Protein AF-A0A5C7HB08-F1 (afdb_monomer_lite)

Organism: NCBI:txid1000413

Secondary structure (DSSP, 8-state):
---TTHHHHHHTT-S------PPP-PSPTT---EETTEE--TT-BSSTTTSSSGGGBEEEETTEEEETTTTEEEEEEETTTEEEEEEEPEESS-GGG-PPPP--TTSSEEE-TTTEEEEEESSSEEEEE-TTS-EEEEE---TTSS--EEEE---S-BS--EEEEE--TT--S--EEEEEEHHHHHHH-SSGGGGGG-SEEEEEEEE-EEHHHHHHHHTT-TTSSTTTEEEEEESS-SS-SSS-EEEEEEPTTEEE-TTSTT-EEE--SSSSTTT---TTSEEEEETTEEEEEPPPP-------THHHHTTTHHHHHHHHHHHHHHHHHH-SS------------SS-SSSS--THHHHHHHHT--HHHHHHHHHTT-GGGGG-------HHHHHHHHHHEETTTTEEEETTEEEE--HHHHHHHH---B-SB----------HHHHHHHHHHS-TT-SS-BHHHHHHHHTT--S-SHHHHHHHHHHHIIIIIS--SSSBPPSHHHHTTSSGGGGGGBBHHHHHHHHHHHHHHHHHTT--SS--S-HHHHHHHHHHHH-

Foldseek 3Di:
DDDPCVVVVVVVVPDDPPPPPPPPDDQPPPWDQAQAPEGQQPCATQDPSNHLDQQRHWDRDPSWTARVVFRWTWPYDDLQQKTKTKDFKCKPVDNVLVPDWGQLPPPLKWFDQPQKKKKKFAAAKKFKAAPVRDTQDIDGDDPVDPTRMDMGGGPDTGRTIDIDGDDDPPDPDMMIIDTAGPVCCVPPPPDSNCCVVDRIHMTMMGGFAFVVSLCVVCVVQPPQLVPFKDKDWAPPDPSDPPTITIRMDTDAQWDARSSDRVRTDGDPLQVDPVSDPLVPFHWDDDRRGIDTHHDDDPPPDDDDPVVVVVVCCVVVVVVVVVVVVVVVVVPPDDDDDDDAEDEDDDLQFLDPFACVLVLVLLVLADPLLLVLCVLLQQNLVNRHHYDYQDDVLLVQQLVQADLVQCWGHDPNDTHHDDLVLLCVQNRAAAADAEQDLDPDDQDPLLVVLVCVQDPPPDPFDFLVSLSVVSSVDHDNDLSNLLSSVQNCCCRAQWPDNDRTRRSSNSVVSSDSNCSNRYRSSNVSSVSQSVQSVCVVVVVDPHGTGHSSSSVRVVVVVVD

pLDDT: mean 77.64, std 17.7, range [26.2, 96.88]

Radius of gyration: 36.61 Å; chains: 1; bounding box: 92×70×115 Å

Sequence (559 aa):
MIPPWLPFVIILLLWPLKPILAQPPSPSTKCTSKCGNVTIPFPFGIEESCAVDGFFKVDCNSSKPYLREIDLEVLDFSLDGTMRVIYSVYNTCDPTLNVATANLKTTPFIFSQTKNRILGVGCGNFSFLSNDDSIMAQCSPTCGKSLRYCQSTIGSPLKGFAPFIETSPDDQECHYAALVEQQFVEQNLKNPEDLRRLTHVPVVLEWSILARYFDLYARNKSKAYESTSTCERSACSCFSSDSPTVRCNCLRGFQGNPYFLDGCQDIDECATNTTNICGSQNCENFIGGYNCYSSPRSKSEELNVNMIILGLSTSFGSLFLLIGAWWLYTKLTSSTLITPRDMIGVSMYGLPIHPENFTEIVKGLTTKQRECIEDMGFGVLLNINCLVFHLLLSEMLLKSIAPETKEIVLHGKSIPMRESDFEKVIGLPNGNQEVKCDMGEFDETCIRMKNLLIKRSKNAITLSSLMKKLKTMKDADDVFMISFVLFTICTLLCPPESSKIDQALFTQLKDPRLIRHKKWATYCFLYLMDGVRKFKDEVSRNFQGCIPFLQIFYWGCIS

Structure (mmCIF, N/CA/C/O backbone):
data_AF-A0A5C7HB08-F1
#
_entry.id   AF-A0A5C7HB08-F1
#
loop_
_atom_site.group_PDB
_atom_site.id
_atom_site.type_symbol
_atom_site.label_atom_id
_atom_site.label_alt_id
_atom_site.label_comp_id
_atom_site.label_asym_id
_atom_site.label_entity_id
_atom_site.label_seq_id
_atom_site.pdbx_PDB_ins_code
_atom_site.Cartn_x
_atom_site.Cartn_y
_atom_site.Cartn_z
_atom_site.occupancy
_atom_site.B_iso_or_equiv
_atom_site.auth_seq_id
_atom_site.auth_comp_id
_atom_site.auth_asym_id
_atom_site.auth_atom_id
_atom_site.pdbx_PDB_model_num
ATOM 1 N N . MET A 1 1 ? -12.727 -11.980 -68.671 1.00 41.22 1 MET A N 1
ATOM 2 C CA . MET A 1 1 ? -11.836 -10.948 -68.091 1.00 41.22 1 MET A CA 1
ATOM 3 C C . MET A 1 1 ? -12.378 -10.596 -66.717 1.00 41.22 1 MET A C 1
ATOM 5 O O . MET A 1 1 ? -13.584 -10.423 -66.612 1.00 41.22 1 MET A O 1
ATOM 9 N N . ILE A 1 2 ? -11.532 -10.538 -65.687 1.00 44.59 2 ILE A N 1
ATOM 10 C CA . ILE A 1 2 ? -11.905 -10.138 -64.317 1.00 44.59 2 ILE A CA 1
ATOM 11 C C . ILE A 1 2 ? -11.087 -8.876 -63.980 1.00 44.59 2 ILE A C 1
ATOM 13 O O . ILE A 1 2 ? -9.921 -8.830 -64.378 1.00 44.59 2 ILE A O 1
ATOM 17 N N . PRO A 1 3 ? -11.648 -7.840 -63.322 1.00 46.12 3 PRO A N 1
ATOM 18 C CA . PRO A 1 3 ? -10.920 -6.593 -63.088 1.00 46.12 3 PRO A CA 1
ATOM 19 C C . PRO A 1 3 ? -9.710 -6.766 -62.148 1.00 46.12 3 PRO A C 1
ATOM 21 O O . PRO A 1 3 ? -9.815 -7.480 -61.148 1.00 46.12 3 PRO A O 1
ATOM 24 N N . PRO A 1 4 ? -8.578 -6.076 -62.397 1.00 49.12 4 PRO A N 1
ATOM 25 C CA . PRO A 1 4 ? -7.321 -6.289 -61.667 1.00 49.12 4 PRO A CA 1
ATOM 26 C C . PRO A 1 4 ? -7.321 -5.788 -60.210 1.00 49.12 4 PRO A C 1
ATOM 28 O O . PRO A 1 4 ? -6.334 -5.969 -59.504 1.00 49.12 4 PRO A O 1
ATOM 31 N N . TRP A 1 5 ? -8.410 -5.172 -59.740 1.00 47.09 5 TRP A N 1
ATOM 32 C CA . TRP A 1 5 ? -8.564 -4.677 -58.366 1.00 47.09 5 TRP A CA 1
ATOM 33 C C . TRP A 1 5 ? -9.217 -5.681 -57.398 1.00 47.09 5 TRP A C 1
ATOM 35 O O . TRP A 1 5 ? -9.208 -5.449 -56.190 1.00 47.09 5 TRP A O 1
ATOM 45 N N . LEU A 1 6 ? -9.713 -6.828 -57.883 1.00 42.47 6 LEU A N 1
ATOM 46 C CA . LEU A 1 6 ? -10.314 -7.861 -57.024 1.00 42.47 6 LEU A CA 1
ATOM 47 C C . LEU A 1 6 ? -9.402 -8.439 -55.909 1.00 42.47 6 LEU A C 1
ATOM 49 O O . LEU A 1 6 ? -9.945 -8.764 -54.853 1.00 42.47 6 LEU A O 1
ATOM 53 N N . PRO A 1 7 ? -8.059 -8.547 -56.053 1.00 46.44 7 PRO A N 1
ATOM 54 C CA . PRO A 1 7 ? -7.200 -9.061 -54.978 1.00 46.44 7 PRO A CA 1
ATOM 55 C C . PRO A 1 7 ? -7.178 -8.186 -53.715 1.00 46.44 7 PRO A C 1
ATOM 57 O O . PRO A 1 7 ? -7.009 -8.696 -52.609 1.00 46.44 7 PRO A O 1
ATOM 60 N N . PHE A 1 8 ? -7.360 -6.870 -53.860 1.00 45.00 8 PHE A N 1
ATOM 61 C CA . PHE A 1 8 ? -7.150 -5.910 -52.770 1.00 45.00 8 PHE A CA 1
ATOM 62 C C . PHE A 1 8 ? -8.316 -5.830 -51.774 1.00 45.00 8 PHE A C 1
ATOM 64 O O . PHE A 1 8 ? -8.112 -5.422 -50.633 1.00 45.00 8 PHE A O 1
ATOM 71 N N . VAL A 1 9 ? -9.519 -6.264 -52.162 1.00 46.09 9 VAL A N 1
ATOM 72 C CA . VAL A 1 9 ? -10.703 -6.244 -51.280 1.00 46.09 9 VAL A CA 1
ATOM 73 C C . VAL A 1 9 ? -10.662 -7.377 -50.243 1.00 46.09 9 VAL A C 1
ATOM 75 O O . VAL A 1 9 ? -11.145 -7.212 -49.128 1.00 46.09 9 VAL A O 1
ATOM 78 N N . ILE A 1 10 ? -10.042 -8.516 -50.573 1.00 46.56 10 ILE A N 1
ATOM 79 C CA . ILE A 1 10 ? -10.003 -9.704 -49.699 1.00 46.56 10 ILE A CA 1
ATOM 80 C C . ILE A 1 10 ? -8.984 -9.538 -48.556 1.00 46.56 10 ILE A C 1
ATOM 82 O O . ILE A 1 10 ? -9.208 -10.026 -47.450 1.00 46.56 10 ILE A O 1
ATOM 86 N N . ILE A 1 11 ? -7.894 -8.799 -48.781 1.00 44.72 11 ILE A N 1
ATOM 87 C CA . ILE A 1 11 ? -6.824 -8.601 -47.784 1.00 44.72 11 ILE A CA 1
ATOM 88 C C . ILE A 1 11 ? -7.284 -7.708 -46.611 1.00 44.72 11 ILE A C 1
ATOM 90 O O . ILE A 1 11 ? -6.808 -7.874 -45.490 1.00 44.72 11 ILE A O 1
ATOM 94 N N . LEU A 1 12 ? -8.277 -6.836 -46.823 1.00 40.34 12 LEU A N 1
ATOM 95 C CA . LEU A 1 12 ? -8.893 -6.015 -45.767 1.00 40.34 12 LEU A CA 1
ATOM 96 C C . LEU A 1 12 ? -9.848 -6.785 -44.831 1.00 40.34 12 LEU A C 1
ATOM 98 O O . LEU A 1 12 ? -10.291 -6.227 -43.832 1.00 40.34 12 LEU A O 1
ATOM 102 N N . LEU A 1 13 ? -10.140 -8.060 -45.116 1.00 43.16 13 LEU A N 1
ATOM 103 C CA . LEU A 1 13 ? -10.973 -8.934 -44.274 1.00 43.16 13 LEU A CA 1
ATOM 104 C C . LEU A 1 13 ? -10.159 -9.963 -43.467 1.00 43.16 13 LEU A C 1
ATOM 106 O O . LEU A 1 13 ? -10.743 -10.809 -42.795 1.00 43.16 13 LEU A O 1
ATOM 110 N N . LEU A 1 14 ? -8.822 -9.894 -43.518 1.00 43.22 14 LEU A N 1
ATOM 111 C CA . LEU A 1 14 ? -7.908 -10.815 -42.826 1.00 43.22 14 LEU A CA 1
ATOM 112 C C . LEU A 1 14 ? -6.895 -10.106 -41.910 1.00 43.22 14 LEU A C 1
ATOM 114 O O . LEU A 1 14 ? -5.826 -10.641 -41.613 1.00 43.22 14 LEU A O 1
ATOM 118 N N . TRP A 1 15 ? -7.252 -8.937 -41.373 1.00 34.00 15 TRP A N 1
ATOM 119 C CA . TRP A 1 15 ? -6.726 -8.575 -40.057 1.00 34.00 15 TRP A CA 1
ATOM 120 C C . TRP A 1 15 ? -7.302 -9.545 -39.020 1.00 34.00 15 TRP A C 1
ATOM 122 O O . TRP A 1 15 ? -8.519 -9.752 -39.007 1.00 34.00 15 TRP A O 1
ATOM 132 N N . PRO A 1 16 ? -6.482 -10.127 -38.127 1.00 39.47 16 PRO A N 1
ATOM 133 C CA . PRO A 1 16 ? -7.027 -10.855 -37.001 1.00 39.47 16 PRO A CA 1
ATOM 134 C C . PRO A 1 16 ? -7.800 -9.857 -36.140 1.00 39.47 16 PRO A C 1
ATOM 136 O O . PRO A 1 16 ? -7.216 -8.953 -35.536 1.00 39.47 16 PRO A O 1
ATOM 139 N N . LEU A 1 17 ? -9.119 -10.048 -36.048 1.00 38.59 17 LEU A N 1
ATOM 140 C CA . LEU A 1 17 ? -9.856 -9.589 -34.880 1.00 38.59 17 LEU A CA 1
ATOM 141 C C . LEU A 1 17 ? -9.068 -10.094 -33.671 1.00 38.59 17 LEU A C 1
ATOM 143 O O . LEU A 1 17 ? -8.938 -11.309 -33.493 1.00 38.59 17 LEU A O 1
ATOM 147 N N . LYS A 1 18 ? -8.511 -9.178 -32.862 1.00 37.47 18 LYS A N 1
ATOM 148 C CA . LYS A 1 18 ? -8.015 -9.555 -31.535 1.00 37.47 18 LYS A CA 1
ATOM 149 C C . LYS A 1 18 ? -9.145 -10.358 -30.896 1.00 37.47 18 LYS A C 1
ATOM 151 O O . LYS A 1 18 ? -10.271 -9.848 -30.901 1.00 37.47 18 LYS A O 1
ATOM 156 N N . PRO A 1 19 ? -8.900 -11.579 -30.384 1.00 38.81 19 PRO A N 1
ATOM 157 C CA . PRO A 1 19 ? -9.936 -12.262 -29.641 1.00 38.81 19 PRO A CA 1
ATOM 158 C C . PRO A 1 19 ? -10.367 -11.298 -28.544 1.00 38.81 19 PRO A C 1
ATOM 160 O O . PRO A 1 19 ? -9.534 -10.830 -27.762 1.00 38.81 19 PRO A O 1
ATOM 163 N N . ILE A 1 20 ? -11.657 -10.960 -28.524 1.00 35.41 20 ILE A N 1
ATOM 164 C CA . ILE A 1 20 ? -12.252 -10.371 -27.337 1.00 35.41 20 ILE A CA 1
ATOM 165 C C . ILE A 1 20 ? -12.110 -11.475 -26.301 1.00 35.41 20 ILE A C 1
ATOM 167 O O . ILE A 1 20 ? -12.889 -12.428 -26.289 1.00 35.41 20 ILE A O 1
ATOM 171 N N . LEU A 1 21 ? -11.048 -11.387 -25.495 1.00 32.41 21 LEU A N 1
ATOM 172 C CA . LEU A 1 21 ? -10.942 -12.140 -24.263 1.00 32.41 21 LEU A CA 1
ATOM 173 C C . LEU A 1 21 ? -12.234 -11.827 -23.524 1.00 32.41 21 LEU A C 1
ATOM 175 O O . LEU A 1 21 ? -12.468 -10.672 -23.162 1.00 32.41 21 LEU A O 1
ATOM 179 N N . ALA A 1 22 ? -13.104 -12.832 -23.411 1.00 35.44 22 ALA A N 1
ATOM 180 C CA . ALA A 1 22 ? -14.336 -12.700 -22.660 1.00 35.44 22 ALA A CA 1
ATOM 181 C C . ALA A 1 22 ? -13.931 -12.174 -21.286 1.00 35.44 22 ALA A C 1
ATOM 183 O O . ALA A 1 22 ? -13.117 -12.811 -20.612 1.00 35.44 22 ALA A O 1
ATOM 184 N N . GLN A 1 23 ? -14.402 -10.969 -20.948 1.00 32.69 23 GLN A N 1
ATOM 185 C CA . GLN A 1 23 ? -13.961 -10.283 -19.740 1.00 32.69 23 GLN A CA 1
ATOM 186 C C . GLN A 1 23 ? -14.122 -11.257 -18.566 1.00 32.69 23 GLN A C 1
ATOM 188 O O . GLN A 1 23 ? -15.202 -11.851 -18.447 1.00 32.69 23 GLN A O 1
ATOM 193 N N . PRO A 1 24 ? -13.083 -11.472 -17.731 1.00 35.47 24 PRO A N 1
ATOM 194 C CA . PRO A 1 24 ? -13.246 -12.288 -16.536 1.00 35.47 24 PRO A CA 1
ATOM 195 C C . PRO A 1 24 ? -14.433 -11.698 -15.771 1.00 35.47 24 PRO A C 1
ATOM 197 O O . PRO A 1 24 ? -14.485 -10.472 -15.643 1.00 35.47 24 PRO A O 1
ATOM 200 N N . PRO A 1 25 ? -15.423 -12.513 -15.362 1.00 33.50 25 PRO A N 1
ATOM 201 C CA . PRO A 1 25 ? -16.762 -12.019 -15.082 1.00 33.50 25 PRO A CA 1
ATOM 202 C C . PRO A 1 25 ? -16.718 -10.860 -14.090 1.00 33.50 25 PRO A C 1
ATOM 204 O O . PRO A 1 25 ? -16.362 -11.033 -12.920 1.00 33.50 25 PRO A O 1
ATOM 207 N N . SER A 1 26 ? -17.071 -9.680 -14.605 1.00 39.62 26 SER A N 1
ATOM 208 C CA . SER A 1 26 ? -17.338 -8.487 -13.809 1.00 39.62 26 SER A CA 1
ATOM 209 C C . SER A 1 26 ? -18.373 -8.846 -12.734 1.00 39.62 26 SER A C 1
ATOM 211 O O . SER A 1 26 ? -19.191 -9.744 -12.989 1.00 39.62 26 SER A O 1
ATOM 213 N N . PRO A 1 27 ? -18.373 -8.202 -11.548 1.00 40.91 27 PRO A N 1
ATOM 214 C CA . PRO A 1 27 ? -19.412 -8.425 -10.548 1.00 40.91 27 PRO A CA 1
ATOM 215 C C . PRO A 1 27 ? -20.781 -8.392 -11.224 1.00 40.91 27 PRO A C 1
ATOM 217 O O . PRO A 1 27 ? -21.065 -7.479 -12.003 1.00 40.91 27 PRO A O 1
ATOM 220 N N . SER A 1 28 ? -21.577 -9.445 -11.010 1.00 42.91 28 SER A N 1
ATOM 221 C CA . SER A 1 28 ? -22.795 -9.688 -11.788 1.00 42.91 28 SER A CA 1
ATOM 222 C C . SER A 1 28 ? -23.664 -8.434 -11.846 1.00 42.91 28 SER A C 1
ATOM 224 O O . SER A 1 28 ? -23.765 -7.738 -10.836 1.00 42.91 28 SER A O 1
ATOM 226 N N . THR A 1 29 ? -24.312 -8.180 -12.990 1.00 51.81 29 THR A N 1
ATOM 227 C CA . THR A 1 29 ? -25.035 -6.942 -13.372 1.00 51.81 29 THR A CA 1
ATOM 228 C C . THR A 1 29 ? -26.311 -6.646 -12.550 1.00 51.81 29 THR A C 1
ATOM 230 O O . THR A 1 29 ? -27.322 -6.192 -13.081 1.00 51.81 29 THR A O 1
ATOM 233 N N . LYS A 1 30 ? -26.285 -6.997 -11.263 1.00 73.31 30 LYS A N 1
ATOM 234 C CA . LYS A 1 30 ? -27.353 -7.011 -10.262 1.00 73.31 30 LYS A CA 1
ATOM 235 C C . LYS A 1 30 ? -26.849 -6.738 -8.828 1.00 73.31 30 LYS A C 1
ATOM 237 O O . LYS A 1 30 ? -27.660 -6.822 -7.919 1.00 73.31 30 LYS A O 1
ATOM 242 N N . CYS A 1 31 ? -25.558 -6.460 -8.603 1.00 86.00 31 CYS A N 1
ATOM 243 C CA . CYS A 1 31 ? -25.066 -6.065 -7.275 1.00 86.00 31 CYS A CA 1
ATOM 244 C C . CYS A 1 31 ? -25.415 -4.597 -6.977 1.00 86.00 31 CYS A C 1
ATOM 246 O O . CYS A 1 31 ? -24.993 -3.706 -7.720 1.00 86.00 31 CYS A O 1
ATOM 248 N N . THR A 1 32 ? -26.133 -4.329 -5.887 1.00 90.25 32 THR A N 1
ATOM 249 C CA . THR A 1 32 ? -26.508 -2.966 -5.484 1.00 90.25 32 THR A CA 1
ATOM 250 C C . THR A 1 32 ? -25.376 -2.310 -4.693 1.00 90.25 32 THR A C 1
ATOM 252 O O . THR A 1 32 ? -25.091 -2.671 -3.555 1.00 90.25 32 THR A O 1
ATOM 255 N N . SER A 1 33 ? -24.722 -1.311 -5.293 1.00 89.31 33 SER A N 1
ATOM 256 C CA . SER A 1 33 ? -23.513 -0.671 -4.749 1.00 89.31 33 SER A CA 1
ATOM 257 C C . SER A 1 33 ? -23.760 0.509 -3.801 1.00 89.31 33 SER A C 1
ATOM 259 O O . SER A 1 33 ? -22.798 1.117 -3.328 1.00 89.31 33 SER A O 1
ATOM 261 N N . LYS A 1 34 ? -25.019 0.868 -3.511 1.00 93.88 34 LYS A N 1
ATOM 262 C CA . LYS A 1 34 ? -25.372 1.957 -2.583 1.00 93.88 34 LYS A CA 1
ATOM 263 C C . LYS A 1 34 ? -26.606 1.645 -1.745 1.00 93.88 34 LYS A C 1
ATOM 265 O O . LYS A 1 34 ? -27.577 1.097 -2.255 1.00 93.88 34 LYS A O 1
ATOM 270 N N . CYS A 1 35 ? -26.595 2.107 -0.498 1.00 95.62 35 CYS A N 1
ATOM 271 C CA . CYS A 1 35 ? -27.775 2.214 0.352 1.00 95.62 35 CYS A CA 1
ATOM 272 C C . CYS A 1 35 ? -27.874 3.654 0.870 1.00 95.62 35 CYS A C 1
ATOM 274 O O . CYS A 1 35 ? -27.007 4.117 1.614 1.00 95.62 35 CYS A O 1
ATOM 276 N N . GLY A 1 36 ? -28.886 4.394 0.406 1.00 93.81 36 GLY A N 1
ATOM 277 C CA . GLY A 1 36 ? -28.973 5.838 0.632 1.00 93.81 36 GLY A CA 1
ATOM 278 C C . GLY A 1 36 ? -27.719 6.568 0.141 1.00 93.81 36 GLY A C 1
ATOM 279 O O . GLY A 1 36 ? -27.348 6.472 -1.029 1.00 93.81 36 GLY A O 1
ATOM 280 N N . ASN A 1 37 ? -27.054 7.280 1.053 1.00 94.00 37 ASN A N 1
ATOM 281 C CA . ASN A 1 37 ? -25.807 7.996 0.769 1.00 94.00 37 ASN A CA 1
ATOM 282 C C . ASN A 1 37 ? -24.549 7.113 0.891 1.00 94.00 37 ASN A C 1
ATOM 284 O O . ASN A 1 37 ? -23.489 7.502 0.398 1.00 94.00 37 ASN A O 1
ATOM 288 N N . VAL A 1 38 ? -24.646 5.939 1.523 1.00 95.81 38 VAL A N 1
ATOM 289 C CA . VAL A 1 38 ? -23.503 5.052 1.774 1.00 95.81 38 VAL A CA 1
ATOM 290 C C . VAL A 1 38 ? -23.217 4.219 0.527 1.00 95.81 38 VAL A C 1
ATOM 292 O O . VAL A 1 38 ? -24.117 3.615 -0.057 1.00 95.81 38 VAL A O 1
ATOM 295 N N . THR A 1 39 ? -21.950 4.178 0.114 1.00 95.56 39 THR A N 1
ATOM 296 C CA . THR A 1 39 ? -21.479 3.291 -0.961 1.00 95.56 39 THR A CA 1
ATOM 297 C C . THR A 1 39 ? -20.961 2.001 -0.336 1.00 95.56 39 THR A C 1
ATOM 299 O O . THR A 1 39 ? -20.225 2.061 0.643 1.00 95.56 39 THR A O 1
ATOM 302 N N . ILE A 1 40 ? -21.358 0.851 -0.880 1.00 95.44 40 ILE A N 1
ATOM 303 C CA . ILE A 1 40 ? -21.060 -0.482 -0.342 1.00 95.44 40 ILE A CA 1
ATOM 304 C C . ILE A 1 40 ? -20.038 -1.153 -1.274 1.00 95.44 40 ILE A C 1
ATOM 306 O O . ILE A 1 40 ? -20.405 -1.563 -2.379 1.00 95.44 40 ILE A O 1
ATOM 310 N N . PRO A 1 41 ? -18.751 -1.230 -0.888 1.00 94.19 41 PRO A N 1
ATOM 311 C CA . PRO A 1 41 ? -17.720 -1.885 -1.681 1.00 94.19 41 PRO A CA 1
ATOM 312 C C . PRO A 1 41 ? -17.548 -3.355 -1.275 1.00 94.19 41 PRO A C 1
ATOM 314 O O . PRO A 1 41 ? -17.559 -3.684 -0.090 1.00 94.19 41 PRO A O 1
ATOM 317 N N . PHE A 1 42 ? -17.248 -4.226 -2.244 1.00 91.06 42 PHE A N 1
ATOM 318 C CA . PHE A 1 42 ? -16.711 -5.564 -1.958 1.00 91.06 42 PHE A CA 1
ATOM 319 C C . PHE A 1 42 ? -15.478 -5.436 -1.030 1.00 91.06 42 PHE A C 1
ATOM 321 O O . PHE A 1 42 ? -14.644 -4.567 -1.299 1.00 91.06 42 PHE A O 1
ATOM 328 N N . PRO A 1 43 ? -15.326 -6.227 0.051 1.00 93.25 43 PRO A N 1
ATOM 329 C CA . PRO A 1 43 ? -15.995 -7.501 0.355 1.00 93.25 43 PRO A CA 1
ATOM 330 C C . PRO A 1 43 ? -17.458 -7.448 0.818 1.00 93.25 43 PRO A C 1
ATOM 332 O O . PRO A 1 43 ? -18.054 -8.514 0.963 1.00 93.25 43 PRO A O 1
ATOM 335 N N . PHE A 1 44 ? -18.037 -6.269 1.050 1.00 95.31 44 PHE A N 1
ATOM 336 C CA . PHE A 1 44 ? -19.431 -6.116 1.468 1.00 95.31 44 PHE A CA 1
ATOM 337 C C . PHE A 1 44 ? -20.408 -6.115 0.284 1.00 95.31 44 PHE A C 1
ATOM 339 O O . PHE A 1 44 ? -20.064 -5.688 -0.819 1.00 95.31 44 PHE A O 1
ATOM 346 N N . GLY A 1 45 ? -21.647 -6.550 0.523 1.00 94.31 45 GLY A N 1
ATOM 347 C CA . GLY A 1 45 ? -22.713 -6.537 -0.483 1.00 94.31 45 GLY A CA 1
ATOM 348 C C . GLY A 1 45 ? -24.101 -6.810 0.098 1.00 94.31 45 GLY A C 1
ATOM 349 O O . GLY A 1 45 ? -24.222 -7.387 1.179 1.00 94.31 45 GLY A O 1
ATOM 350 N N . ILE A 1 46 ? -25.147 -6.388 -0.619 1.00 94.12 46 ILE A N 1
ATOM 351 C CA . ILE A 1 46 ? -26.549 -6.605 -0.222 1.00 94.12 46 ILE A CA 1
ATOM 352 C C . ILE A 1 46 ? -27.031 -7.986 -0.684 1.00 94.12 46 ILE A C 1
ATOM 354 O O . ILE A 1 46 ? -27.600 -8.761 0.089 1.00 94.12 46 ILE A O 1
ATOM 358 N N . GLU A 1 47 ? -26.789 -8.310 -1.954 1.00 91.69 47 GLU A N 1
ATOM 359 C CA . GLU A 1 47 ? -27.181 -9.579 -2.553 1.00 91.69 47 GLU A CA 1
ATOM 360 C C . GLU A 1 47 ? -26.197 -10.710 -2.211 1.00 91.69 47 GLU A C 1
ATOM 362 O O . GLU A 1 47 ? -24.988 -10.511 -2.079 1.00 91.69 47 GLU A O 1
ATOM 367 N N . GLU A 1 48 ? -26.724 -11.935 -2.141 1.00 83.06 48 GLU A N 1
ATOM 368 C CA . GLU A 1 48 ? -26.022 -13.152 -1.700 1.00 83.06 48 GLU A CA 1
ATOM 369 C C . GLU A 1 48 ? -24.699 -13.434 -2.442 1.00 83.06 48 GLU A C 1
ATOM 371 O O . GLU A 1 48 ? -23.772 -13.989 -1.862 1.00 83.06 48 GLU A O 1
ATOM 376 N N . SER A 1 49 ? -24.596 -13.034 -3.715 1.00 84.62 49 SER A N 1
ATOM 377 C CA . SER A 1 49 ? -23.412 -13.216 -4.570 1.00 84.62 49 SER A CA 1
ATOM 378 C C . SER A 1 49 ? -22.452 -12.019 -4.600 1.00 84.62 49 SER A C 1
ATOM 380 O O . SER A 1 49 ? -21.505 -12.026 -5.386 1.00 84.62 49 SER A O 1
ATOM 382 N N . CYS A 1 50 ? -22.724 -10.971 -3.819 1.00 89.25 50 CYS A N 1
ATOM 383 C CA . CYS A 1 50 ? -22.006 -9.694 -3.864 1.00 89.25 50 CYS A CA 1
ATOM 384 C C . CYS A 1 50 ? -21.195 -9.413 -2.585 1.00 89.25 50 CYS A C 1
ATOM 386 O O . CYS A 1 50 ? -20.314 -8.559 -2.619 1.00 89.25 50 CYS A O 1
ATOM 388 N N . ALA A 1 51 ? -21.439 -10.148 -1.493 1.00 92.06 51 ALA A N 1
ATOM 389 C CA . ALA A 1 51 ? -20.564 -10.202 -0.318 1.00 92.06 51 ALA A CA 1
ATOM 390 C C . ALA A 1 51 ? -19.552 -11.367 -0.422 1.00 92.06 51 ALA A C 1
ATOM 392 O O . ALA A 1 51 ? -19.797 -12.343 -1.131 1.00 92.06 51 ALA A O 1
ATOM 393 N N . VAL A 1 52 ? -18.418 -11.292 0.287 1.00 90.31 52 VAL A N 1
ATOM 394 C CA . VAL A 1 52 ? -17.401 -12.371 0.293 1.00 90.31 52 VAL A CA 1
ATOM 395 C C . VAL A 1 52 ? -17.808 -13.586 1.141 1.00 90.31 52 VAL A C 1
ATOM 397 O O . VAL A 1 52 ? -17.466 -14.718 0.803 1.00 90.31 52 VAL A O 1
ATOM 400 N N . ASP A 1 53 ? -18.548 -13.353 2.227 1.00 90.56 53 ASP A N 1
ATOM 401 C CA . ASP A 1 53 ? -19.139 -14.363 3.108 1.00 90.56 53 ASP A CA 1
ATOM 402 C C . ASP A 1 53 ? -20.330 -13.765 3.896 1.00 90.56 53 ASP A C 1
ATOM 404 O O . ASP A 1 53 ? -20.725 -12.621 3.660 1.00 90.56 53 ASP A O 1
ATOM 408 N N . GLY A 1 54 ? -20.928 -14.541 4.810 1.00 90.81 54 GLY A N 1
ATOM 409 C CA . GLY A 1 54 ? -22.086 -14.135 5.621 1.00 90.81 54 GLY A CA 1
ATOM 410 C C . GLY A 1 54 ? -21.887 -12.865 6.453 1.00 90.81 54 GLY A C 1
ATOM 411 O O . GLY A 1 54 ? -22.771 -12.012 6.470 1.00 90.81 54 GLY A O 1
ATOM 412 N N . PHE A 1 55 ? -20.717 -12.692 7.072 1.00 92.00 55 PHE A N 1
ATOM 413 C CA . PHE A 1 55 ? -20.434 -11.564 7.964 1.00 92.00 55 PHE A CA 1
ATOM 414 C C . PHE A 1 55 ? -20.384 -10.219 7.236 1.00 92.00 55 PHE A C 1
ATOM 416 O O . PHE A 1 55 ? -20.642 -9.181 7.839 1.00 92.00 55 PHE A O 1
ATOM 423 N N . PHE A 1 56 ? -20.075 -10.235 5.939 1.00 94.62 56 PHE A N 1
ATOM 424 C CA . PHE A 1 56 ? -19.966 -9.042 5.099 1.00 94.62 56 PHE A CA 1
ATOM 425 C C . PHE A 1 56 ? -21.288 -8.680 4.389 1.00 94.62 56 PHE A C 1
ATOM 427 O O . PHE A 1 56 ? -21.311 -7.795 3.530 1.00 94.62 56 PHE A O 1
ATOM 434 N N . LYS A 1 57 ? -22.404 -9.340 4.726 1.00 95.38 57 LYS A N 1
ATOM 435 C CA . LYS A 1 57 ? -23.724 -9.027 4.160 1.00 95.38 57 LYS A CA 1
ATOM 436 C C . LYS A 1 57 ? -24.337 -7.785 4.801 1.00 95.38 57 LYS A C 1
ATOM 438 O O . LYS A 1 57 ? -24.293 -7.606 6.019 1.00 95.38 57 LYS A O 1
ATOM 443 N N . VAL A 1 58 ? -24.947 -6.953 3.961 1.00 96.69 58 VAL A N 1
ATOM 444 C CA . VAL A 1 58 ? -25.541 -5.670 4.344 1.00 96.69 58 VAL A CA 1
ATOM 445 C C . VAL A 1 58 ? -27.039 -5.667 4.049 1.00 96.69 58 VAL A C 1
ATOM 447 O O . VAL A 1 58 ? -27.447 -5.900 2.916 1.00 96.69 58 VAL A O 1
ATOM 450 N N . ASP A 1 59 ? -27.867 -5.344 5.036 1.00 96.19 59 ASP A N 1
ATOM 451 C CA . ASP A 1 59 ? -29.297 -5.100 4.840 1.00 96.19 59 ASP A CA 1
ATOM 452 C C . ASP A 1 59 ? -29.574 -3.608 4.677 1.00 96.19 59 ASP A C 1
ATOM 454 O O . ASP A 1 59 ? -29.212 -2.798 5.525 1.00 96.19 59 ASP A O 1
ATOM 458 N N . CYS A 1 60 ? -30.224 -3.226 3.577 1.00 95.25 60 CYS A N 1
ATOM 459 C CA . CYS A 1 60 ? -30.591 -1.837 3.312 1.00 95.25 60 CYS A CA 1
ATOM 460 C C . CYS A 1 60 ? -32.034 -1.568 3.759 1.00 95.25 60 CYS A C 1
ATOM 462 O O . CYS A 1 60 ? -32.975 -1.691 2.972 1.00 95.25 60 CYS A O 1
ATOM 464 N N . ASN A 1 61 ? -32.220 -1.202 5.027 1.00 94.06 61 ASN A N 1
ATOM 465 C CA . ASN A 1 61 ? -33.524 -0.835 5.575 1.00 94.06 61 ASN A CA 1
ATOM 466 C C . ASN A 1 61 ? -33.715 0.684 5.485 1.00 94.06 61 ASN A C 1
ATOM 468 O O . ASN A 1 61 ? -32.932 1.445 6.042 1.00 94.06 61 ASN A O 1
ATOM 472 N N . SER A 1 62 ? -34.768 1.147 4.805 1.00 91.69 62 SER A N 1
ATOM 473 C CA . SER A 1 62 ? -35.145 2.573 4.773 1.00 91.69 62 SER A CA 1
ATOM 474 C C . SER A 1 62 ? -33.993 3.515 4.360 1.00 91.69 62 SER A C 1
ATOM 476 O O . SER A 1 62 ? -33.836 4.606 4.907 1.00 91.69 62 SER A O 1
ATOM 478 N N . SER A 1 63 ? -33.176 3.083 3.389 1.00 93.25 63 SER A N 1
ATOM 479 C CA . SER A 1 63 ? -31.958 3.769 2.911 1.00 93.25 63 SER A CA 1
ATOM 480 C C . SER A 1 63 ? -30.806 3.889 3.927 1.00 93.25 63 SER A C 1
ATOM 482 O O . SER A 1 63 ? -29.873 4.658 3.693 1.00 93.25 63 SER A O 1
ATOM 484 N N . LYS A 1 64 ? -30.833 3.108 5.012 1.00 95.06 64 LYS A N 1
ATOM 485 C CA . LYS A 1 64 ? -29.743 2.918 5.981 1.00 95.06 64 LYS A CA 1
ATOM 486 C C . LYS A 1 64 ? -29.186 1.484 5.864 1.00 95.06 64 LYS A C 1
ATOM 488 O O . LYS A 1 64 ? -29.982 0.541 5.861 1.00 95.06 64 LYS A O 1
ATOM 493 N N . PRO A 1 65 ? -27.863 1.283 5.723 1.00 96.69 65 PRO A N 1
ATOM 494 C CA . PRO A 1 65 ? -27.264 -0.050 5.674 1.00 96.69 65 PRO A CA 1
ATOM 495 C C . PRO A 1 65 ? -26.985 -0.595 7.082 1.00 96.69 65 PRO A C 1
ATOM 497 O O . PRO A 1 65 ? -26.443 0.122 7.915 1.00 96.69 65 PRO A O 1
ATOM 500 N N . TYR A 1 66 ? -27.266 -1.875 7.315 1.00 95.81 66 TYR A N 1
ATOM 501 C CA . TYR A 1 66 ? -26.998 -2.596 8.565 1.00 95.81 66 TYR A CA 1
ATOM 502 C C . TYR A 1 66 ? -26.154 -3.844 8.294 1.00 95.81 66 TYR A C 1
ATOM 504 O O . TYR A 1 66 ? -26.371 -4.524 7.293 1.00 95.81 66 TYR A O 1
ATOM 512 N N . LEU A 1 67 ? -25.198 -4.175 9.165 1.00 94.50 67 LEU A N 1
ATOM 513 C CA . LEU A 1 67 ? -24.435 -5.430 9.070 1.00 94.50 67 LEU A CA 1
ATOM 514 C C . LEU A 1 67 ? -25.273 -6.602 9.600 1.00 94.50 67 LEU A C 1
ATOM 516 O O . LEU A 1 67 ? -25.480 -6.704 10.808 1.00 94.50 67 LEU A O 1
ATOM 520 N N . ARG A 1 68 ? -25.718 -7.501 8.711 1.00 92.62 68 ARG A N 1
ATOM 521 C CA . ARG A 1 68 ? -26.761 -8.515 8.989 1.00 92.62 68 ARG A CA 1
ATOM 522 C C . ARG A 1 68 ? -26.507 -9.376 10.233 1.00 92.62 68 ARG A C 1
ATOM 524 O O . ARG A 1 68 ? -27.437 -9.682 10.965 1.00 92.62 68 ARG A O 1
ATOM 531 N N . GLU A 1 69 ? -25.256 -9.764 10.473 1.00 90.81 69 GLU A N 1
ATOM 532 C CA . GLU A 1 69 ? -24.879 -10.658 11.582 1.00 90.81 69 GLU A CA 1
ATOM 533 C C . GLU A 1 69 ? -24.733 -9.945 12.946 1.00 90.81 69 GLU A C 1
ATOM 535 O O . GLU A 1 69 ? -24.566 -10.621 13.959 1.00 90.81 69 GLU A O 1
ATOM 540 N N . ILE A 1 70 ? -24.746 -8.601 12.998 1.00 90.06 70 ILE A N 1
ATOM 541 C CA . ILE A 1 70 ? -24.542 -7.820 14.244 1.00 90.06 70 ILE A CA 1
ATOM 542 C C . ILE A 1 70 ? -25.500 -6.626 14.436 1.00 90.06 70 ILE A C 1
ATOM 544 O O . ILE A 1 70 ? -25.369 -5.916 15.428 1.00 90.06 70 ILE A O 1
ATOM 548 N N . ASP A 1 71 ? -26.416 -6.391 13.493 1.00 91.44 71 ASP A N 1
ATOM 549 C CA . ASP A 1 71 ? -27.450 -5.337 13.484 1.00 91.44 71 ASP A CA 1
ATOM 550 C C . ASP A 1 71 ? -26.951 -3.900 13.770 1.00 91.44 71 ASP A C 1
ATOM 552 O O . ASP A 1 71 ? -27.640 -3.070 14.360 1.00 91.44 71 ASP A O 1
ATOM 556 N N . LEU A 1 72 ? -25.724 -3.580 13.337 1.00 92.31 72 LEU A N 1
ATOM 557 C CA . LEU A 1 72 ? -25.162 -2.229 13.445 1.00 92.31 72 LEU A CA 1
ATOM 558 C C . LEU A 1 72 ? -25.335 -1.441 12.146 1.00 92.31 72 LEU A C 1
ATOM 560 O O . LEU A 1 72 ? -24.914 -1.899 11.080 1.00 92.31 72 LEU A O 1
ATOM 564 N N . GLU A 1 73 ? -25.890 -0.230 12.253 1.00 94.94 73 GLU A N 1
ATOM 565 C CA . GLU A 1 73 ? -26.004 0.716 11.138 1.00 94.94 73 GLU A CA 1
ATOM 566 C C . GLU A 1 73 ? -24.617 1.217 10.711 1.00 94.94 73 GLU A C 1
ATOM 568 O O . GLU A 1 73 ? -23.841 1.690 11.543 1.00 94.94 73 GLU A O 1
ATOM 573 N N . VAL A 1 74 ? -24.303 1.155 9.416 1.00 96.56 74 VAL A N 1
ATOM 574 C CA . VAL A 1 74 ? -23.013 1.587 8.862 1.00 96.56 74 VAL A CA 1
ATOM 575 C C . VAL A 1 74 ? -23.113 3.004 8.297 1.00 96.56 74 VAL A C 1
ATOM 577 O O . VAL A 1 74 ? -23.993 3.323 7.503 1.00 96.56 74 VAL A O 1
ATOM 580 N N . LEU A 1 75 ? -22.169 3.858 8.684 1.00 96.38 75 LEU A N 1
ATOM 581 C CA . LEU A 1 75 ? -22.022 5.229 8.196 1.00 96.38 75 LEU A CA 1
ATOM 582 C C . LEU A 1 75 ? -21.103 5.302 6.970 1.00 96.38 75 LEU A C 1
ATOM 584 O O . LEU A 1 75 ? -21.336 6.105 6.069 1.00 96.38 75 LEU A O 1
ATOM 588 N N . ASP A 1 76 ? -20.042 4.493 6.958 1.00 96.12 76 ASP A N 1
ATOM 589 C CA . ASP A 1 76 ? -18.991 4.506 5.937 1.00 96.12 76 ASP A CA 1
ATOM 590 C C . ASP A 1 76 ? -18.196 3.181 5.934 1.00 96.12 76 ASP A C 1
ATOM 592 O O . ASP A 1 76 ? -18.025 2.545 6.977 1.00 96.12 76 ASP A O 1
ATOM 596 N N . PHE A 1 77 ? -17.702 2.784 4.756 1.00 95.81 77 PHE A N 1
ATOM 597 C CA . PHE A 1 77 ? -16.842 1.618 4.547 1.00 95.81 77 PHE A CA 1
ATOM 598 C C . PHE A 1 77 ? -15.507 2.059 3.938 1.00 95.81 77 PHE A C 1
ATOM 600 O O . PHE A 1 77 ? -15.464 2.505 2.789 1.00 95.81 77 PHE A O 1
ATOM 607 N N . SER A 1 78 ? -14.405 1.834 4.653 1.00 94.69 78 SER A N 1
ATOM 608 C CA . SER A 1 78 ? -13.060 2.142 4.175 1.00 94.69 78 SER A CA 1
ATOM 609 C C . SER A 1 78 ? -12.302 0.881 3.757 1.00 94.69 78 SER A C 1
ATOM 611 O O . SER A 1 78 ? -12.126 -0.076 4.516 1.00 94.69 78 SER A O 1
ATOM 613 N N . LEU A 1 79 ? -11.782 0.903 2.529 1.00 92.31 79 LEU A N 1
ATOM 614 C CA . LEU A 1 79 ? -10.984 -0.185 1.959 1.00 92.31 79 LEU A CA 1
ATOM 615 C C . LEU A 1 79 ? -9.581 -0.312 2.585 1.00 92.31 79 LEU A C 1
ATOM 617 O O . LEU A 1 79 ? -8.923 -1.319 2.341 1.00 92.31 79 LEU A O 1
ATOM 621 N N . ASP A 1 80 ? -9.178 0.613 3.474 1.00 88.50 80 ASP A N 1
ATOM 622 C CA . ASP A 1 80 ? -8.038 0.426 4.399 1.00 88.50 80 ASP A CA 1
ATOM 623 C C . ASP A 1 80 ? -8.250 -0.738 5.391 1.00 88.50 80 ASP A C 1
ATOM 625 O O . ASP A 1 80 ? -7.331 -1.094 6.133 1.00 88.50 80 ASP A O 1
ATOM 629 N N . GLY A 1 81 ? -9.455 -1.324 5.414 1.00 91.94 81 GLY A N 1
ATOM 630 C CA . GLY A 1 81 ? -9.885 -2.401 6.301 1.00 91.94 81 GLY A CA 1
ATOM 631 C C . GLY A 1 81 ? -10.518 -1.902 7.604 1.00 91.94 81 GLY A C 1
ATOM 632 O O . GLY A 1 81 ? -10.359 -2.538 8.652 1.00 91.94 81 GLY A O 1
ATOM 633 N N . THR A 1 82 ? -11.186 -0.746 7.560 1.00 95.31 82 THR A N 1
ATOM 634 C CA . THR A 1 82 ? -11.999 -0.201 8.658 1.00 95.31 82 THR A CA 1
ATOM 635 C C . THR A 1 82 ? -13.389 0.232 8.174 1.00 95.31 82 THR A C 1
ATOM 637 O O . THR A 1 82 ? -13.650 0.302 6.975 1.00 95.31 82 THR A O 1
ATOM 640 N N . MET A 1 83 ? -14.331 0.442 9.088 1.00 96.06 83 MET A N 1
ATOM 641 C CA . MET A 1 83 ? -15.686 0.917 8.784 1.00 96.06 83 MET A CA 1
ATOM 642 C C . MET A 1 83 ? -16.262 1.665 9.986 1.00 96.06 83 MET A C 1
ATOM 644 O O . MET A 1 83 ? -15.966 1.319 11.131 1.00 96.06 83 MET A O 1
ATOM 648 N N . ARG A 1 84 ? -17.074 2.691 9.737 1.00 96.88 84 ARG A N 1
ATOM 649 C CA . ARG A 1 84 ? -17.698 3.515 10.783 1.00 96.88 84 ARG A CA 1
ATOM 650 C C . ARG A 1 84 ? -19.138 3.063 10.973 1.00 96.88 84 ARG A C 1
ATOM 652 O O . ARG A 1 84 ? -19.890 3.011 10.004 1.00 96.88 84 ARG A O 1
ATOM 659 N N . VAL A 1 85 ? -19.525 2.752 12.204 1.00 95.56 85 VAL A N 1
ATOM 660 C CA . VAL A 1 85 ? -20.871 2.285 12.572 1.00 95.56 85 VAL A CA 1
ATOM 661 C C . VAL A 1 85 ? -21.495 3.182 13.633 1.00 95.56 85 VAL A C 1
ATOM 663 O O . VAL A 1 85 ? -20.780 3.831 14.396 1.00 95.56 85 VAL A O 1
ATOM 666 N N . ILE A 1 86 ? -22.823 3.217 13.695 1.00 93.69 86 ILE A N 1
ATOM 667 C CA . ILE A 1 86 ? -23.553 3.812 14.815 1.00 93.69 86 ILE A CA 1
ATOM 668 C C . ILE A 1 86 ? -23.527 2.835 15.995 1.00 93.69 86 ILE A C 1
ATOM 670 O O . ILE A 1 86 ? -23.778 1.643 15.827 1.00 93.69 86 ILE A O 1
ATOM 674 N N . TYR A 1 87 ? -23.249 3.347 17.192 1.00 91.69 87 TYR A N 1
ATOM 675 C CA . TYR A 1 87 ? -23.269 2.593 18.441 1.00 91.69 87 TYR A CA 1
ATOM 676 C C . TYR A 1 87 ? -24.031 3.363 19.524 1.00 91.69 87 TYR A C 1
ATOM 678 O O . TYR A 1 87 ? -24.001 4.596 19.554 1.00 91.69 87 TYR A O 1
ATOM 686 N N . SER A 1 88 ? -24.733 2.654 20.405 1.00 90.00 88 SER A N 1
ATOM 687 C CA . SER A 1 88 ? -25.546 3.263 21.464 1.00 90.00 88 SER A CA 1
ATOM 688 C C . SER A 1 88 ? -24.681 3.844 22.588 1.00 90.00 88 SER A C 1
ATOM 690 O O . SER A 1 88 ? -23.669 3.261 22.980 1.00 90.00 88 SER A O 1
ATOM 692 N N . VAL A 1 89 ? -25.100 4.987 23.132 1.00 90.31 89 VAL A N 1
ATOM 693 C CA . VAL A 1 89 ? -24.551 5.552 24.372 1.00 90.31 89 VAL A CA 1
ATOM 694 C C . VAL A 1 89 ? -25.272 4.891 25.540 1.00 90.31 89 VAL A C 1
ATOM 696 O O . VAL A 1 89 ? -26.488 5.015 25.662 1.00 90.31 89 VAL A O 1
ATOM 699 N N . TYR A 1 90 ? -24.528 4.206 26.407 1.00 89.00 90 TYR A N 1
ATOM 700 C CA . TYR A 1 90 ? -25.084 3.629 27.627 1.00 89.00 90 TYR A CA 1
ATOM 701 C C . TYR A 1 90 ? -25.485 4.743 28.596 1.00 89.00 90 TYR A C 1
ATOM 703 O O . TYR A 1 90 ? -24.713 5.679 28.813 1.00 89.00 90 TYR A O 1
ATOM 711 N N . ASN A 1 91 ? -26.670 4.632 29.188 1.00 87.81 91 ASN A N 1
ATOM 712 C CA . ASN A 1 91 ? -27.297 5.656 30.016 1.00 87.81 91 ASN A CA 1
ATOM 713 C C . ASN A 1 91 ? -27.998 5.024 31.233 1.00 87.81 91 ASN A C 1
ATOM 715 O O . ASN A 1 91 ? -28.740 4.053 31.083 1.00 87.81 91 ASN A O 1
ATOM 719 N N . THR A 1 92 ? -27.814 5.577 32.437 1.00 86.69 92 THR A N 1
ATOM 720 C CA . THR A 1 92 ? -28.544 5.124 33.640 1.00 86.69 92 THR A CA 1
ATOM 721 C C . THR A 1 92 ? -29.871 5.850 33.886 1.00 86.69 92 THR A C 1
ATOM 723 O O . THR A 1 92 ? -30.691 5.336 34.640 1.00 86.69 92 THR A O 1
ATOM 726 N N . CYS A 1 93 ? -30.122 6.998 33.239 1.00 83.69 93 CYS A N 1
ATOM 727 C CA . CYS A 1 93 ? -31.408 7.715 33.318 1.00 83.69 93 CYS A CA 1
ATOM 728 C C . CYS A 1 93 ? -32.553 6.910 32.689 1.00 83.69 93 CYS A C 1
ATOM 730 O O . CYS A 1 93 ? -33.672 6.909 33.195 1.00 83.69 93 CYS A O 1
ATOM 732 N N . ASP A 1 94 ? -32.265 6.252 31.565 1.00 80.75 94 ASP A N 1
ATOM 733 C CA . ASP A 1 94 ? -33.222 5.444 30.815 1.00 80.75 94 ASP A CA 1
ATOM 734 C C . ASP A 1 94 ? -32.550 4.144 30.345 1.00 80.75 94 ASP A C 1
ATOM 736 O O . ASP A 1 94 ? -31.994 4.086 29.242 1.00 80.75 94 ASP A O 1
ATOM 740 N N . PRO A 1 95 ? -32.599 3.083 31.172 1.00 74.31 95 PRO A N 1
ATOM 741 C CA . PRO A 1 95 ? -32.049 1.785 30.807 1.00 74.31 95 PRO A CA 1
ATOM 742 C C . PRO A 1 95 ? -32.732 1.119 29.605 1.00 74.31 95 PRO A C 1
ATOM 744 O O . PRO A 1 95 ? -32.198 0.139 29.094 1.00 74.31 95 PRO A O 1
ATOM 747 N N . THR A 1 96 ? -33.885 1.615 29.134 1.00 72.88 96 THR A N 1
ATOM 748 C CA . THR A 1 96 ? -34.580 1.045 27.964 1.00 72.88 96 THR A CA 1
ATOM 749 C C . THR A 1 96 ? -33.924 1.440 26.639 1.00 72.88 96 THR A C 1
ATOM 751 O O . THR A 1 96 ? -34.085 0.736 25.644 1.00 72.88 96 THR A O 1
ATOM 754 N N . LEU A 1 97 ? -33.119 2.509 26.638 1.00 70.25 97 LEU A N 1
ATOM 755 C CA . LEU A 1 97 ? -32.300 2.931 25.496 1.00 70.25 97 LEU A CA 1
ATOM 756 C C . LEU A 1 97 ? -30.972 2.160 25.384 1.00 70.25 97 LEU A C 1
ATOM 758 O O . LEU A 1 97 ? -30.282 2.278 24.370 1.00 70.25 97 LEU A O 1
ATOM 762 N N . ASN A 1 98 ? -30.614 1.357 26.392 1.00 71.25 98 ASN A N 1
ATOM 763 C CA . ASN A 1 98 ? -29.401 0.541 26.389 1.00 71.25 98 ASN A CA 1
ATOM 764 C C . ASN A 1 98 ? -29.609 -0.719 25.532 1.00 71.25 98 ASN A C 1
ATOM 766 O O . ASN A 1 98 ? -29.838 -1.814 26.046 1.00 71.25 98 ASN A O 1
ATOM 770 N N . VAL A 1 99 ? -29.536 -0.549 24.209 1.00 65.50 99 VAL A N 1
ATOM 771 C CA . VAL A 1 99 ? -29.542 -1.652 23.236 1.00 65.50 99 VAL A CA 1
ATOM 772 C C . VAL A 1 99 ? -28.427 -2.650 23.575 1.00 65.50 99 VAL A C 1
ATOM 774 O O . VAL A 1 99 ? -27.330 -2.257 23.979 1.00 65.50 99 VAL A O 1
ATOM 777 N N . ALA A 1 100 ? -28.706 -3.946 23.409 1.00 57.38 100 ALA A N 1
ATOM 778 C CA . ALA A 1 100 ? -27.738 -5.010 23.660 1.00 57.38 100 ALA A CA 1
ATOM 779 C C . ALA A 1 100 ? -26.441 -4.774 22.865 1.00 57.38 100 ALA A C 1
ATOM 781 O O . ALA A 1 100 ? -26.464 -4.584 21.649 1.00 57.38 100 ALA A O 1
ATOM 782 N N . THR A 1 101 ? -25.303 -4.774 23.557 1.00 66.06 101 THR A N 1
ATOM 783 C CA . THR A 1 101 ? -24.024 -4.376 22.967 1.00 66.06 101 THR A CA 1
ATOM 784 C C . THR A 1 101 ? -23.516 -5.428 21.980 1.00 66.06 101 THR A C 1
ATOM 786 O O . THR A 1 101 ? -23.444 -6.619 22.286 1.00 66.06 101 THR A O 1
ATOM 789 N N . ALA A 1 102 ? -23.178 -4.994 20.759 1.00 70.12 102 ALA A N 1
ATOM 790 C CA . ALA A 1 102 ? -22.861 -5.910 19.662 1.00 70.12 102 ALA A CA 1
ATOM 791 C C . ALA A 1 102 ? -21.655 -6.811 19.985 1.00 70.12 102 ALA A C 1
ATOM 793 O O . ALA A 1 102 ? -20.524 -6.343 20.148 1.00 70.12 102 ALA A O 1
ATOM 794 N N . ASN A 1 103 ? -21.907 -8.119 20.051 1.00 76.94 103 ASN A N 1
ATOM 795 C CA . ASN A 1 103 ? -20.916 -9.130 20.392 1.00 76.94 103 ASN A CA 1
ATOM 796 C C . ASN A 1 103 ? -20.198 -9.630 19.128 1.00 76.94 103 ASN A C 1
ATOM 798 O O . ASN A 1 103 ? -20.705 -10.466 18.385 1.00 76.94 103 ASN A O 1
ATOM 802 N N . LEU A 1 104 ? -18.979 -9.142 18.903 1.00 87.94 104 LEU A N 1
ATOM 803 C CA . LEU A 1 104 ? -18.152 -9.460 17.736 1.00 87.94 104 LEU A CA 1
ATOM 804 C C . LEU A 1 104 ? -17.334 -10.758 17.905 1.00 87.94 104 LEU A C 1
ATOM 806 O O . LEU A 1 104 ? -16.523 -11.092 17.038 1.00 87.94 104 LEU A O 1
ATOM 810 N N . LYS A 1 105 ? -17.474 -11.489 19.026 1.00 81.62 105 LYS A N 1
ATOM 811 C CA . LYS A 1 105 ? -16.595 -12.621 19.404 1.00 81.62 105 LYS A CA 1
ATOM 812 C C . LYS A 1 105 ? -16.528 -13.723 18.341 1.00 81.62 105 LYS A C 1
ATOM 814 O O . LYS A 1 105 ? -15.478 -14.336 18.182 1.00 81.62 105 LYS A O 1
ATOM 819 N N . THR A 1 106 ? -17.614 -13.938 17.604 1.00 82.44 106 THR A N 1
ATOM 820 C CA . THR A 1 106 ? -17.743 -14.932 16.523 1.00 82.44 106 THR A CA 1
ATOM 821 C C . THR A 1 106 ? -17.534 -14.362 15.114 1.00 82.44 106 THR A C 1
ATOM 823 O O . THR A 1 106 ? -17.535 -15.130 14.154 1.00 82.44 106 THR A O 1
ATOM 826 N N . THR A 1 107 ? -17.347 -13.047 14.964 1.00 88.56 107 THR A N 1
ATOM 827 C CA . THR A 1 107 ? -17.289 -12.348 13.667 1.00 88.56 107 THR A CA 1
ATOM 828 C C . THR A 1 107 ? -15.856 -11.904 13.328 1.00 88.56 107 THR A C 1
ATOM 830 O O . THR A 1 107 ? -15.021 -11.784 14.227 1.00 88.56 107 THR A O 1
ATOM 833 N N . PRO A 1 108 ? -15.518 -11.615 12.056 1.00 90.00 108 PRO A N 1
ATOM 834 C CA . PRO A 1 108 ? -14.194 -11.138 11.642 1.00 90.00 108 PRO A CA 1
ATOM 835 C C . PRO A 1 108 ? -13.957 -9.640 11.936 1.00 90.00 108 PRO A C 1
ATOM 837 O O . PRO A 1 108 ? -13.122 -9.003 11.292 1.00 90.00 108 PRO A O 1
ATOM 840 N N . PHE A 1 109 ? -14.684 -9.067 12.901 1.00 92.00 109 PHE A N 1
ATOM 841 C CA . PHE A 1 109 ? -14.645 -7.647 13.259 1.00 92.00 109 PHE A CA 1
ATOM 842 C C . PHE A 1 109 ? -14.067 -7.434 14.666 1.00 92.00 109 PHE A C 1
ATOM 844 O O . PHE A 1 109 ? -14.197 -8.300 15.534 1.00 92.00 109 PHE A O 1
ATOM 851 N N . ILE A 1 110 ? -13.428 -6.288 14.897 1.00 91.62 110 ILE A N 1
ATOM 852 C CA . ILE A 1 110 ? -12.985 -5.808 16.221 1.00 91.62 110 ILE A CA 1
ATOM 853 C C . ILE A 1 110 ? -13.258 -4.307 16.333 1.00 91.62 110 ILE A C 1
ATOM 855 O O . ILE A 1 110 ? -13.308 -3.614 15.317 1.00 91.62 110 ILE A O 1
ATOM 859 N N . PHE A 1 111 ? -13.371 -3.775 17.548 1.00 91.69 111 PHE A N 1
ATOM 860 C CA . PHE A 1 111 ? -13.331 -2.323 17.737 1.00 91.69 111 PHE A CA 1
ATOM 861 C C . PHE A 1 111 ? -11.895 -1.811 17.581 1.00 91.69 111 PHE A C 1
ATOM 863 O O . PHE A 1 111 ? -10.965 -2.380 18.156 1.00 91.69 111 PHE A O 1
ATOM 870 N N . SER A 1 112 ? -11.709 -0.728 16.819 1.00 92.62 112 SER A N 1
ATOM 871 C CA . SER A 1 112 ? -10.384 -0.138 16.612 1.00 92.62 112 SER A CA 1
ATOM 872 C C . SER A 1 112 ? -9.796 0.380 17.920 1.00 92.62 112 SER A C 1
ATOM 874 O O . SER A 1 112 ? -10.422 1.181 18.614 1.00 92.62 112 SER A O 1
ATOM 876 N N . GLN A 1 113 ? -8.573 -0.045 18.234 1.00 89.88 113 GLN A N 1
ATOM 877 C CA . GLN A 1 113 ? -7.852 0.382 19.439 1.00 89.88 113 GLN A CA 1
ATOM 878 C C . GLN A 1 113 ? -7.302 1.810 19.299 1.00 89.88 113 GLN A C 1
ATOM 880 O O . GLN A 1 113 ? -7.131 2.521 20.286 1.00 89.88 113 GLN A O 1
ATOM 885 N N . THR A 1 114 ? -7.015 2.224 18.060 1.00 90.94 114 THR A N 1
ATOM 886 C CA . THR A 1 114 ? -6.337 3.485 17.733 1.00 90.94 114 THR A CA 1
ATOM 887 C C . THR A 1 114 ? -7.313 4.587 17.332 1.00 90.94 114 THR A C 1
ATOM 889 O O . THR A 1 114 ? -7.128 5.728 17.753 1.00 90.94 114 THR A O 1
ATOM 892 N N . LYS A 1 115 ? -8.365 4.258 16.564 1.00 94.00 115 LYS A N 1
ATOM 893 C CA . LYS A 1 115 ? -9.362 5.229 16.077 1.00 94.00 115 LYS A CA 1
ATOM 894 C C . LYS A 1 115 ? -10.478 5.531 17.102 1.00 94.00 115 LYS A C 1
ATOM 896 O O . LYS A 1 115 ? -11.178 6.529 16.941 1.00 94.00 115 LYS A O 1
ATOM 901 N N . ASN A 1 116 ? -10.631 4.736 18.170 1.00 93.88 116 ASN A N 1
ATOM 902 C CA . ASN A 1 116 ? -11.637 4.958 19.223 1.00 93.88 116 ASN A CA 1
ATOM 903 C C . ASN A 1 116 ? -11.046 5.420 20.573 1.00 93.88 116 ASN A C 1
ATOM 905 O O . ASN A 1 116 ? -9.850 5.305 20.863 1.00 93.88 116 ASN A O 1
ATOM 909 N N . ARG A 1 117 ? -11.938 5.915 21.433 1.00 91.94 117 ARG A N 1
ATOM 910 C CA . ARG A 1 117 ? -11.753 6.181 22.861 1.00 91.94 117 ARG A CA 1
ATOM 911 C C . ARG A 1 117 ? -12.959 5.681 23.644 1.00 91.94 117 ARG A C 1
ATOM 913 O O . ARG A 1 117 ? -14.055 5.541 23.110 1.00 91.94 117 ARG A O 1
ATOM 920 N N . ILE A 1 118 ? -12.739 5.450 24.929 1.00 92.00 118 ILE A N 1
ATOM 921 C CA . ILE A 1 118 ? -13.798 5.236 25.908 1.00 92.00 118 ILE A CA 1
ATOM 922 C C . ILE A 1 118 ? -14.035 6.568 26.627 1.00 92.00 118 ILE A C 1
ATOM 924 O O . ILE A 1 118 ? -13.069 7.224 27.015 1.00 92.00 118 ILE A O 1
ATOM 928 N N . LEU A 1 119 ? -15.295 6.965 26.807 1.00 92.12 119 LEU A N 1
ATOM 929 C CA . LEU A 1 119 ? -15.709 8.195 27.483 1.00 92.12 119 LEU A CA 1
ATOM 930 C C . LEU A 1 119 ? -16.798 7.8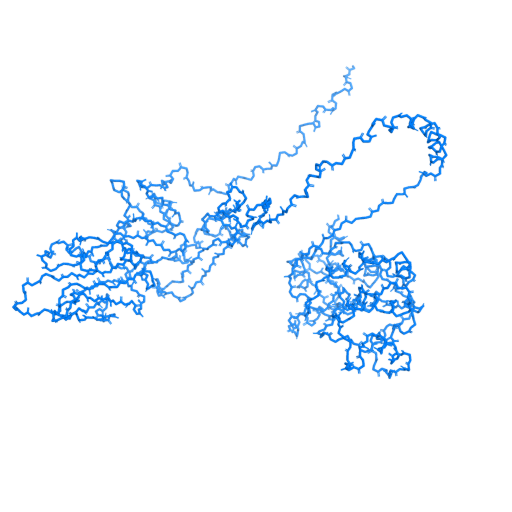80 28.519 1.00 92.12 119 LEU A C 1
ATOM 932 O O . LEU A 1 119 ? -17.876 7.406 28.163 1.00 92.12 119 LEU A O 1
ATOM 936 N N . GLY A 1 120 ? -16.512 8.151 29.793 1.00 92.19 120 GLY A N 1
ATOM 937 C CA . GLY A 1 120 ? -17.475 8.134 30.897 1.00 92.19 120 GLY A CA 1
ATOM 938 C C . GLY A 1 120 ? -17.825 9.557 31.333 1.00 92.19 120 GLY A C 1
ATOM 939 O O . GLY A 1 120 ? -16.946 10.416 31.403 1.00 92.19 120 GLY A O 1
ATOM 940 N N . VAL A 1 121 ? -19.099 9.820 31.617 1.00 91.38 121 VAL A N 1
ATOM 941 C CA . VAL A 1 121 ? -19.627 11.127 32.035 1.00 91.38 121 VAL A CA 1
ATOM 942 C C . VAL A 1 121 ? -20.609 10.936 33.194 1.00 91.38 121 VAL A C 1
ATOM 944 O O . VAL A 1 121 ? -21.537 10.138 33.103 1.00 91.38 121 VAL A O 1
ATOM 947 N N . GLY A 1 122 ? -20.411 11.683 34.277 1.00 88.75 122 GLY A N 1
ATOM 948 C CA . GLY A 1 122 ? -21.006 11.438 35.594 1.00 88.75 122 GLY A CA 1
ATOM 949 C C . GLY A 1 122 ? -19.919 11.474 36.671 1.00 88.75 122 GLY A C 1
ATOM 950 O O . GLY A 1 122 ? -18.860 12.066 36.453 1.00 88.75 122 GLY A O 1
ATOM 951 N N . CYS A 1 123 ? -20.159 10.834 37.811 1.00 86.62 123 CYS A N 1
ATOM 952 C CA . CYS A 1 123 ? -19.191 10.648 38.892 1.00 86.62 123 CYS A CA 1
ATOM 953 C C . CYS A 1 123 ? -19.034 9.150 39.239 1.00 86.62 123 CYS A C 1
ATOM 955 O O . CYS A 1 123 ? -19.497 8.286 38.500 1.00 86.62 123 CYS A O 1
ATOM 957 N N . GLY A 1 124 ? -18.321 8.826 40.322 1.00 84.62 124 GLY A N 1
ATOM 958 C CA . GLY A 1 124 ? -18.109 7.433 40.735 1.00 84.62 124 GLY A CA 1
ATOM 959 C C . GLY A 1 124 ? -17.114 6.681 39.846 1.00 84.62 124 GLY A C 1
ATOM 960 O O . GLY A 1 124 ? -16.381 7.287 39.061 1.00 84.62 124 GLY A O 1
ATOM 961 N N . ASN A 1 125 ? -17.048 5.357 39.994 1.00 88.12 125 ASN A N 1
ATOM 962 C CA . ASN A 1 125 ? -16.069 4.541 39.273 1.00 88.12 125 ASN A CA 1
ATOM 963 C C . ASN A 1 125 ? -16.693 3.919 38.025 1.00 88.12 125 ASN A C 1
ATOM 965 O O . ASN A 1 125 ? -17.591 3.085 38.116 1.00 88.12 125 ASN A O 1
ATOM 969 N N . PHE A 1 126 ? -16.157 4.264 36.858 1.00 90.00 126 PHE A N 1
ATOM 970 C CA . PHE A 1 126 ? -16.466 3.596 35.603 1.00 90.00 126 PHE A CA 1
ATOM 971 C C . PHE A 1 126 ? -15.442 2.483 35.369 1.00 90.00 126 PHE A C 1
ATOM 973 O O . PHE A 1 126 ? -14.237 2.743 35.342 1.00 90.00 126 PHE A O 1
ATOM 980 N N . SER A 1 127 ? -15.919 1.260 35.157 1.00 87.00 127 SER A N 1
ATOM 981 C CA . SER A 1 127 ? -15.137 0.117 34.681 1.00 87.00 127 SER A CA 1
ATOM 982 C C . SER A 1 127 ? -15.679 -0.335 33.331 1.00 87.00 127 SER A C 1
ATOM 984 O O . SER A 1 127 ? -16.887 -0.380 33.127 1.00 87.00 127 SER A O 1
ATOM 986 N N . PHE A 1 128 ? -14.802 -0.679 32.395 1.00 85.44 128 PHE A N 1
ATOM 987 C CA . PHE A 1 128 ? -15.201 -1.059 31.042 1.00 85.44 128 PHE A CA 1
ATOM 988 C C . PHE A 1 128 ? -14.775 -2.501 30.783 1.00 85.44 128 PHE A C 1
ATOM 990 O O . PHE A 1 128 ? -13.582 -2.811 30.787 1.00 85.44 128 PHE A O 1
ATOM 997 N N . LEU A 1 129 ? -15.769 -3.377 30.635 1.00 82.81 129 LEU A N 1
ATOM 998 C CA . LEU A 1 129 ? -15.628 -4.828 30.616 1.00 82.81 129 LEU A CA 1
ATOM 999 C C . LEU A 1 129 ? -15.701 -5.383 29.189 1.00 82.81 129 LEU A C 1
ATOM 1001 O O . LEU A 1 129 ? -16.460 -4.904 28.341 1.00 82.81 129 LEU A O 1
ATOM 1005 N N . SER A 1 130 ? -14.900 -6.415 28.942 1.00 78.31 130 SER A N 1
ATOM 1006 C CA . SER A 1 130 ? -14.893 -7.239 27.728 1.00 78.31 130 SER A CA 1
ATOM 1007 C C . SER A 1 130 ? -15.930 -8.377 27.795 1.00 78.31 130 SER A C 1
ATOM 1009 O O . SER A 1 130 ? -16.532 -8.625 28.832 1.00 78.31 130 SER A O 1
ATOM 1011 N N . ASN A 1 131 ? -16.117 -9.113 26.691 1.00 74.75 131 ASN A N 1
ATOM 1012 C CA . ASN A 1 131 ? -17.006 -10.292 26.572 1.00 74.75 131 ASN A CA 1
ATOM 1013 C C . ASN A 1 131 ? -16.568 -11.524 27.400 1.00 74.75 131 ASN A C 1
ATOM 1015 O O . ASN A 1 131 ? -17.096 -12.626 27.219 1.00 74.75 131 ASN A O 1
ATOM 1019 N N . ASP A 1 132 ? -15.513 -11.382 28.189 1.00 75.38 132 ASP A N 1
ATOM 1020 C CA . ASP A 1 132 ? -14.975 -12.347 29.145 1.00 75.38 132 ASP A CA 1
ATOM 1021 C C . ASP A 1 132 ? -14.910 -11.742 30.561 1.00 75.38 132 ASP A C 1
ATOM 1023 O O . ASP A 1 132 ? -14.129 -12.195 31.392 1.00 75.38 132 ASP A O 1
ATOM 1027 N N . ASP A 1 133 ? -15.695 -10.682 30.795 1.00 76.44 133 ASP A N 1
ATOM 1028 C CA . ASP A 1 133 ? -15.777 -9.873 32.018 1.00 76.44 133 ASP A CA 1
ATOM 1029 C C . ASP A 1 133 ? -14.434 -9.268 32.477 1.00 76.44 133 ASP A C 1
ATOM 1031 O O . ASP A 1 133 ? -14.318 -8.716 33.574 1.00 76.44 133 ASP A O 1
ATOM 1035 N N . SER A 1 134 ? -13.407 -9.308 31.619 1.00 81.12 134 SER A N 1
ATOM 1036 C CA . SER A 1 134 ? -12.104 -8.714 31.904 1.00 81.12 134 SER A CA 1
ATOM 1037 C C . SER A 1 134 ? -12.163 -7.184 31.832 1.00 81.12 134 SER A C 1
ATOM 1039 O O . SER A 1 134 ? -12.719 -6.594 30.899 1.00 81.12 134 SER A O 1
ATOM 1041 N N . ILE A 1 135 ? -11.586 -6.525 32.841 1.00 82.00 135 ILE A N 1
ATOM 1042 C CA . ILE A 1 135 ? -11.527 -5.063 32.938 1.00 82.00 135 ILE A CA 1
ATOM 1043 C C . ILE A 1 135 ? -10.489 -4.544 31.933 1.00 82.00 135 ILE A C 1
ATOM 1045 O O . ILE A 1 135 ? -9.287 -4.695 32.141 1.00 82.00 135 ILE A O 1
ATOM 1049 N N . MET A 1 136 ? -10.947 -3.902 30.856 1.00 80.56 136 MET A N 1
ATOM 1050 C CA . MET A 1 136 ? -10.076 -3.277 29.848 1.00 80.56 136 MET A CA 1
ATOM 1051 C C . MET A 1 136 ? -9.444 -1.980 30.361 1.00 80.56 136 MET A C 1
ATOM 1053 O O . MET A 1 136 ? -8.317 -1.628 30.016 1.00 80.56 136 MET A O 1
ATOM 1057 N N . ALA A 1 137 ? -10.256 -1.207 31.084 1.00 85.81 137 ALA A N 1
ATOM 1058 C CA . ALA A 1 137 ? -10.015 0.178 31.441 1.00 85.81 137 ALA A CA 1
ATOM 1059 C C . ALA A 1 137 ? -10.908 0.563 32.624 1.00 85.81 137 ALA A C 1
ATOM 1061 O O . ALA A 1 137 ? -12.019 0.049 32.768 1.00 85.81 137 ALA A O 1
ATOM 1062 N N . GLN A 1 138 ? -10.445 1.517 33.428 1.00 87.88 138 GLN A N 1
ATOM 1063 C CA . GLN A 1 138 ? -11.235 2.157 34.478 1.00 87.88 138 GLN A CA 1
ATOM 1064 C C . GLN A 1 138 ? -10.943 3.657 34.499 1.00 87.88 138 GLN A C 1
ATOM 1066 O O . GLN A 1 138 ? -9.829 4.071 34.169 1.00 87.88 138 GLN A O 1
ATOM 1071 N N . CYS A 1 139 ? -11.912 4.473 34.909 1.00 87.94 139 CYS A N 1
ATOM 1072 C CA . CYS A 1 139 ? -11.672 5.868 35.268 1.00 87.94 139 CYS A CA 1
ATOM 1073 C C . CYS A 1 139 ? -12.725 6.393 36.261 1.00 87.94 139 CYS A C 1
ATOM 1075 O O . CYS A 1 139 ? -13.829 5.865 36.347 1.00 87.94 139 CYS A O 1
ATOM 1077 N N . SER A 1 140 ? -12.362 7.408 37.052 1.00 88.38 140 SER A N 1
ATOM 1078 C CA . SER A 1 140 ? -13.176 7.908 38.171 1.00 88.38 140 SER A CA 1
ATOM 1079 C C . SER A 1 140 ? -13.201 9.448 38.162 1.00 88.38 140 SER A C 1
ATOM 1081 O O . SER A 1 140 ? -12.204 10.077 38.540 1.00 88.38 140 SER A O 1
ATOM 1083 N N . PRO A 1 141 ? -14.271 10.090 37.649 1.00 86.00 141 PRO A N 1
ATOM 1084 C CA . PRO A 1 141 ? -14.429 11.544 37.680 1.00 86.00 141 PRO A CA 1
ATOM 1085 C C . PRO A 1 141 ? -14.705 12.054 39.100 1.00 86.00 141 PRO A C 1
ATOM 1087 O O . PRO A 1 141 ? -15.352 11.385 39.905 1.00 86.00 141 PRO A O 1
ATOM 1090 N N . THR A 1 142 ? -14.258 13.273 39.419 1.00 78.75 142 THR A N 1
ATOM 1091 C CA . THR A 1 142 ? -14.352 13.822 40.785 1.00 78.75 142 THR A CA 1
ATOM 1092 C C . THR A 1 142 ? -15.171 15.111 40.831 1.00 78.75 142 THR A C 1
ATOM 1094 O O . THR A 1 142 ? -14.679 16.191 40.514 1.00 78.75 142 THR A O 1
ATOM 1097 N N . CYS A 1 143 ? -16.419 15.016 41.306 1.00 69.88 143 CYS A N 1
ATOM 1098 C CA . CYS A 1 143 ? -17.413 16.103 41.265 1.00 69.88 143 CYS A CA 1
ATOM 1099 C C . CYS A 1 143 ? -17.014 17.405 41.999 1.00 69.88 143 CYS A C 1
ATOM 1101 O O . CYS A 1 143 ? -17.685 18.422 41.835 1.00 69.88 143 CYS A O 1
ATOM 1103 N N . GLY A 1 144 ? -15.973 17.374 42.843 1.00 66.94 144 GLY A N 1
ATOM 1104 C CA . GLY A 1 144 ? -15.453 18.530 43.588 1.00 66.94 144 GLY A CA 1
ATOM 1105 C C . GLY A 1 144 ? -14.481 19.422 42.802 1.00 66.94 144 GLY A C 1
ATOM 1106 O O . GLY A 1 144 ? -14.020 20.435 43.324 1.00 66.94 144 GLY A O 1
ATOM 1107 N N . LYS A 1 145 ? -14.147 19.053 41.561 1.00 60.47 145 LYS A N 1
ATOM 1108 C CA . LYS A 1 145 ? -13.423 19.880 40.583 1.00 60.47 145 LYS A CA 1
ATOM 1109 C C . LYS A 1 145 ? -14.220 19.874 39.273 1.00 60.47 145 LYS A C 1
ATOM 1111 O O . LYS A 1 145 ? -15.072 19.014 39.076 1.00 60.47 145 LYS A O 1
ATOM 1116 N N . SER A 1 146 ? -13.969 20.834 38.384 1.00 65.19 146 SER A N 1
ATOM 1117 C CA . SER A 1 146 ? -14.815 21.133 37.210 1.00 65.19 146 SER A CA 1
ATOM 1118 C C . SER A 1 146 ? -14.734 20.117 36.050 1.00 65.19 146 SER A C 1
ATOM 1120 O O . SER A 1 146 ? -14.674 20.520 34.892 1.00 65.19 146 SER A O 1
ATOM 1122 N N . LEU A 1 147 ? -14.672 18.815 36.346 1.00 73.19 147 LEU A N 1
ATOM 1123 C CA . LEU A 1 147 ? -14.489 17.731 35.381 1.00 73.19 147 LEU A CA 1
ATOM 1124 C C . LEU A 1 147 ? -15.409 16.546 35.745 1.00 73.19 147 LEU A C 1
ATOM 1126 O O . LEU A 1 147 ? -15.000 15.647 36.482 1.00 73.19 147 LEU A O 1
ATOM 1130 N N . ARG A 1 148 ? -16.657 16.531 35.249 1.00 86.56 148 ARG A N 1
ATOM 1131 C CA . ARG A 1 148 ? -17.624 15.426 35.461 1.00 86.56 148 ARG A CA 1
ATOM 1132 C C . ARG A 1 148 ? -17.529 14.365 34.357 1.00 86.56 148 ARG A C 1
ATOM 1134 O O . ARG A 1 148 ? -18.539 13.811 33.921 1.00 86.56 148 ARG A O 1
ATOM 1141 N N . TYR A 1 149 ? -16.322 14.132 33.849 1.00 90.50 149 TYR A N 1
ATOM 1142 C CA . TYR A 1 149 ? -16.046 13.139 32.817 1.00 90.50 149 TYR A CA 1
ATOM 1143 C C . TYR A 1 149 ? -14.639 12.557 32.950 1.00 90.50 149 TYR A C 1
ATOM 1145 O O . TYR A 1 149 ? -13.751 13.150 33.566 1.00 90.50 149 TYR A O 1
ATOM 1153 N N . CYS A 1 150 ? -14.429 11.402 32.328 1.00 90.06 150 CYS A N 1
ATOM 1154 C CA . CYS A 1 150 ? -13.121 10.798 32.141 1.00 90.06 150 CYS A CA 1
ATOM 1155 C C . CYS A 1 150 ? -13.046 10.082 30.788 1.00 90.06 150 CYS A C 1
ATOM 1157 O O . CYS A 1 150 ? -14.022 9.490 30.333 1.00 90.06 150 CYS A O 1
ATOM 1159 N N . GLN A 1 151 ? -11.880 10.137 30.142 1.00 90.44 151 GLN A N 1
ATOM 1160 C CA . GLN A 1 151 ? -11.601 9.365 28.929 1.00 90.44 151 GLN A CA 1
ATOM 1161 C C . GLN A 1 151 ? -10.556 8.286 29.211 1.00 90.44 151 GLN A C 1
ATOM 1163 O O . GLN A 1 151 ? -9.679 8.484 30.054 1.00 90.44 151 GLN A O 1
ATOM 1168 N N . SER A 1 152 ? -10.605 7.185 28.464 1.00 88.69 152 SER A N 1
ATOM 1169 C CA . SER A 1 152 ? -9.563 6.160 28.478 1.00 88.69 152 SER A CA 1
ATOM 1170 C C . SER A 1 152 ? -9.246 5.626 27.079 1.00 88.69 152 SER A C 1
ATOM 1172 O O . SER A 1 152 ? -10.048 5.711 26.143 1.00 88.69 152 SER A O 1
ATOM 1174 N N . THR A 1 153 ? -8.037 5.092 26.939 1.00 88.31 153 THR A N 1
ATOM 1175 C CA . THR A 1 153 ? -7.558 4.367 25.759 1.00 88.31 153 THR A CA 1
ATOM 1176 C C . THR A 1 153 ? -7.915 2.890 25.850 1.00 88.31 153 THR A C 1
ATOM 1178 O O . THR A 1 153 ? -8.014 2.326 26.937 1.00 88.31 153 THR A O 1
ATOM 1181 N N . ILE A 1 154 ? -8.039 2.245 24.697 1.00 84.81 154 ILE A N 1
ATOM 1182 C CA . ILE A 1 154 ? -8.265 0.806 24.598 1.00 84.81 154 ILE A CA 1
ATOM 1183 C C . ILE A 1 154 ? -6.907 0.092 24.669 1.00 84.81 154 ILE A C 1
ATOM 1185 O O . ILE A 1 154 ? -6.030 0.368 23.853 1.00 84.81 154 ILE A O 1
ATOM 1189 N N . GLY A 1 155 ? -6.724 -0.798 25.649 1.00 74.56 155 GLY A N 1
ATOM 1190 C CA . GLY A 1 155 ? -5.449 -1.493 25.885 1.00 74.56 155 GLY A CA 1
ATOM 1191 C C . GLY A 1 155 ? -5.248 -2.805 25.113 1.00 74.56 155 GLY A C 1
ATOM 1192 O O . GLY A 1 155 ? -4.144 -3.346 25.126 1.00 74.56 155 GLY A O 1
ATOM 1193 N N . SER A 1 156 ? -6.294 -3.340 24.478 1.00 75.94 156 SER A N 1
ATOM 1194 C CA . SER A 1 156 ? -6.276 -4.635 23.786 1.00 75.94 156 SER A CA 1
ATOM 1195 C C . SER A 1 156 ? -7.337 -4.702 22.671 1.00 75.94 156 SER A C 1
ATOM 1197 O O . SER A 1 156 ? -8.264 -3.891 22.659 1.00 75.94 156 SER A O 1
ATOM 1199 N N . PRO A 1 157 ? -7.248 -5.643 21.708 1.00 75.94 157 PRO A N 1
ATOM 1200 C CA . PRO A 1 157 ? -8.237 -5.770 20.636 1.00 75.94 157 PRO A CA 1
ATOM 1201 C C . PRO A 1 157 ? -9.596 -6.216 21.190 1.00 75.94 157 PRO A C 1
ATOM 1203 O O . PRO A 1 157 ? -9.717 -7.313 21.735 1.00 75.94 157 PRO A O 1
ATOM 1206 N N . LEU A 1 158 ? -10.630 -5.387 21.035 1.00 81.31 158 LEU A N 1
ATOM 1207 C CA . LEU A 1 158 ? -11.922 -5.634 21.678 1.00 81.31 158 LEU A CA 1
ATOM 1208 C C . LEU A 1 158 ? -12.913 -6.342 20.755 1.00 81.31 158 LEU A C 1
ATOM 1210 O O . LEU A 1 158 ? -13.118 -5.952 19.603 1.00 81.31 158 LEU A O 1
ATOM 1214 N N . LYS A 1 159 ? -13.596 -7.339 21.321 1.00 84.94 159 LYS A N 1
ATOM 1215 C CA . LYS A 1 159 ? -14.703 -8.078 20.695 1.00 84.94 159 LYS A CA 1
ATOM 1216 C C . LYS A 1 159 ? -16.089 -7.676 21.218 1.00 84.94 159 LYS A C 1
ATOM 1218 O O . LYS A 1 159 ? -17.093 -8.174 20.720 1.00 84.94 159 LYS A O 1
ATOM 1223 N N . GLY A 1 160 ? -16.150 -6.799 22.211 1.00 83.81 160 GLY A N 1
ATOM 1224 C CA . GLY A 1 160 ? -17.369 -6.321 22.860 1.00 83.81 160 GLY A CA 1
ATOM 1225 C C . GLY A 1 160 ? -17.064 -5.092 23.703 1.00 83.81 160 GLY A C 1
ATOM 1226 O O . GLY A 1 160 ? -15.901 -4.706 23.822 1.00 83.81 160 GLY A O 1
ATOM 1227 N N . PHE A 1 161 ? -18.097 -4.492 24.281 1.00 84.94 161 PHE A N 1
ATOM 1228 C CA . PHE A 1 161 ? -17.990 -3.354 25.188 1.00 84.94 161 PHE A CA 1
ATOM 1229 C C . PHE A 1 161 ? -19.168 -3.402 26.164 1.00 84.94 161 PHE A C 1
ATOM 1231 O O . PHE A 1 161 ? -20.320 -3.377 25.734 1.00 84.94 161 PHE A O 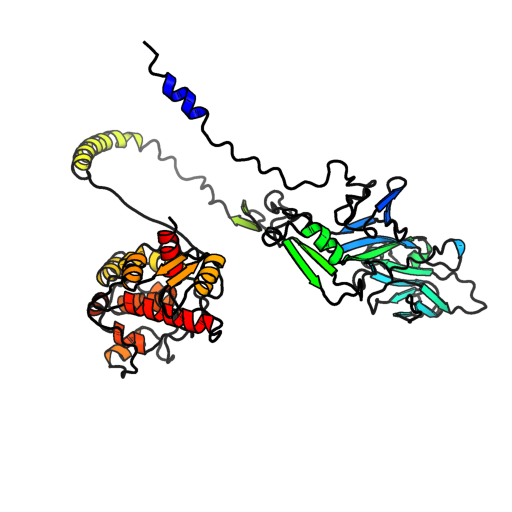1
ATOM 1238 N N . ALA A 1 162 ? -18.888 -3.489 27.463 1.00 86.06 162 ALA A N 1
ATOM 1239 C CA . ALA A 1 162 ? -19.894 -3.467 28.519 1.00 86.06 162 ALA A CA 1
ATOM 1240 C C . ALA A 1 162 ? -19.450 -2.498 29.633 1.00 86.06 162 ALA A C 1
ATOM 1242 O O . ALA A 1 162 ? -18.522 -2.809 30.383 1.00 86.06 162 ALA A O 1
ATOM 1243 N N . PRO A 1 163 ? -20.046 -1.298 29.743 1.00 87.19 163 PRO A N 1
ATOM 1244 C CA . PRO A 1 163 ? -19.737 -0.378 30.829 1.00 87.19 163 PRO A CA 1
ATOM 1245 C C . PRO A 1 163 ? -20.419 -0.824 32.128 1.00 87.19 163 PRO A C 1
ATOM 1247 O O . PRO A 1 163 ? -21.621 -1.074 32.168 1.00 87.19 163 PRO A O 1
ATOM 1250 N N . PHE A 1 164 ? -19.644 -0.869 33.204 1.00 86.25 164 PHE A N 1
ATOM 1251 C CA . PHE A 1 164 ? -20.086 -1.089 34.575 1.00 86.25 164 PHE A CA 1
ATOM 1252 C C . PHE A 1 164 ? -19.769 0.165 35.398 1.00 86.25 164 PHE A C 1
ATOM 1254 O O . PHE A 1 164 ? -18.693 0.748 35.251 1.00 86.25 164 PHE A O 1
ATOM 1261 N N . ILE A 1 165 ? -20.707 0.619 36.229 1.00 86.50 165 ILE A N 1
ATOM 1262 C CA . ILE A 1 165 ? -20.608 1.909 36.925 1.00 86.50 165 ILE A CA 1
ATOM 1263 C C . ILE A 1 165 ? -20.949 1.701 38.400 1.00 86.50 165 ILE A C 1
ATOM 1265 O O . ILE A 1 165 ? -22.064 1.302 38.729 1.00 86.50 165 ILE A O 1
ATOM 1269 N N . GLU A 1 166 ? -19.991 1.976 39.283 1.00 82.62 166 GLU A N 1
ATOM 1270 C CA . GLU A 1 166 ? -20.187 1.952 40.733 1.00 82.62 166 GLU A CA 1
ATOM 1271 C C . GLU A 1 166 ? -20.630 3.344 41.204 1.00 82.62 166 GLU A C 1
ATOM 1273 O O . GLU A 1 166 ? -19.813 4.263 41.334 1.00 82.62 166 GLU A O 1
ATOM 1278 N N . THR A 1 167 ? -21.932 3.499 41.450 1.00 74.00 167 THR A N 1
ATOM 1279 C CA . THR A 1 167 ? -22.537 4.709 42.026 1.00 74.00 167 THR A CA 1
ATOM 1280 C C . THR A 1 167 ? -22.804 4.540 43.525 1.00 74.00 167 THR A C 1
ATOM 1282 O O . THR A 1 167 ? -22.852 3.425 44.050 1.00 74.00 167 THR A O 1
ATOM 1285 N N . SER A 1 168 ? -23.013 5.652 44.237 1.00 71.50 168 SER A N 1
ATOM 1286 C CA . SER A 1 168 ? -23.553 5.598 45.605 1.00 71.50 168 SER A CA 1
ATOM 1287 C C . SER A 1 168 ? -25.031 5.164 45.580 1.00 71.50 168 SER A C 1
ATOM 1289 O O . SER A 1 168 ? -25.730 5.514 44.628 1.00 71.50 168 SER A O 1
ATOM 1291 N N . PRO A 1 169 ? -25.562 4.476 46.613 1.00 65.12 169 PRO A N 1
ATOM 1292 C CA . PRO A 1 169 ? -27.000 4.198 46.723 1.00 65.12 169 PRO A CA 1
ATOM 1293 C C . PRO A 1 169 ? -27.887 5.455 46.744 1.00 65.12 169 PRO A C 1
ATOM 1295 O O . PRO A 1 169 ? -29.037 5.392 46.322 1.00 65.12 169 PRO A O 1
ATOM 1298 N N . ASP A 1 170 ? -27.346 6.587 47.207 1.00 66.06 170 ASP A N 1
ATOM 1299 C CA . ASP A 1 170 ? -28.023 7.894 47.235 1.00 66.06 170 ASP A CA 1
ATOM 1300 C C . ASP A 1 170 ? -27.790 8.733 45.956 1.00 66.06 170 ASP A C 1
ATOM 1302 O O . ASP A 1 170 ? -28.182 9.901 45.900 1.00 66.06 170 ASP A O 1
ATOM 1306 N N . ASP A 1 171 ? -27.113 8.189 44.938 1.00 70.56 171 ASP A N 1
ATOM 1307 C CA . ASP A 1 171 ? -26.760 8.942 43.732 1.00 70.56 171 ASP A CA 1
ATOM 1308 C C . ASP A 1 171 ? -27.954 9.088 42.776 1.00 70.56 171 ASP A C 1
ATOM 1310 O O . ASP A 1 171 ? -28.454 8.115 42.209 1.00 70.56 171 ASP A O 1
ATOM 1314 N N . GLN A 1 172 ? -28.406 10.329 42.597 1.00 74.38 172 GLN A N 1
ATOM 1315 C CA . GLN A 1 172 ? -29.489 10.696 41.681 1.00 74.38 172 GLN A CA 1
ATOM 1316 C C . GLN A 1 172 ? -28.974 11.299 40.361 1.00 74.38 172 GLN A C 1
ATOM 1318 O O . GLN A 1 172 ? -29.781 11.731 39.536 1.00 74.38 172 GLN A O 1
ATOM 1323 N N . GLU A 1 173 ? -27.655 11.369 40.131 1.00 83.62 173 GLU A N 1
ATOM 1324 C CA . GLU A 1 173 ? -27.118 11.800 38.838 1.00 83.62 173 GLU A CA 1
ATOM 1325 C C . GLU A 1 173 ? -27.164 10.654 37.814 1.00 83.62 173 GLU A C 1
ATOM 1327 O O . GLU A 1 173 ? -26.854 9.496 38.096 1.00 83.62 173 GLU A O 1
ATOM 1332 N N . CYS A 1 174 ? -27.534 10.980 36.576 1.00 87.62 174 CYS A N 1
ATOM 1333 C CA . CYS A 1 174 ? -27.488 10.022 35.479 1.00 87.62 174 CYS A CA 1
ATOM 1334 C C . CYS A 1 174 ? -26.076 9.923 34.898 1.00 87.62 174 CYS A C 1
ATOM 1336 O O . CYS A 1 174 ? -25.438 10.934 34.587 1.00 87.62 174 CYS A O 1
ATOM 1338 N N . HIS A 1 175 ? -25.625 8.687 34.731 1.00 89.38 175 HIS A N 1
ATOM 1339 C CA . HIS A 1 175 ? -24.289 8.323 34.296 1.00 89.38 175 HIS A CA 1
ATOM 1340 C C . HIS A 1 175 ? -24.343 7.811 32.856 1.00 89.38 175 HIS A C 1
ATOM 1342 O O . HIS A 1 175 ? -25.246 7.060 32.482 1.00 89.38 175 HIS A O 1
ATOM 1348 N N . TYR A 1 176 ? -23.377 8.242 32.050 1.00 91.00 176 TYR A N 1
ATOM 1349 C CA . TYR A 1 176 ? -23.329 8.003 30.612 1.00 91.00 176 TYR A CA 1
ATOM 1350 C C . TYR A 1 176 ? -21.975 7.406 30.242 1.00 91.00 176 TYR A C 1
ATOM 1352 O O . TYR A 1 176 ? -20.937 7.887 30.697 1.00 91.00 176 TYR A O 1
ATOM 1360 N N . ALA A 1 177 ? -21.975 6.373 29.408 1.00 91.56 177 ALA A N 1
ATOM 1361 C CA . ALA A 1 177 ? -20.765 5.686 28.981 1.00 91.56 177 ALA A CA 1
ATOM 1362 C C . ALA A 1 177 ? -20.818 5.373 27.483 1.00 91.56 177 ALA A C 1
ATOM 1364 O O . ALA A 1 177 ? -21.790 4.810 26.984 1.00 91.56 177 ALA A O 1
ATOM 1365 N N . ALA A 1 178 ? -19.754 5.716 26.764 1.00 92.00 178 ALA A N 1
ATOM 1366 C CA . ALA A 1 178 ? -19.647 5.474 25.334 1.00 92.00 178 ALA A CA 1
ATOM 1367 C C . ALA A 1 178 ? -18.271 4.925 24.960 1.00 92.00 178 ALA A C 1
ATOM 1369 O O . ALA A 1 178 ? -17.234 5.442 25.378 1.00 92.00 178 ALA A O 1
ATOM 1370 N N . LEU A 1 179 ? -18.280 3.918 24.093 1.00 92.44 179 LEU A N 1
ATOM 1371 C CA . LEU A 1 179 ? -17.212 3.719 23.127 1.00 92.44 179 LEU A CA 1
ATOM 1372 C C . LEU A 1 179 ? -17.491 4.679 21.963 1.00 92.44 179 LEU A C 1
ATOM 1374 O O . LEU A 1 179 ? -18.624 4.743 21.494 1.00 92.44 179 LEU A O 1
ATOM 1378 N N . VAL A 1 180 ? -16.500 5.461 21.537 1.00 93.94 180 VAL A N 1
ATOM 1379 C CA . VAL A 1 180 ? -16.694 6.533 20.548 1.00 93.94 180 VAL A CA 1
ATOM 1380 C C . VAL A 1 180 ? -15.435 6.765 19.713 1.00 93.94 180 VAL A C 1
ATOM 1382 O O . VAL A 1 180 ? -14.313 6.669 20.206 1.00 93.94 180 VAL A O 1
ATOM 1385 N N . GLU A 1 181 ? -15.608 7.092 18.438 1.00 95.62 181 GLU A N 1
ATOM 1386 C CA . GLU A 1 181 ? -14.535 7.528 17.543 1.00 95.62 181 GLU A CA 1
ATOM 1387 C C . GLU A 1 181 ? -13.833 8.791 18.083 1.00 95.62 181 GLU A C 1
ATOM 1389 O O . GLU A 1 181 ? -14.472 9.815 18.335 1.00 95.62 181 GLU A O 1
ATOM 1394 N N . GLN A 1 182 ? -12.501 8.756 18.215 1.00 94.31 182 GLN A N 1
ATOM 1395 C CA . GLN A 1 182 ? -11.719 9.869 18.775 1.00 94.31 182 GLN A CA 1
ATOM 1396 C C . GLN A 1 182 ? -11.933 11.166 17.976 1.00 94.31 182 GLN A C 1
ATOM 1398 O O . GLN A 1 182 ? -12.192 12.222 18.551 1.00 94.31 182 GLN A O 1
ATOM 1403 N N . GLN A 1 183 ? -11.893 11.067 16.645 1.00 94.12 183 GLN A N 1
ATOM 1404 C CA . GLN A 1 183 ? -12.083 12.204 15.747 1.00 94.12 183 GLN A CA 1
ATOM 1405 C C . GLN A 1 183 ? -13.489 12.818 15.866 1.00 94.12 183 GLN A C 1
ATOM 1407 O O . GLN A 1 183 ? -13.641 14.030 15.723 1.00 94.12 183 GLN A O 1
ATOM 1412 N N . PHE A 1 184 ? -14.521 12.022 16.175 1.00 94.44 184 PHE A N 1
ATOM 1413 C CA . PHE A 1 184 ? -15.858 12.560 16.422 1.00 94.44 184 PHE A CA 1
ATOM 1414 C C . PHE A 1 184 ? -15.891 13.415 17.691 1.00 94.44 184 PHE A C 1
ATOM 1416 O O . PHE A 1 184 ? -16.435 14.519 17.644 1.00 94.44 184 PHE A O 1
ATOM 1423 N N . VAL A 1 185 ? -15.272 12.951 18.787 1.00 92.31 185 VAL A N 1
ATOM 1424 C CA . VAL A 1 185 ? -15.153 13.726 20.036 1.00 92.31 185 VAL A CA 1
ATOM 1425 C C . VAL A 1 185 ? -14.455 15.058 19.764 1.00 92.31 185 VAL A C 1
ATOM 1427 O O . VAL A 1 185 ? -15.022 16.109 20.053 1.00 92.31 185 VAL A O 1
ATOM 1430 N N . GLU A 1 186 ? -13.278 15.020 19.136 1.00 91.44 186 GLU A N 1
ATOM 1431 C CA . GLU A 1 186 ? -12.449 16.201 18.853 1.00 91.44 186 GLU A CA 1
ATOM 1432 C C . GLU A 1 186 ? -13.134 17.235 17.944 1.00 91.44 186 GLU A C 1
ATOM 1434 O O . GLU A 1 186 ? -12.899 18.435 18.092 1.00 91.44 186 GLU A O 1
ATOM 1439 N N . GLN A 1 187 ? -13.983 16.793 17.009 1.00 92.44 187 GLN A N 1
ATOM 1440 C CA . GLN A 1 187 ? -14.652 17.679 16.049 1.00 92.44 187 GLN A CA 1
ATOM 1441 C C . GLN A 1 187 ? -16.050 18.149 16.488 1.00 92.44 187 GLN A C 1
ATOM 1443 O O . GLN A 1 187 ? -16.479 19.222 16.062 1.00 92.44 187 GLN A O 1
ATOM 1448 N N . ASN A 1 188 ? -16.772 17.379 17.314 1.00 91.75 188 ASN A N 1
ATOM 1449 C CA . ASN A 1 188 ? -18.200 17.608 17.587 1.00 91.75 188 ASN A CA 1
ATOM 1450 C C . ASN A 1 188 ? -18.520 17.892 19.066 1.00 91.75 188 ASN A C 1
ATOM 1452 O O . ASN A 1 188 ? -19.489 18.602 19.340 1.00 91.75 188 ASN A O 1
ATOM 1456 N N . LEU A 1 189 ? -17.729 17.385 20.021 1.00 90.06 189 LEU A N 1
ATOM 1457 C CA . LEU A 1 189 ? -17.980 17.557 21.458 1.00 90.06 189 LEU A CA 1
ATOM 1458 C C . LEU A 1 189 ? -17.090 18.667 22.032 1.00 90.06 189 LEU A C 1
ATOM 1460 O O . LEU A 1 189 ? -15.964 18.432 22.465 1.00 90.06 189 LEU A O 1
ATOM 1464 N N . LYS A 1 190 ? -17.614 19.900 22.060 1.00 86.31 190 LYS A N 1
ATOM 1465 C CA . LYS A 1 190 ? -16.905 21.071 22.618 1.00 86.31 190 LYS A CA 1
ATOM 1466 C C . LYS A 1 190 ? -16.619 20.920 24.114 1.00 86.31 190 LYS A C 1
ATOM 1468 O O . LYS A 1 190 ? -15.611 21.427 24.598 1.00 86.31 190 LYS A O 1
ATOM 1473 N N . ASN A 1 191 ? -17.500 20.230 24.830 1.00 87.50 191 ASN A N 1
ATOM 1474 C CA . ASN A 1 191 ? -17.256 19.682 26.156 1.00 87.50 191 ASN A CA 1
ATOM 1475 C C . ASN A 1 191 ? -17.588 18.179 26.097 1.00 87.50 191 ASN A C 1
ATOM 1477 O O . ASN A 1 191 ? -18.683 17.849 25.651 1.00 87.50 191 ASN A O 1
ATOM 1481 N N . PRO A 1 192 ? -16.733 17.246 26.550 1.00 87.38 192 PRO A N 1
ATOM 1482 C CA . PRO A 1 192 ? -17.085 15.824 26.583 1.00 87.38 192 PRO A CA 1
ATOM 1483 C C . PRO A 1 192 ? -18.347 15.500 27.406 1.00 87.38 192 PRO A C 1
ATOM 1485 O O . PRO A 1 192 ? -19.024 14.517 27.114 1.00 87.38 192 PRO A O 1
ATOM 1488 N N . GLU A 1 193 ? -18.745 16.356 28.359 1.00 88.00 193 GLU A N 1
ATOM 1489 C CA . GLU A 1 193 ? -20.041 16.241 29.053 1.00 88.00 193 GLU A CA 1
ATOM 1490 C C . GLU A 1 193 ? -21.260 16.439 28.123 1.00 88.00 193 GLU A C 1
ATOM 1492 O O . GLU A 1 193 ? -22.375 16.049 28.473 1.00 88.00 193 GLU A O 1
ATOM 1497 N N . ASP A 1 194 ? -21.066 16.971 26.908 1.00 90.44 194 ASP A N 1
ATOM 1498 C CA . ASP A 1 194 ? -22.095 17.070 25.866 1.00 90.44 194 ASP A CA 1
ATOM 1499 C C . ASP A 1 194 ? -22.632 15.694 25.422 1.00 90.44 194 ASP A C 1
ATOM 1501 O O . ASP A 1 194 ? -23.747 15.627 24.898 1.00 90.44 194 ASP A O 1
ATOM 1505 N N . LEU A 1 195 ? -21.901 14.599 25.695 1.00 90.56 195 LEU A N 1
ATOM 1506 C CA . LEU A 1 195 ? -22.342 13.214 25.471 1.00 90.56 195 LEU A CA 1
ATOM 1507 C C . LEU A 1 195 ? -23.721 12.925 26.089 1.00 90.56 195 LEU A C 1
ATOM 1509 O O . LEU A 1 195 ? -24.493 12.171 25.507 1.00 90.56 195 LEU A O 1
ATOM 1513 N N . ARG A 1 196 ? -24.079 13.583 27.206 1.00 89.44 196 ARG A N 1
ATOM 1514 C CA . ARG A 1 196 ? -25.394 13.458 27.876 1.00 89.44 196 ARG A CA 1
ATOM 1515 C C . ARG A 1 196 ? -26.593 13.769 26.966 1.00 89.44 196 ARG A C 1
ATOM 1517 O O . ARG A 1 196 ? -27.724 13.460 27.321 1.00 89.44 196 ARG A O 1
ATOM 1524 N N . ARG A 1 197 ? -26.368 14.430 25.822 1.00 90.25 197 ARG A N 1
ATOM 1525 C CA . ARG A 1 197 ? -27.399 14.799 24.834 1.00 90.25 197 ARG A CA 1
ATOM 1526 C C . ARG A 1 197 ? -27.448 13.863 23.620 1.00 90.25 197 ARG A C 1
ATOM 1528 O O . ARG A 1 197 ? -28.235 14.113 22.710 1.00 90.25 197 ARG A O 1
ATOM 1535 N N . LEU A 1 198 ? -26.614 12.824 23.579 1.00 91.12 198 LEU A N 1
ATOM 1536 C CA . LEU A 1 198 ? -26.538 11.858 22.486 1.00 91.12 198 LEU A CA 1
ATOM 1537 C C . LEU A 1 198 ? -27.028 10.487 22.957 1.00 91.12 198 LEU A C 1
ATOM 1539 O O . LEU A 1 198 ? -26.557 9.967 23.961 1.00 91.12 198 LEU A O 1
ATOM 1543 N N . THR A 1 199 ? -27.943 9.879 22.202 1.00 90.06 199 THR A N 1
ATOM 1544 C CA . THR A 1 199 ? -28.339 8.471 22.393 1.00 90.06 199 THR A CA 1
ATOM 1545 C C . THR A 1 199 ? -27.435 7.507 21.627 1.00 90.06 199 THR A C 1
ATOM 1547 O O . THR A 1 199 ? -27.360 6.330 21.965 1.00 90.06 199 THR A O 1
ATOM 1550 N N . HIS A 1 200 ? -26.739 8.002 20.601 1.00 92.00 200 HIS A N 1
ATOM 1551 C CA . HIS A 1 200 ? -25.857 7.225 19.737 1.00 92.00 200 HIS A CA 1
ATOM 1552 C C . HIS A 1 200 ? -24.638 8.052 19.310 1.00 92.00 200 HIS A C 1
ATOM 1554 O O . HIS A 1 200 ? -24.710 9.280 19.215 1.00 92.00 200 HIS A O 1
ATOM 1560 N N . VAL A 1 201 ? -23.536 7.369 19.010 1.00 94.00 201 VAL A N 1
ATOM 1561 C CA . VAL A 1 201 ? -22.251 7.934 18.570 1.00 94.00 201 VAL A CA 1
ATOM 1562 C C . VAL A 1 201 ? -21.633 7.078 17.456 1.00 94.00 201 VAL A C 1
ATOM 1564 O O . VAL A 1 201 ? -21.944 5.889 17.364 1.00 94.00 201 VAL A O 1
ATOM 1567 N N . PRO A 1 202 ? -20.757 7.634 16.599 1.00 96.06 202 PRO A N 1
ATOM 1568 C CA . PRO A 1 202 ? -19.975 6.830 15.669 1.00 96.06 202 PRO A CA 1
ATOM 1569 C C . PRO A 1 202 ? -18.858 6.071 16.397 1.00 96.06 202 PRO A C 1
ATOM 1571 O O . PRO A 1 202 ? -18.196 6.605 17.291 1.00 96.06 202 PRO A O 1
ATOM 1574 N N . VAL A 1 203 ? -18.615 4.837 15.965 1.00 95.12 203 VAL A N 1
ATOM 1575 C CA . VAL A 1 203 ? -17.533 3.956 16.422 1.00 95.12 203 VAL A CA 1
ATOM 1576 C C . VAL A 1 203 ? -16.850 3.345 15.205 1.00 95.12 203 VAL A C 1
ATOM 1578 O O . VAL A 1 203 ? -17.510 2.998 14.226 1.00 95.12 203 VAL A O 1
ATOM 1581 N N . VAL A 1 204 ? -15.526 3.192 15.251 1.00 96.00 204 VAL A N 1
ATOM 1582 C CA . VAL A 1 204 ? -14.764 2.572 14.161 1.00 96.00 204 VAL A CA 1
ATOM 1583 C C . VAL A 1 204 ? -14.509 1.095 14.446 1.00 96.00 204 VAL A C 1
ATOM 1585 O O . VAL A 1 204 ? -13.852 0.743 15.431 1.00 96.00 204 VAL A O 1
ATOM 1588 N N . LEU A 1 205 ? -14.988 0.231 13.558 1.00 95.19 205 LEU A N 1
ATOM 1589 C CA . LEU A 1 205 ? -14.639 -1.184 13.517 1.00 95.19 205 LEU A CA 1
ATOM 1590 C C . LEU A 1 205 ? -13.481 -1.413 12.542 1.00 95.19 205 LEU A C 1
ATOM 1592 O O . LEU A 1 205 ? -13.391 -0.772 11.495 1.00 95.19 205 LEU A O 1
ATOM 1596 N N . GLU A 1 206 ? -12.608 -2.359 12.866 1.00 94.44 206 GLU A N 1
ATOM 1597 C CA . GLU A 1 206 ? -11.617 -2.906 11.940 1.00 94.44 206 GLU A CA 1
ATOM 1598 C C . GLU A 1 206 ? -12.090 -4.279 11.456 1.00 94.44 206 GLU A C 1
ATOM 1600 O O . GLU A 1 206 ? -12.707 -5.039 12.211 1.00 94.44 206 GLU A O 1
ATOM 1605 N N . TRP A 1 207 ? -11.787 -4.612 10.203 1.00 93.25 207 TRP A N 1
ATOM 1606 C CA . TRP A 1 207 ? -12.191 -5.866 9.569 1.00 93.25 207 TRP A CA 1
ATOM 1607 C C . TRP A 1 207 ? -11.052 -6.486 8.751 1.00 93.25 207 TRP A C 1
ATOM 1609 O O . TRP A 1 207 ? -10.121 -5.802 8.322 1.00 93.25 207 TRP A O 1
ATOM 1619 N N . SER A 1 208 ? -11.112 -7.802 8.536 1.00 90.94 208 SER A N 1
ATOM 1620 C CA . SER A 1 208 ? -10.196 -8.548 7.662 1.00 90.94 208 SER A CA 1
ATOM 1621 C C . SER A 1 208 ? -10.890 -9.821 7.171 1.00 90.94 208 SER A C 1
ATOM 1623 O O . SER A 1 208 ? -11.608 -10.466 7.930 1.00 90.94 208 SER A O 1
ATOM 1625 N N . ILE A 1 209 ? -10.711 -10.188 5.901 1.00 90.19 209 ILE A N 1
ATOM 1626 C CA . ILE A 1 209 ? -11.413 -11.337 5.306 1.00 90.19 209 ILE A CA 1
ATOM 1627 C C . ILE A 1 209 ? -10.781 -12.632 5.830 1.00 90.19 209 ILE A C 1
ATOM 1629 O O . ILE A 1 209 ? -9.558 -12.770 5.785 1.00 90.19 209 ILE A O 1
ATOM 1633 N N . LEU A 1 210 ? -11.573 -13.613 6.281 1.00 87.81 210 LEU A N 1
ATOM 1634 C CA . LEU A 1 210 ? -11.012 -14.924 6.635 1.00 87.81 210 LEU A CA 1
ATOM 1635 C C . LEU A 1 210 ? -10.433 -15.577 5.375 1.00 87.81 210 LEU A C 1
ATOM 1637 O O . LEU A 1 210 ? -11.129 -15.745 4.371 1.00 87.81 210 LEU A O 1
ATOM 1641 N N . ALA A 1 211 ? -9.163 -15.978 5.426 1.00 84.94 211 ALA A N 1
ATOM 1642 C CA . ALA A 1 211 ? -8.391 -16.347 4.242 1.00 84.94 211 ALA A CA 1
ATOM 1643 C C . ALA A 1 211 ? -9.018 -17.507 3.452 1.00 84.94 211 ALA A C 1
ATOM 1645 O O . ALA A 1 211 ? -8.937 -17.535 2.228 1.00 84.94 211 ALA A O 1
ATOM 1646 N N . ARG A 1 212 ? -9.736 -18.406 4.142 1.00 84.56 212 ARG A N 1
ATOM 1647 C CA . ARG A 1 212 ? -10.532 -19.479 3.530 1.00 84.56 212 ARG A CA 1
ATOM 1648 C C . ARG A 1 212 ? -11.558 -18.960 2.513 1.00 84.56 212 ARG A C 1
ATOM 1650 O O . ARG A 1 212 ? -11.672 -19.538 1.441 1.00 84.56 212 ARG A O 1
ATOM 1657 N N . TYR A 1 213 ? -12.275 -17.874 2.815 1.00 85.75 213 TYR A N 1
ATOM 1658 C CA . TYR A 1 213 ? -13.277 -17.292 1.914 1.00 85.75 213 TYR A CA 1
ATOM 1659 C C . TYR A 1 213 ? -12.612 -16.476 0.799 1.00 85.75 213 TYR A C 1
ATOM 1661 O O . TYR A 1 213 ? -13.024 -16.568 -0.358 1.00 85.75 213 TYR A O 1
ATOM 1669 N N . PHE A 1 214 ? -11.516 -15.775 1.113 1.00 84.56 214 PHE A N 1
ATOM 1670 C CA . PHE A 1 214 ? -10.697 -15.106 0.101 1.00 84.56 214 PHE A CA 1
ATOM 1671 C C . PHE A 1 214 ? -10.157 -16.099 -0.945 1.00 84.56 214 PHE A C 1
ATOM 1673 O O . PHE A 1 214 ? -10.262 -15.838 -2.138 1.00 84.56 214 PHE A O 1
ATOM 1680 N N . ASP A 1 215 ? -9.676 -17.278 -0.538 1.00 81.12 215 ASP A N 1
ATOM 1681 C CA . ASP A 1 215 ? -9.198 -18.316 -1.462 1.00 81.12 215 ASP A CA 1
ATOM 1682 C C . ASP A 1 215 ? -10.319 -18.884 -2.348 1.00 81.12 215 ASP A C 1
ATOM 1684 O O . ASP A 1 215 ? -10.101 -19.143 -3.536 1.00 81.12 215 ASP A O 1
ATOM 1688 N N . LEU A 1 216 ? -11.538 -19.061 -1.812 1.00 79.00 216 LEU A N 1
ATOM 1689 C CA . LEU A 1 216 ? -12.684 -19.497 -2.620 1.00 79.00 216 LEU A CA 1
ATOM 1690 C C . LEU A 1 216 ? -12.920 -18.543 -3.801 1.00 79.00 216 LEU A C 1
ATOM 1692 O O . LEU A 1 216 ? -13.170 -19.027 -4.907 1.00 79.00 216 LEU A O 1
ATOM 1696 N N . TYR A 1 217 ? -12.776 -17.236 -3.558 1.00 73.00 217 TYR A N 1
ATOM 1697 C CA . TYR A 1 217 ? -12.932 -16.146 -4.523 1.00 73.00 217 TYR A CA 1
ATOM 1698 C C . TYR A 1 217 ? -11.712 -15.956 -5.452 1.00 73.00 217 TYR A C 1
ATOM 1700 O O . TYR A 1 217 ? -11.860 -15.742 -6.658 1.00 73.00 217 TYR A O 1
ATOM 1708 N N . ALA A 1 218 ? -10.493 -16.052 -4.914 1.00 70.88 218 ALA A N 1
ATOM 1709 C CA . ALA A 1 218 ? -9.246 -15.706 -5.601 1.00 70.88 218 ALA A CA 1
ATOM 1710 C C . ALA A 1 218 ? -8.619 -16.852 -6.422 1.00 70.88 218 ALA A C 1
ATOM 1712 O O . ALA A 1 218 ? -7.683 -16.608 -7.185 1.00 70.88 218 ALA A O 1
ATOM 1713 N N . ARG A 1 219 ? -9.127 -18.091 -6.320 1.00 54.44 219 ARG A N 1
ATOM 1714 C CA . ARG A 1 219 ? -8.513 -19.329 -6.866 1.00 54.44 219 ARG A CA 1
ATOM 1715 C C . ARG A 1 219 ? -8.154 -19.366 -8.363 1.00 54.44 219 ARG A C 1
ATOM 1717 O O . ARG A 1 219 ? -7.414 -20.259 -8.754 1.00 54.44 219 ARG A O 1
ATOM 1724 N N . ASN A 1 220 ? -8.629 -18.423 -9.180 1.00 50.97 220 ASN A N 1
ATOM 1725 C CA . ASN A 1 220 ? -8.279 -18.284 -10.606 1.00 50.97 220 ASN A CA 1
ATOM 1726 C C . ASN A 1 220 ? -7.574 -16.950 -10.953 1.00 50.97 220 ASN A C 1
ATOM 1728 O O . ASN A 1 220 ? -7.406 -16.636 -12.128 1.00 50.97 220 ASN A O 1
ATOM 1732 N N . LYS A 1 221 ? -7.207 -16.130 -9.957 1.00 53.88 221 LYS A N 1
ATOM 1733 C CA . LYS A 1 221 ? -6.861 -14.704 -10.131 1.00 53.88 221 LYS A CA 1
ATOM 1734 C C . LYS A 1 221 ? -5.445 -14.316 -9.666 1.00 53.88 221 LYS A C 1
ATOM 1736 O O . LYS A 1 221 ? -5.075 -13.152 -9.745 1.00 53.88 221 LYS A O 1
ATOM 1741 N N . SER A 1 222 ? -4.625 -15.264 -9.215 1.00 47.09 222 SER A N 1
ATOM 1742 C CA . SER A 1 222 ? -3.347 -14.990 -8.527 1.00 47.09 222 SER A CA 1
ATOM 1743 C C . SER A 1 222 ? -2.262 -14.260 -9.338 1.00 47.09 222 SER A C 1
ATOM 1745 O O . SER A 1 222 ? -1.313 -13.777 -8.736 1.00 47.09 222 SER A O 1
ATOM 1747 N N . LYS A 1 223 ? -2.373 -14.148 -10.670 1.00 47.19 223 LYS A N 1
ATOM 1748 C CA . LYS A 1 223 ? -1.313 -13.592 -11.539 1.00 47.19 223 LYS A CA 1
ATOM 1749 C C . LYS A 1 223 ? -1.329 -12.075 -11.778 1.00 47.19 223 LYS A C 1
ATOM 1751 O O . LYS A 1 223 ? -0.383 -11.592 -12.389 1.00 47.19 223 LYS A O 1
ATOM 1756 N N . ALA A 1 224 ? -2.371 -11.339 -11.379 1.00 46.88 224 ALA A N 1
ATOM 1757 C CA . ALA A 1 224 ? -2.463 -9.896 -11.675 1.00 46.88 224 ALA A CA 1
ATOM 1758 C C . ALA A 1 224 ? -2.752 -8.994 -10.461 1.00 46.88 224 ALA A C 1
ATOM 1760 O O . ALA A 1 224 ? -2.887 -7.788 -10.619 1.00 46.88 224 ALA A O 1
ATOM 1761 N N . TYR A 1 225 ? -2.767 -9.532 -9.235 1.00 54.22 225 TYR A N 1
ATOM 1762 C CA . TYR A 1 225 ? -2.731 -8.673 -8.042 1.00 54.22 225 TYR A CA 1
ATOM 1763 C C . TYR A 1 225 ? -1.364 -7.971 -7.886 1.00 54.22 225 TYR A C 1
ATOM 1765 O O . TYR A 1 225 ? -1.323 -6.820 -7.460 1.00 54.22 225 TYR A O 1
ATOM 1773 N N . GLU A 1 226 ? -0.263 -8.626 -8.282 1.00 59.91 226 GLU A N 1
ATOM 1774 C CA . GLU A 1 226 ? 1.132 -8.213 -8.019 1.00 59.91 226 GLU A CA 1
ATOM 1775 C C . GLU A 1 226 ? 1.581 -6.887 -8.674 1.00 59.91 226 GLU A C 1
ATOM 1777 O O . GLU A 1 226 ? 2.629 -6.360 -8.305 1.00 59.91 226 GLU A O 1
ATOM 1782 N N . SER A 1 227 ? 0.837 -6.343 -9.644 1.00 71.81 227 SER A N 1
ATOM 1783 C CA . SER A 1 227 ? 1.235 -5.151 -10.414 1.00 71.81 227 SER A CA 1
ATOM 1784 C C . SER A 1 227 ? 0.649 -3.827 -9.911 1.00 71.81 227 SER A C 1
ATOM 1786 O O . SER A 1 227 ? 1.288 -2.793 -10.091 1.00 71.81 227 SER A O 1
ATOM 1788 N N . THR A 1 228 ? -0.542 -3.829 -9.300 1.00 82.88 228 THR A N 1
ATOM 1789 C CA . THR A 1 228 ? -1.239 -2.600 -8.845 1.00 82.88 228 THR A CA 1
ATOM 1790 C C . THR A 1 228 ? -1.752 -2.675 -7.403 1.00 82.88 228 THR A C 1
ATOM 1792 O O . THR A 1 228 ? -2.232 -1.681 -6.851 1.00 82.88 228 THR A O 1
ATOM 1795 N N . SER A 1 229 ? -1.628 -3.835 -6.755 1.00 85.69 229 SER A N 1
ATOM 1796 C CA . SER A 1 229 ? -2.115 -4.086 -5.396 1.00 85.69 229 SER A CA 1
ATOM 1797 C C . SER A 1 229 ? -1.155 -4.977 -4.601 1.00 85.69 229 SER A C 1
ATOM 1799 O O . SER A 1 229 ? -0.162 -5.481 -5.120 1.00 85.69 229 SER A O 1
ATOM 1801 N N . THR A 1 230 ? -1.446 -5.183 -3.322 1.00 86.19 230 THR A N 1
ATOM 1802 C CA . THR A 1 230 ? -0.809 -6.218 -2.504 1.00 86.19 230 THR A CA 1
ATOM 1803 C C . THR A 1 230 ? -1.818 -6.793 -1.517 1.00 86.19 230 THR A C 1
ATOM 1805 O O . THR A 1 230 ? -2.656 -6.057 -0.997 1.00 86.19 230 THR A O 1
ATOM 1808 N N . CYS A 1 231 ? -1.746 -8.099 -1.260 1.00 85.31 231 CYS A N 1
ATOM 1809 C CA . CYS A 1 231 ? -2.599 -8.808 -0.308 1.00 85.31 231 CYS A CA 1
ATOM 1810 C C . CYS A 1 231 ? -1.728 -9.518 0.731 1.00 85.31 231 CYS A C 1
ATOM 1812 O O . CYS A 1 231 ? -1.104 -10.538 0.440 1.00 85.31 231 CYS A O 1
ATOM 1814 N N . GLU A 1 232 ? -1.703 -8.989 1.951 1.00 83.81 232 GLU A N 1
ATOM 1815 C CA . GLU A 1 232 ? -1.004 -9.598 3.080 1.00 83.81 232 GLU A CA 1
ATOM 1816 C C . GLU A 1 232 ? -1.901 -10.637 3.768 1.00 83.81 232 GLU A C 1
ATOM 1818 O O . GLU A 1 232 ? -3.126 -10.488 3.833 1.00 83.81 232 GLU A O 1
ATOM 1823 N N . ARG A 1 233 ? -1.288 -11.712 4.276 1.00 83.31 233 ARG A N 1
ATOM 1824 C CA . ARG A 1 233 ? -1.974 -12.871 4.855 1.00 83.31 233 ARG A CA 1
ATOM 1825 C C . ARG A 1 233 ? -1.385 -13.198 6.224 1.00 83.31 233 ARG A C 1
ATOM 1827 O O . ARG A 1 233 ? -0.317 -13.801 6.301 1.00 83.31 233 ARG A O 1
ATOM 1834 N N . SER A 1 234 ? -2.078 -12.824 7.299 1.00 78.19 234 SER A N 1
ATOM 1835 C CA . SER A 1 234 ? -1.597 -13.086 8.659 1.00 78.19 234 SER A CA 1
ATOM 1836 C C . SER A 1 234 ? -2.090 -14.430 9.187 1.00 78.19 234 SER A C 1
ATOM 1838 O O . SER A 1 234 ? -3.291 -14.704 9.186 1.00 78.19 234 SER A O 1
ATOM 1840 N N . ALA A 1 235 ? -1.161 -15.248 9.686 1.00 63.25 235 ALA A N 1
ATOM 1841 C CA . ALA A 1 235 ? -1.461 -16.500 10.381 1.00 63.25 235 ALA A CA 1
ATOM 1842 C C . ALA A 1 235 ? -1.934 -16.286 11.832 1.00 63.25 235 ALA A C 1
ATOM 1844 O O . ALA A 1 235 ? -2.691 -17.104 12.345 1.00 63.25 235 ALA A O 1
ATOM 1845 N N . CYS A 1 236 ? -1.531 -15.181 12.469 1.00 59.75 236 CYS A N 1
ATOM 1846 C CA . CYS A 1 236 ? -1.961 -14.792 13.813 1.00 59.75 236 CYS A CA 1
ATOM 1847 C C . CYS A 1 236 ? -2.751 -13.484 13.719 1.00 59.75 236 CYS A C 1
ATOM 1849 O O . CYS A 1 236 ? -2.209 -12.459 13.302 1.00 59.75 236 CYS A O 1
ATOM 1851 N N . SER A 1 237 ? -4.031 -13.499 14.086 1.00 67.44 237 SER A N 1
ATOM 1852 C CA . SER A 1 237 ? -4.908 -12.336 13.931 1.00 67.44 237 SER A CA 1
ATOM 1853 C C . SER A 1 237 ? -5.716 -12.062 15.197 1.00 67.44 237 SER A C 1
ATOM 1855 O O . SER A 1 237 ? -6.067 -12.979 15.933 1.00 67.44 237 SER A O 1
ATOM 1857 N N . CYS A 1 238 ? -6.066 -10.795 15.417 1.00 71.25 238 CYS A N 1
ATOM 1858 C CA . CYS A 1 238 ? -7.017 -10.406 16.463 1.00 71.25 238 CYS A CA 1
ATOM 1859 C C . CYS A 1 238 ? -8.485 -10.556 16.005 1.00 71.25 238 CYS A C 1
ATOM 1861 O O . CYS A 1 238 ? -9.411 -10.397 16.797 1.00 71.25 238 CYS A O 1
ATOM 1863 N N . PHE A 1 239 ? -8.703 -10.854 14.718 1.00 73.81 239 PHE A N 1
ATOM 1864 C CA . PHE A 1 239 ? -10.024 -11.008 14.108 1.00 73.81 239 PHE A CA 1
ATOM 1865 C C . PHE A 1 239 ? -10.578 -12.426 14.308 1.00 73.81 239 PHE A C 1
ATOM 1867 O O . PHE A 1 239 ? -11.764 -12.577 14.594 1.00 73.81 239 PHE A O 1
ATOM 1874 N N . SER A 1 240 ? -9.719 -13.445 14.200 1.00 65.56 240 SER A N 1
ATOM 1875 C CA . SER A 1 240 ? -10.015 -14.866 14.418 1.00 65.56 240 SER A CA 1
ATOM 1876 C C . SER A 1 240 ? -8.769 -15.625 14.894 1.00 65.56 240 SER A C 1
ATOM 1878 O O . SER A 1 240 ? -7.679 -15.434 14.348 1.00 65.56 240 SER A O 1
ATOM 1880 N N . SER A 1 241 ? -8.949 -16.506 15.882 1.00 63.00 241 SER A N 1
ATOM 1881 C CA . SER A 1 241 ? -7.920 -17.427 16.391 1.00 63.00 241 SER A CA 1
ATOM 1882 C C . SER A 1 241 ? -7.765 -18.689 15.532 1.00 63.00 241 SER A C 1
ATOM 1884 O O . SER A 1 241 ? -6.675 -19.247 15.455 1.00 63.00 241 SER A O 1
ATOM 1886 N N . ASP A 1 242 ? -8.842 -19.121 14.868 1.00 65.62 242 ASP A N 1
ATOM 1887 C CA . ASP A 1 242 ? -8.955 -20.445 14.229 1.00 65.62 242 ASP A CA 1
ATOM 1888 C C . ASP A 1 242 ? -8.792 -20.401 12.700 1.00 65.62 242 ASP A C 1
ATOM 1890 O O . ASP A 1 242 ? -9.022 -21.386 11.993 1.00 65.62 242 ASP A O 1
ATOM 1894 N N . SER A 1 243 ? -8.487 -19.234 12.133 1.00 72.81 243 SER A N 1
ATOM 1895 C CA . SER A 1 243 ? -8.327 -19.049 10.690 1.00 72.81 243 SER A CA 1
ATOM 1896 C C . SER A 1 243 ? -7.429 -17.844 10.389 1.00 72.81 243 SER A C 1
ATOM 1898 O O . SER A 1 243 ? -7.720 -16.751 10.875 1.00 72.81 243 SER A O 1
ATOM 1900 N N . PRO A 1 244 ? -6.393 -17.997 9.537 1.00 83.81 244 PRO A N 1
ATOM 1901 C CA . PRO A 1 244 ? -5.646 -16.867 8.991 1.00 83.81 244 PRO A CA 1
ATOM 1902 C C . PRO A 1 244 ? -6.575 -15.855 8.315 1.00 83.81 244 PRO A C 1
ATOM 1904 O O . PRO A 1 244 ? -7.617 -16.238 7.770 1.00 83.81 244 PRO A O 1
ATOM 1907 N N . THR A 1 245 ? -6.183 -14.583 8.277 1.00 86.00 245 THR A N 1
ATOM 1908 C CA . THR A 1 245 ? -6.938 -13.533 7.574 1.00 86.00 245 THR A CA 1
ATOM 1909 C C . THR A 1 245 ? -6.122 -12.871 6.468 1.00 86.00 245 THR A C 1
ATOM 1911 O O . THR A 1 245 ? -4.895 -12.966 6.436 1.00 86.00 245 THR A O 1
ATOM 1914 N N . VAL A 1 246 ? -6.819 -12.226 5.532 1.00 87.94 246 VAL A N 1
ATOM 1915 C CA . VAL A 1 246 ? -6.253 -11.472 4.408 1.00 87.94 246 VAL A CA 1
ATOM 1916 C C . VAL A 1 246 ? -6.689 -10.009 4.493 1.00 87.94 246 VAL A C 1
ATOM 1918 O O . VAL A 1 246 ? -7.838 -9.697 4.833 1.00 87.94 246 VAL A O 1
ATOM 1921 N N . ARG A 1 247 ? -5.765 -9.107 4.157 1.00 89.12 247 ARG A N 1
ATOM 1922 C CA . ARG A 1 247 ? -6.008 -7.674 3.960 1.00 89.12 247 ARG A CA 1
ATOM 1923 C C . ARG A 1 247 ? -5.311 -7.251 2.670 1.00 89.12 247 ARG A C 1
ATOM 1925 O O . ARG A 1 247 ? -4.127 -7.532 2.503 1.00 89.12 247 ARG A O 1
ATOM 1932 N N . CYS A 1 248 ? -6.036 -6.604 1.766 1.00 89.44 248 CYS A N 1
ATOM 1933 C CA . CYS A 1 248 ? -5.495 -6.127 0.497 1.00 89.44 248 CYS A CA 1
ATOM 1934 C C . CYS A 1 248 ? -5.503 -4.597 0.453 1.00 89.44 248 CYS A C 1
ATOM 1936 O O . CYS A 1 248 ? -6.453 -3.975 0.922 1.00 89.44 248 CYS A O 1
ATOM 1938 N N . ASN A 1 249 ? -4.459 -4.008 -0.131 1.00 90.69 249 ASN A N 1
ATOM 1939 C CA . ASN A 1 249 ? -4.271 -2.568 -0.313 1.00 90.69 249 ASN A CA 1
ATOM 1940 C C . ASN A 1 249 ? -3.869 -2.279 -1.769 1.00 90.69 249 ASN A C 1
ATOM 1942 O O . ASN A 1 249 ? -3.180 -3.093 -2.388 1.00 90.69 249 ASN A O 1
ATOM 1946 N N . CYS A 1 250 ? -4.254 -1.124 -2.317 1.00 90.81 250 CYS A N 1
ATOM 1947 C CA . CYS A 1 250 ? -3.670 -0.653 -3.577 1.00 90.81 250 CYS A CA 1
ATOM 1948 C C . CYS A 1 250 ? -2.219 -0.205 -3.347 1.00 90.81 250 CYS A C 1
ATOM 1950 O O . CYS A 1 250 ? -1.865 0.241 -2.252 1.00 90.81 250 CYS A O 1
ATOM 1952 N N . LEU A 1 251 ? -1.372 -0.330 -4.369 1.00 89.38 251 LEU A N 1
ATOM 1953 C CA . LEU A 1 251 ? -0.020 0.226 -4.324 1.00 89.38 251 LEU A CA 1
ATOM 1954 C C . LEU A 1 251 ? -0.068 1.760 -4.413 1.00 89.38 251 LEU A C 1
ATOM 1956 O O . LEU A 1 251 ? -1.058 2.354 -4.838 1.00 89.38 251 LEU A O 1
ATOM 1960 N N . ARG A 1 252 ? 1.019 2.425 -4.009 1.00 89.38 252 ARG A N 1
ATOM 1961 C CA . ARG A 1 252 ? 1.142 3.884 -4.146 1.00 89.38 252 ARG A CA 1
ATOM 1962 C C . ARG A 1 252 ? 1.050 4.279 -5.627 1.00 89.38 252 ARG A C 1
ATOM 1964 O O . ARG A 1 252 ? 1.691 3.639 -6.453 1.00 89.38 252 ARG A O 1
ATOM 1971 N N . GLY A 1 253 ? 0.278 5.325 -5.922 1.00 87.62 253 GLY A N 1
ATOM 1972 C CA . GLY A 1 253 ? -0.064 5.732 -7.291 1.00 87.62 253 GLY A CA 1
ATOM 1973 C C . GLY A 1 253 ? -1.316 5.040 -7.849 1.00 87.62 253 GLY A C 1
ATOM 1974 O O . GLY A 1 253 ? -1.707 5.327 -8.971 1.00 87.62 253 GLY A O 1
ATOM 1975 N N . PHE A 1 254 ? -1.974 4.163 -7.075 1.00 90.81 254 PHE A N 1
ATOM 1976 C CA . PHE A 1 254 ? -3.196 3.469 -7.491 1.00 90.81 254 PHE A CA 1
ATOM 1977 C C . PHE A 1 254 ? -4.351 3.668 -6.499 1.00 90.81 254 PHE A C 1
ATOM 1979 O O . PHE A 1 254 ? -4.159 3.702 -5.283 1.00 90.81 254 PHE A O 1
ATOM 1986 N N . GLN A 1 255 ? -5.572 3.746 -7.027 1.00 90.56 255 GLN A N 1
ATOM 1987 C CA . GLN A 1 255 ? -6.826 3.885 -6.282 1.00 90.56 255 GLN A CA 1
ATOM 1988 C C . GLN A 1 255 ? -7.878 2.880 -6.764 1.00 90.56 255 GLN A C 1
ATOM 1990 O O . GLN A 1 255 ? -7.801 2.368 -7.877 1.00 90.56 255 GLN A O 1
ATOM 1995 N N . GLY A 1 256 ? -8.897 2.621 -5.946 1.00 91.00 256 GLY A N 1
ATOM 1996 C CA . GLY A 1 256 ? -9.983 1.699 -6.277 1.00 91.00 256 GLY A CA 1
ATOM 1997 C C . GLY A 1 256 ? -10.137 0.612 -5.223 1.00 91.00 256 GLY A C 1
ATOM 1998 O O . GLY A 1 256 ? -10.031 0.890 -4.030 1.00 91.00 256 GLY A O 1
ATOM 1999 N N . ASN A 1 257 ? -10.423 -0.617 -5.653 1.00 91.44 257 ASN A N 1
ATOM 2000 C CA . ASN A 1 257 ? -10.725 -1.734 -4.764 1.00 91.44 257 ASN A CA 1
ATOM 2001 C C . ASN A 1 257 ? -9.696 -2.876 -4.908 1.00 91.44 257 ASN A C 1
ATOM 2003 O O . ASN A 1 257 ? -9.763 -3.632 -5.880 1.00 91.44 257 ASN A O 1
ATOM 2007 N N . PRO A 1 258 ? -8.793 -3.064 -3.926 1.00 90.31 258 PRO A N 1
ATOM 2008 C CA . PRO A 1 258 ? -7.708 -4.046 -3.995 1.00 90.31 258 PRO A CA 1
ATOM 2009 C C . PRO A 1 258 ? -8.152 -5.501 -3.813 1.00 90.31 258 PRO A C 1
ATOM 2011 O O . PRO A 1 258 ? -7.330 -6.407 -3.907 1.00 90.31 258 PRO A O 1
ATOM 2014 N N . TYR A 1 259 ? -9.436 -5.752 -3.551 1.00 86.75 259 TYR A N 1
ATOM 2015 C CA . TYR A 1 259 ? -9.990 -7.102 -3.455 1.00 86.75 259 TYR A CA 1
ATOM 2016 C C . TYR A 1 259 ? -10.497 -7.619 -4.818 1.00 86.75 259 TYR A C 1
ATOM 2018 O O . TYR A 1 259 ? -10.726 -8.822 -4.975 1.00 86.75 259 TYR A O 1
ATOM 2026 N N . PHE A 1 260 ? -10.594 -6.757 -5.840 1.00 83.44 260 PHE A N 1
ATOM 2027 C CA . PHE A 1 260 ? -10.838 -7.154 -7.232 1.00 83.44 260 PHE A CA 1
ATOM 2028 C C . PHE A 1 260 ? -9.535 -7.309 -8.029 1.00 83.44 260 PHE A C 1
ATOM 2030 O O . PHE A 1 260 ? -8.568 -6.582 -7.818 1.00 83.44 260 PHE A O 1
ATOM 2037 N N . LEU A 1 261 ? -9.545 -8.227 -9.001 1.00 75.00 261 LEU A N 1
ATOM 2038 C CA . LEU A 1 261 ? -8.497 -8.297 -10.021 1.00 75.00 261 LEU A CA 1
ATOM 2039 C C . LEU A 1 261 ? -8.570 -7.039 -10.892 1.00 75.00 261 LEU A C 1
ATOM 2041 O O . LEU A 1 261 ? -9.675 -6.652 -11.273 1.00 75.00 261 LEU A O 1
ATOM 2045 N N . ASP A 1 262 ? -7.425 -6.407 -11.154 1.00 76.12 262 ASP A N 1
ATOM 2046 C CA . ASP A 1 262 ? -7.319 -5.115 -11.851 1.00 76.12 262 ASP A CA 1
ATOM 2047 C C . ASP A 1 262 ? -8.174 -3.991 -11.206 1.00 76.12 262 ASP A C 1
ATOM 2049 O O . ASP A 1 262 ? -8.504 -2.984 -11.833 1.00 76.12 262 ASP A O 1
ATOM 2053 N N . GLY A 1 263 ? -8.550 -4.163 -9.929 1.00 84.19 263 GLY A N 1
ATOM 2054 C CA . GLY A 1 263 ? -9.437 -3.257 -9.193 1.00 84.19 263 GLY A CA 1
ATOM 2055 C C . GLY A 1 263 ? -8.761 -1.999 -8.652 1.00 84.19 263 GLY A C 1
ATOM 2056 O O . GLY A 1 263 ? -9.454 -1.043 -8.304 1.00 84.19 263 GLY A O 1
ATOM 2057 N N . CYS A 1 264 ? -7.428 -1.992 -8.601 1.00 90.44 264 CYS A N 1
ATOM 2058 C CA . CYS A 1 264 ? -6.608 -0.810 -8.363 1.00 90.44 264 CYS A CA 1
ATOM 2059 C C . CYS A 1 264 ? -6.169 -0.233 -9.712 1.00 90.44 264 CYS A C 1
ATOM 2061 O O . CYS A 1 264 ? -5.416 -0.870 -10.452 1.00 90.44 264 CYS A O 1
ATOM 2063 N N . GLN A 1 265 ? -6.666 0.961 -10.019 1.00 90.56 265 GLN A N 1
ATOM 2064 C CA . GLN A 1 265 ? -6.420 1.717 -11.243 1.00 90.56 265 GLN A CA 1
ATOM 2065 C C . GLN A 1 265 ? -5.464 2.875 -10.963 1.00 90.56 265 GLN A C 1
ATOM 2067 O O . GLN A 1 265 ? -5.379 3.351 -9.832 1.00 90.56 265 GLN A O 1
ATOM 2072 N N . ASP A 1 266 ? -4.748 3.306 -11.995 1.00 90.56 266 ASP A N 1
ATOM 2073 C CA . ASP A 1 266 ? -3.814 4.433 -11.941 1.00 90.56 266 ASP A CA 1
ATOM 2074 C C . ASP A 1 266 ? -4.506 5.711 -11.432 1.00 90.56 266 ASP A C 1
ATOM 2076 O O . ASP A 1 266 ? -5.660 5.988 -11.780 1.00 90.56 266 ASP A O 1
ATOM 2080 N N . ILE A 1 267 ? -3.824 6.487 -10.589 1.00 90.50 267 ILE A N 1
ATOM 2081 C CA . ILE A 1 267 ? -4.289 7.821 -10.206 1.00 90.50 267 ILE A CA 1
ATOM 2082 C C . ILE A 1 267 ? -3.763 8.801 -11.253 1.00 90.50 26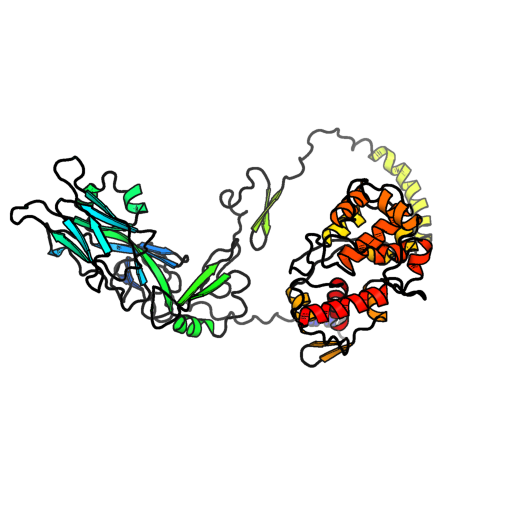7 ILE A C 1
ATOM 2084 O O . ILE A 1 267 ? -2.557 8.974 -11.391 1.00 90.50 267 ILE A O 1
ATOM 2088 N N . ASP A 1 268 ? -4.664 9.485 -11.960 1.00 90.06 268 ASP A N 1
ATOM 2089 C CA . ASP A 1 268 ? -4.278 10.666 -12.733 1.00 90.06 268 ASP A CA 1
ATOM 2090 C C . ASP A 1 268 ? -4.104 11.853 -11.772 1.00 90.06 268 ASP A C 1
ATOM 2092 O O . ASP A 1 268 ? -5.046 12.587 -11.457 1.00 90.06 268 ASP A O 1
ATOM 2096 N N . GLU A 1 269 ? -2.892 12.010 -11.240 1.00 90.50 269 GLU A N 1
ATOM 2097 C CA . GLU A 1 269 ? -2.527 13.126 -10.368 1.00 90.50 269 GLU A CA 1
ATOM 2098 C C . GLU A 1 269 ? -2.471 14.461 -11.132 1.00 90.50 269 GLU A C 1
ATOM 2100 O O . GLU A 1 269 ? -2.505 15.529 -10.519 1.00 90.50 269 GLU A O 1
ATOM 2105 N N . CYS A 1 270 ? -2.441 14.431 -12.466 1.00 88.12 270 CYS A N 1
ATOM 2106 C CA . CYS A 1 270 ? -2.478 15.619 -13.312 1.00 88.12 270 CYS A CA 1
ATOM 2107 C C . CYS A 1 270 ? -3.906 16.075 -13.663 1.00 88.12 270 CYS A C 1
ATOM 2109 O O . CYS A 1 270 ? -4.102 17.251 -13.978 1.00 88.12 270 CYS A O 1
ATOM 2111 N N . ALA A 1 271 ? -4.914 15.202 -13.553 1.00 84.69 271 ALA A N 1
ATOM 2112 C CA . ALA A 1 271 ? -6.319 15.534 -13.805 1.00 84.69 271 ALA A CA 1
ATOM 2113 C C . ALA A 1 271 ? -6.887 16.604 -12.853 1.00 84.69 271 ALA A C 1
ATOM 2115 O O . ALA A 1 271 ? -7.839 17.299 -13.220 1.00 84.69 271 ALA A O 1
ATOM 2116 N N . THR A 1 272 ? -6.321 16.780 -11.650 1.00 71.06 272 THR A N 1
ATOM 2117 C CA . THR A 1 272 ? -6.655 17.909 -10.766 1.00 71.06 272 THR A CA 1
ATOM 2118 C C . THR A 1 272 ? -5.410 18.540 -10.135 1.00 71.06 272 THR A C 1
ATOM 2120 O O . THR A 1 272 ? -4.523 17.863 -9.627 1.00 71.06 272 THR A O 1
ATOM 2123 N N . ASN A 1 273 ? -5.376 19.874 -10.038 1.00 61.09 273 ASN A N 1
ATOM 2124 C CA . ASN A 1 273 ? -4.299 20.612 -9.347 1.00 61.09 273 ASN A CA 1
ATOM 2125 C C . ASN A 1 273 ? -4.288 20.424 -7.809 1.00 61.09 273 ASN A C 1
ATOM 2127 O O . ASN A 1 273 ? -3.624 21.174 -7.097 1.00 61.09 273 ASN A O 1
ATOM 2131 N N . THR A 1 274 ? -5.060 19.470 -7.288 1.00 60.00 274 THR A N 1
ATOM 2132 C CA . THR A 1 274 ? -5.146 19.115 -5.865 1.00 60.00 274 THR A CA 1
ATOM 2133 C C . THR A 1 274 ? -4.515 17.760 -5.542 1.00 60.00 274 THR A C 1
ATOM 2135 O O . THR A 1 274 ? -4.296 17.486 -4.365 1.00 60.00 274 THR A O 1
ATOM 2138 N N . THR A 1 275 ? -4.222 16.922 -6.543 1.00 66.31 275 THR A N 1
ATOM 2139 C CA . THR A 1 275 ? -3.588 15.601 -6.369 1.00 66.31 275 THR A CA 1
ATOM 2140 C C . THR A 1 275 ? -2.078 15.621 -6.633 1.00 66.31 275 THR A C 1
ATOM 2142 O O . THR A 1 275 ? -1.346 14.880 -5.978 1.00 66.31 275 THR A O 1
ATOM 2145 N N . ASN A 1 276 ? -1.582 16.514 -7.498 1.00 77.12 276 ASN A N 1
ATOM 2146 C CA . ASN A 1 276 ? -0.146 16.755 -7.696 1.00 77.12 276 ASN A CA 1
ATOM 2147 C C . ASN A 1 276 ? 0.401 17.943 -6.876 1.00 77.12 276 ASN A C 1
ATOM 2149 O O . ASN A 1 276 ? -0.339 18.807 -6.409 1.00 77.12 276 ASN A O 1
ATOM 2153 N N . ILE A 1 277 ? 1.732 18.015 -6.747 1.00 82.56 277 ILE A N 1
ATOM 2154 C CA . ILE A 1 277 ? 2.465 19.109 -6.080 1.00 82.56 277 ILE A CA 1
ATOM 2155 C C . ILE A 1 277 ? 3.325 19.892 -7.104 1.00 82.56 277 ILE A C 1
ATOM 2157 O O . ILE A 1 277 ? 4.426 20.349 -6.799 1.00 82.56 277 ILE A O 1
ATOM 2161 N N . CYS A 1 278 ? 2.852 20.054 -8.349 1.00 81.88 278 CYS A N 1
ATOM 2162 C CA . CYS A 1 278 ? 3.607 20.761 -9.397 1.00 81.88 278 CYS A CA 1
ATOM 2163 C C . CYS A 1 278 ? 3.525 22.295 -9.306 1.00 81.88 278 CYS A C 1
ATOM 2165 O O . CYS A 1 278 ? 4.397 22.995 -9.831 1.00 81.88 278 CYS A O 1
ATOM 2167 N N . GLY A 1 279 ? 2.520 22.838 -8.609 1.00 81.19 279 GLY A N 1
ATOM 2168 C CA . GLY A 1 279 ? 2.370 24.275 -8.366 1.00 81.19 279 GLY A CA 1
ATOM 2169 C C . GLY A 1 279 ? 2.087 25.066 -9.646 1.00 81.19 279 GLY A C 1
ATOM 2170 O O . GLY A 1 279 ? 0.946 25.142 -10.085 1.00 81.19 279 GLY A O 1
ATOM 2171 N N . SER A 1 280 ? 3.122 25.681 -10.225 1.00 77.44 280 SER A N 1
ATOM 2172 C CA . SER A 1 280 ? 3.061 26.413 -11.503 1.00 77.44 280 SER A CA 1
ATOM 2173 C C . SER A 1 280 ? 3.801 25.719 -12.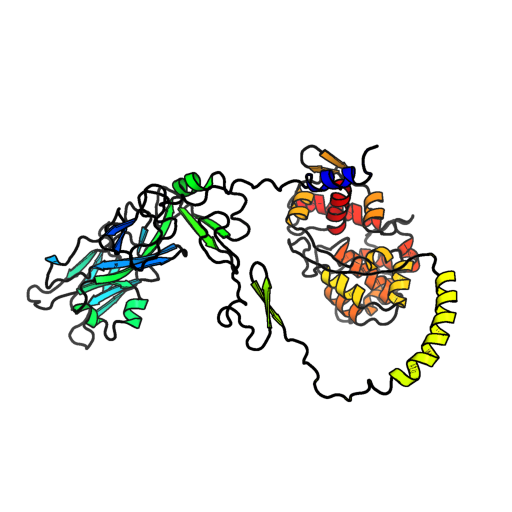655 1.00 77.44 280 SER A C 1
ATOM 2175 O O . SER A 1 280 ? 3.953 26.300 -13.731 1.00 77.44 280 SER A O 1
ATOM 2177 N N . GLN A 1 281 ? 4.281 24.493 -12.437 1.00 83.88 281 GLN A N 1
ATOM 2178 C CA . GLN A 1 281 ? 4.855 23.639 -13.476 1.00 83.88 281 GLN A CA 1
ATOM 2179 C C . GLN A 1 281 ? 3.763 22.817 -14.170 1.00 83.88 281 GLN A C 1
ATOM 2181 O O . GLN A 1 281 ? 2.703 22.572 -13.595 1.00 83.88 281 GLN A O 1
ATOM 2186 N N . ASN A 1 282 ? 4.041 22.354 -15.388 1.00 86.44 282 ASN A N 1
ATOM 2187 C CA . ASN A 1 282 ? 3.197 21.367 -16.053 1.00 86.44 282 ASN A CA 1
ATOM 2188 C C . ASN A 1 282 ? 3.304 20.019 -15.323 1.00 86.44 282 ASN A C 1
ATOM 2190 O O . ASN A 1 282 ? 4.333 19.728 -14.705 1.00 86.44 282 ASN A O 1
ATOM 2194 N N . CYS A 1 283 ? 2.275 19.191 -15.465 1.00 90.00 283 CYS A N 1
ATOM 2195 C CA . CYS A 1 283 ? 2.199 17.840 -14.922 1.00 90.00 283 CYS A CA 1
ATOM 2196 C C . CYS A 1 283 ? 2.091 16.833 -16.081 1.00 90.00 283 CYS A C 1
ATOM 2198 O O . CYS A 1 283 ? 1.329 17.064 -17.020 1.00 90.00 283 CYS A O 1
ATOM 2200 N N . GLU A 1 284 ? 2.856 15.743 -16.028 1.00 90.88 284 GLU A N 1
ATOM 2201 C CA . GLU A 1 284 ? 2.778 14.595 -16.943 1.00 90.88 284 GLU A CA 1
ATOM 2202 C C . GLU A 1 284 ? 2.520 13.322 -16.124 1.00 90.88 284 GLU A C 1
ATOM 2204 O O . GLU A 1 284 ? 3.331 12.976 -15.261 1.00 90.88 284 GLU A O 1
ATOM 2209 N N . ASN A 1 285 ? 1.394 12.644 -16.374 1.00 89.88 285 ASN A N 1
ATOM 2210 C CA . ASN A 1 285 ? 1.003 11.434 -15.647 1.00 89.88 285 ASN A CA 1
ATOM 2211 C C . ASN A 1 285 ? 1.596 10.176 -16.292 1.00 89.88 285 ASN A C 1
ATOM 2213 O O . ASN A 1 285 ? 1.656 10.065 -17.518 1.00 89.88 285 ASN A O 1
ATOM 2217 N N . PHE A 1 286 ? 1.981 9.205 -15.472 1.00 90.19 286 PHE A N 1
ATOM 2218 C CA . PHE A 1 286 ? 2.438 7.886 -15.890 1.00 90.19 286 PHE A CA 1
ATOM 2219 C C . PHE A 1 286 ? 1.949 6.817 -14.903 1.00 90.19 286 PHE A C 1
ATOM 2221 O O . PHE A 1 286 ? 1.510 7.121 -13.802 1.00 90.19 286 PHE A O 1
ATOM 2228 N N . ILE A 1 287 ? 2.045 5.541 -15.283 1.00 88.19 287 ILE A N 1
ATOM 2229 C CA . ILE A 1 287 ? 1.512 4.453 -14.454 1.00 88.19 287 ILE A CA 1
ATOM 2230 C C . ILE A 1 287 ? 2.261 4.385 -13.110 1.00 88.19 287 ILE A C 1
ATOM 2232 O O . ILE A 1 287 ? 3.440 4.024 -13.071 1.00 88.19 287 ILE A O 1
ATOM 2236 N N . GLY A 1 288 ? 1.560 4.705 -12.021 1.00 86.44 288 GLY A N 1
ATOM 2237 C CA . GLY A 1 288 ? 2.073 4.753 -10.654 1.00 86.44 288 GLY A CA 1
ATOM 2238 C C . GLY A 1 288 ? 2.622 6.112 -10.190 1.00 86.44 288 GLY A C 1
ATOM 2239 O O . GLY A 1 288 ? 3.252 6.152 -9.128 1.00 86.44 288 GLY A O 1
ATOM 2240 N N . GLY A 1 289 ? 2.431 7.207 -10.938 1.00 90.44 289 GLY A N 1
ATOM 2241 C CA . GLY A 1 289 ? 2.805 8.550 -10.477 1.00 90.44 289 GLY A CA 1
ATOM 2242 C C . GLY A 1 289 ? 2.842 9.651 -11.548 1.00 90.44 289 GLY A C 1
ATOM 2243 O O . GLY A 1 289 ? 2.555 9.440 -12.721 1.00 90.44 289 GLY A O 1
ATOM 2244 N N . TYR A 1 290 ? 3.308 10.840 -11.161 1.00 92.00 290 TYR A N 1
ATOM 2245 C CA . TYR A 1 290 ? 3.432 12.003 -12.048 1.00 92.00 290 TYR A CA 1
ATOM 2246 C C . TYR A 1 290 ? 4.827 12.638 -12.025 1.00 92.00 290 TYR A C 1
ATOM 2248 O O . TYR A 1 290 ? 5.562 12.565 -11.037 1.00 92.00 290 TYR A O 1
ATOM 2256 N N . ASN A 1 291 ? 5.171 13.327 -13.114 1.00 90.44 291 ASN A N 1
ATOM 2257 C CA . ASN A 1 291 ? 6.332 14.206 -13.219 1.00 90.44 291 ASN A CA 1
ATOM 2258 C C . ASN A 1 291 ? 5.900 15.672 -13.331 1.00 90.44 291 ASN A C 1
ATOM 2260 O O . ASN A 1 291 ? 4.982 16.007 -14.078 1.00 90.44 291 ASN A O 1
ATOM 2264 N N . CYS A 1 292 ? 6.625 16.564 -12.654 1.00 90.94 292 CYS A N 1
ATOM 2265 C CA . CYS A 1 292 ? 6.492 18.009 -12.840 1.00 90.94 292 CYS A CA 1
ATOM 2266 C C . CYS A 1 292 ? 7.599 18.537 -13.753 1.00 90.94 292 CYS A C 1
ATOM 2268 O O . CYS A 1 292 ? 8.775 18.243 -13.526 1.00 90.94 292 CYS A O 1
ATOM 2270 N N . TYR A 1 293 ? 7.250 19.368 -14.734 1.00 86.19 293 TYR A N 1
ATOM 2271 C CA . TYR A 1 293 ? 8.228 19.982 -15.630 1.00 86.19 293 TYR A CA 1
ATOM 2272 C C . TYR A 1 293 ? 7.859 21.419 -16.003 1.00 86.19 293 TYR A C 1
ATOM 2274 O O . TYR A 1 293 ? 6.704 21.770 -16.239 1.00 86.19 293 TYR A O 1
ATOM 2282 N N . SER A 1 294 ? 8.867 22.281 -16.093 1.00 83.69 294 SER A N 1
ATOM 2283 C CA . SER A 1 294 ? 8.685 23.644 -16.591 1.00 83.69 294 SER A CA 1
ATOM 2284 C C . SER A 1 294 ? 8.733 23.656 -18.119 1.00 83.69 294 SER A C 1
ATOM 2286 O O . SER A 1 294 ? 9.746 23.257 -18.696 1.00 83.69 294 SER A O 1
ATOM 2288 N N . SER A 1 295 ? 7.694 24.175 -18.785 1.00 69.44 295 SER A N 1
ATOM 2289 C CA . SER A 1 295 ? 7.824 24.572 -20.196 1.00 69.44 295 SER A CA 1
ATOM 2290 C C . SER A 1 295 ? 9.016 25.527 -20.351 1.00 69.44 295 SER A C 1
ATOM 2292 O O . SER A 1 295 ? 9.131 26.474 -19.562 1.00 69.44 295 SER A O 1
ATOM 2294 N N . PRO A 1 296 ? 9.885 25.357 -21.367 1.00 58.19 296 PRO A N 1
ATOM 2295 C CA . PRO A 1 296 ? 10.853 26.392 -21.701 1.00 58.19 296 PRO A CA 1
ATOM 2296 C C . PRO A 1 296 ? 10.083 27.676 -22.025 1.00 58.19 296 PRO A C 1
ATOM 2298 O O . PRO A 1 296 ? 9.130 27.648 -22.805 1.00 58.19 296 PRO A O 1
ATOM 2301 N N . ARG A 1 297 ? 10.464 28.798 -21.397 1.00 43.03 297 ARG A N 1
ATOM 2302 C CA . ARG A 1 297 ? 9.785 30.085 -21.608 1.00 43.03 297 ARG A CA 1
ATOM 2303 C C . ARG A 1 297 ? 9.711 30.384 -23.102 1.00 43.03 297 ARG A C 1
ATOM 2305 O O . ARG A 1 297 ? 10.746 30.465 -23.763 1.00 43.03 297 ARG A O 1
ATOM 2312 N N . SER A 1 298 ? 8.504 30.635 -23.603 1.00 46.75 298 SER A N 1
ATOM 2313 C CA . SER A 1 298 ? 8.312 31.307 -24.883 1.00 46.75 298 SER A CA 1
ATOM 2314 C C . SER A 1 298 ? 9.022 32.657 -24.811 1.00 46.75 298 SER A C 1
ATOM 2316 O O . SER A 1 298 ? 8.565 33.563 -24.110 1.00 46.75 298 SER A O 1
ATOM 2318 N N . LYS A 1 299 ? 10.171 32.774 -25.484 1.00 40.06 299 LYS A N 1
ATOM 2319 C CA . LYS A 1 299 ? 10.963 34.004 -25.525 1.00 40.06 299 LYS A CA 1
ATOM 2320 C C . LYS A 1 299 ? 10.281 34.996 -26.470 1.00 40.06 299 LYS A C 1
ATOM 2322 O O . LYS A 1 299 ? 10.657 35.132 -27.630 1.00 40.06 299 LYS A O 1
ATOM 2327 N N . SER A 1 300 ? 9.223 35.632 -25.973 1.00 47.81 300 SER A N 1
ATOM 2328 C CA . SER A 1 300 ? 8.655 36.831 -26.579 1.00 47.81 300 SER A CA 1
ATOM 2329 C C . SER A 1 300 ? 9.726 37.919 -26.644 1.00 47.81 300 SER A C 1
ATOM 2331 O O . SER A 1 300 ? 10.506 38.057 -25.703 1.00 47.81 300 SER A O 1
ATOM 2333 N N . GLU A 1 301 ? 9.716 38.689 -27.731 1.00 51.00 301 GLU A N 1
ATOM 2334 C CA . GLU A 1 301 ? 10.660 39.777 -28.023 1.00 51.00 301 GLU A CA 1
ATOM 2335 C C . GLU A 1 301 ? 12.114 39.339 -28.289 1.00 51.00 301 GLU A C 1
ATOM 2337 O O . GLU A 1 301 ? 13.023 39.494 -27.478 1.00 51.00 301 GLU A O 1
ATOM 2342 N N . GLU A 1 302 ? 12.349 38.899 -29.525 1.00 39.97 302 GLU A N 1
ATOM 2343 C CA . GLU A 1 302 ? 13.580 39.214 -30.255 1.00 39.97 302 GLU A CA 1
ATOM 2344 C C . GLU A 1 302 ? 13.221 39.496 -31.730 1.00 39.97 302 GLU A C 1
ATOM 2346 O O . GLU A 1 302 ? 12.134 39.139 -32.189 1.00 39.97 302 GLU A O 1
ATOM 2351 N N . LEU A 1 303 ? 14.063 40.256 -32.438 1.00 46.41 303 LEU A N 1
ATOM 2352 C CA . LEU A 1 303 ? 13.650 41.040 -33.615 1.00 46.41 303 LEU A CA 1
ATOM 2353 C C . LEU A 1 303 ? 13.162 40.216 -34.829 1.00 46.41 303 LEU A C 1
ATOM 2355 O O . LEU A 1 303 ? 13.618 39.106 -35.095 1.00 46.41 303 LEU A O 1
ATOM 2359 N N . ASN A 1 304 ? 12.271 40.811 -35.630 1.00 47.75 304 ASN A N 1
ATOM 2360 C CA . ASN A 1 304 ? 11.634 40.165 -36.784 1.00 47.75 304 ASN A CA 1
ATOM 2361 C C . ASN A 1 304 ? 12.550 40.141 -38.034 1.00 47.75 304 ASN A C 1
ATOM 2363 O O . ASN A 1 304 ? 12.393 40.936 -38.960 1.00 47.75 304 ASN A O 1
ATOM 2367 N N . VAL A 1 305 ? 13.534 39.234 -38.054 1.00 51.66 305 VAL A N 1
ATOM 2368 C CA . VAL A 1 305 ? 14.584 39.134 -39.099 1.00 51.66 305 VAL A CA 1
ATOM 2369 C C . VAL A 1 305 ? 14.074 38.578 -40.448 1.00 51.66 305 VAL A C 1
ATOM 2371 O O . VAL A 1 305 ? 14.728 38.736 -41.483 1.00 51.66 305 VAL A O 1
ATOM 2374 N N . ASN A 1 306 ? 12.886 37.965 -40.479 1.00 44.66 306 ASN A N 1
ATOM 2375 C CA . ASN A 1 306 ? 12.421 37.122 -41.593 1.00 44.66 306 ASN A CA 1
ATOM 2376 C C . ASN A 1 306 ? 12.259 37.834 -42.955 1.00 44.66 306 ASN A C 1
ATOM 2378 O O . ASN A 1 306 ? 12.254 37.162 -43.984 1.00 44.66 306 ASN A O 1
ATOM 2382 N N . MET A 1 307 ? 12.187 39.170 -42.997 1.00 46.59 307 MET A N 1
ATOM 2383 C CA . MET A 1 307 ? 12.128 39.941 -44.253 1.00 46.59 307 MET A CA 1
ATOM 2384 C C . MET A 1 307 ? 13.465 40.034 -45.010 1.00 46.59 307 MET A C 1
ATOM 2386 O O . MET A 1 307 ? 13.457 40.247 -46.218 1.00 46.59 307 MET A O 1
ATOM 2390 N N . ILE A 1 308 ? 14.615 39.864 -44.344 1.00 52.78 308 ILE A N 1
ATOM 2391 C CA . ILE A 1 308 ? 15.938 39.991 -44.993 1.00 52.78 308 ILE A CA 1
ATOM 2392 C C . ILE A 1 308 ? 16.369 38.669 -45.654 1.00 52.78 308 ILE A C 1
ATOM 2394 O O . ILE A 1 308 ? 17.025 38.664 -46.696 1.00 52.78 308 ILE A O 1
ATOM 2398 N N . ILE A 1 309 ? 15.960 37.531 -45.085 1.00 50.03 309 ILE A N 1
ATOM 2399 C CA . ILE A 1 309 ? 16.418 36.191 -45.493 1.00 50.03 309 ILE A CA 1
ATOM 2400 C C . ILE A 1 309 ? 15.939 35.815 -46.910 1.00 50.03 309 ILE A C 1
ATOM 2402 O O . ILE A 1 309 ? 16.669 35.158 -47.655 1.00 50.03 309 ILE A O 1
ATOM 2406 N N . LEU A 1 310 ? 14.756 36.286 -47.324 1.00 50.91 310 LEU A N 1
ATOM 2407 C CA . LEU A 1 310 ? 14.197 36.024 -48.659 1.00 50.91 310 LEU A CA 1
ATOM 2408 C C . LEU A 1 310 ? 15.032 36.618 -49.810 1.00 50.91 310 LEU A C 1
ATOM 2410 O O . LEU A 1 310 ? 14.978 36.097 -50.920 1.00 50.91 310 LEU A O 1
ATOM 2414 N N . GLY A 1 311 ? 15.823 37.669 -49.561 1.00 53.81 311 GLY A N 1
ATOM 2415 C CA . GLY A 1 311 ? 16.668 38.299 -50.585 1.00 53.81 311 GLY A CA 1
ATOM 2416 C C . GLY A 1 311 ? 17.984 37.565 -50.874 1.00 53.81 311 GLY A C 1
ATOM 2417 O O . GLY A 1 311 ? 18.594 37.798 -51.914 1.00 53.81 311 GLY A O 1
ATOM 2418 N N . LEU A 1 312 ? 18.431 36.681 -49.973 1.00 53.56 312 LEU A N 1
ATOM 2419 C CA . LEU A 1 312 ? 19.710 35.960 -50.089 1.00 53.56 312 LEU A CA 1
ATOM 2420 C C . LEU A 1 312 ? 19.540 34.483 -50.489 1.00 53.56 312 LEU A C 1
ATOM 2422 O O . LEU A 1 312 ? 20.493 33.848 -50.947 1.00 53.56 312 LEU A O 1
ATOM 2426 N N . SER A 1 313 ? 18.332 33.931 -50.341 1.00 56.53 313 SER A N 1
ATOM 2427 C CA . SER A 1 313 ? 18.042 32.511 -50.572 1.00 56.53 313 SER A CA 1
ATOM 2428 C C . SER A 1 313 ? 18.100 32.096 -52.048 1.00 56.53 313 SER A C 1
ATOM 2430 O O . SER A 1 313 ? 18.528 30.982 -52.346 1.00 56.53 313 SER A O 1
ATOM 2432 N N . THR A 1 314 ? 17.733 32.975 -52.983 1.00 56.44 314 THR A N 1
ATOM 2433 C CA . THR A 1 314 ? 17.716 32.690 -54.433 1.00 56.44 314 THR A CA 1
ATOM 2434 C C . THR A 1 314 ? 19.123 32.492 -55.009 1.00 56.44 314 THR A C 1
ATOM 2436 O O . THR A 1 314 ? 19.368 31.541 -55.760 1.00 56.44 314 THR A O 1
ATOM 2439 N N . SER A 1 315 ? 20.076 33.327 -54.589 1.00 60.47 315 SER A N 1
ATOM 2440 C CA . SER A 1 315 ? 21.491 33.218 -54.966 1.00 60.47 315 SER A CA 1
ATOM 2441 C C . SER A 1 315 ? 22.138 31.952 -54.395 1.00 60.47 315 SER A C 1
ATOM 2443 O O . SER A 1 315 ? 22.823 31.228 -55.118 1.00 60.47 315 SER A O 1
ATOM 2445 N N . PHE A 1 316 ? 21.881 31.628 -53.120 1.00 58.41 316 PHE A N 1
ATOM 2446 C CA . PHE A 1 316 ? 22.415 30.409 -52.499 1.00 58.41 316 PHE A CA 1
ATOM 2447 C C . PHE A 1 316 ? 21.753 29.123 -53.013 1.00 58.41 316 PHE A C 1
ATOM 2449 O O . PHE A 1 316 ? 22.442 28.116 -53.171 1.00 58.41 316 PHE A O 1
ATOM 2456 N N . GLY A 1 317 ? 20.455 29.142 -53.333 1.00 62.66 317 GLY A N 1
ATOM 2457 C CA . GLY A 1 317 ? 19.737 27.987 -53.884 1.00 62.66 317 GLY A CA 1
ATOM 2458 C C . GLY A 1 317 ? 20.333 27.490 -55.205 1.00 62.66 317 GLY A C 1
ATOM 2459 O O . GLY A 1 317 ? 20.493 26.287 -55.401 1.00 62.66 317 GLY A O 1
ATOM 2460 N N . SER A 1 318 ? 20.761 28.415 -56.068 1.00 67.31 318 SER A N 1
ATOM 2461 C CA . SER A 1 318 ? 21.439 28.093 -57.333 1.00 67.31 318 SER A CA 1
ATOM 2462 C C . SER A 1 318 ? 22.771 27.358 -57.115 1.00 67.31 318 SER A C 1
ATOM 2464 O O . SER A 1 318 ? 23.082 26.404 -57.828 1.00 67.31 318 SER A O 1
ATOM 2466 N N . LEU A 1 319 ? 23.536 27.750 -56.089 1.00 70.38 319 LEU A N 1
ATOM 2467 C CA . LEU A 1 319 ? 24.782 27.079 -55.704 1.00 70.38 319 LEU A CA 1
ATOM 2468 C C . LEU A 1 319 ? 24.510 25.694 -55.085 1.00 70.38 319 LEU A C 1
ATOM 2470 O O . LEU A 1 319 ? 25.204 24.723 -55.390 1.00 70.38 319 LEU A O 1
ATOM 2474 N N . PHE A 1 320 ? 23.461 25.583 -54.264 1.00 66.62 320 PHE A N 1
ATOM 2475 C CA . PHE A 1 320 ? 23.038 24.325 -53.644 1.00 66.62 320 PHE A CA 1
ATOM 2476 C C . PHE A 1 320 ? 22.553 23.275 -54.651 1.00 66.62 320 PHE A C 1
ATOM 2478 O O . PHE A 1 320 ? 22.751 22.090 -54.403 1.00 66.62 320 PHE A O 1
ATOM 2485 N N . LEU A 1 321 ? 21.981 23.666 -55.795 1.00 73.06 321 LEU A N 1
ATOM 2486 C CA . LEU A 1 321 ? 21.609 22.719 -56.857 1.00 73.06 321 LEU A CA 1
ATOM 2487 C C . LEU A 1 321 ? 22.838 22.071 -57.517 1.00 73.06 321 LEU A C 1
ATOM 2489 O O . LEU A 1 321 ? 22.849 20.859 -57.735 1.00 73.06 321 LEU A O 1
ATOM 2493 N N . LEU A 1 322 ? 23.899 22.846 -57.770 1.00 73.38 322 LEU A N 1
ATOM 2494 C CA . LEU A 1 322 ? 25.162 22.326 -58.314 1.00 73.38 322 LEU A CA 1
ATOM 2495 C C . LEU A 1 322 ? 25.872 21.401 -57.313 1.00 73.38 322 LEU A C 1
ATOM 2497 O O . LEU A 1 322 ? 26.325 20.316 -57.679 1.00 73.38 322 LEU A O 1
ATOM 2501 N N . ILE A 1 323 ? 25.910 21.792 -56.034 1.00 73.19 323 ILE A N 1
ATOM 2502 C CA . ILE A 1 323 ? 26.462 20.957 -54.956 1.00 73.19 323 ILE A CA 1
ATOM 2503 C C . ILE A 1 323 ? 25.606 19.696 -54.756 1.00 73.19 323 ILE A C 1
ATOM 2505 O O . ILE A 1 323 ? 26.154 18.612 -54.582 1.00 73.19 323 ILE A O 1
ATOM 2509 N N . GLY A 1 324 ? 24.277 19.797 -54.844 1.00 70.75 324 GLY A N 1
ATOM 2510 C CA . GLY A 1 324 ? 23.349 18.670 -54.714 1.00 70.75 324 GLY A CA 1
ATOM 2511 C C . GLY A 1 324 ? 23.528 17.607 -55.799 1.00 70.75 324 GLY A C 1
ATOM 2512 O O . GLY A 1 324 ? 23.533 16.417 -55.487 1.00 70.75 324 GLY A O 1
ATOM 2513 N N . ALA A 1 325 ? 23.767 18.014 -57.050 1.00 69.19 325 ALA A N 1
ATOM 2514 C CA . ALA A 1 325 ? 24.102 17.092 -58.139 1.00 69.19 325 ALA A CA 1
ATOM 2515 C C . ALA A 1 325 ? 25.423 16.336 -57.880 1.00 69.19 325 ALA A C 1
ATOM 2517 O O . ALA A 1 325 ? 25.514 15.132 -58.120 1.00 69.19 325 ALA A O 1
ATOM 2518 N N . TRP A 1 326 ? 26.430 17.017 -57.324 1.00 60.28 326 TRP A N 1
ATOM 2519 C CA . TRP A 1 326 ? 27.710 16.415 -56.929 1.00 60.28 326 TRP A CA 1
ATOM 2520 C C . TRP A 1 326 ? 27.602 15.524 -55.672 1.00 60.28 326 TRP A C 1
ATOM 2522 O O . TRP A 1 326 ? 28.315 14.526 -55.540 1.00 60.28 326 TRP A O 1
ATOM 2532 N N . TRP A 1 327 ? 26.669 15.832 -54.768 1.00 42.44 327 TRP A N 1
ATOM 2533 C CA . TRP A 1 327 ? 26.414 15.056 -53.550 1.00 42.44 327 TRP A CA 1
ATOM 2534 C C . TRP A 1 327 ? 25.629 13.763 -53.827 1.00 42.44 327 TRP A C 1
ATOM 2536 O O . TRP A 1 327 ? 25.971 12.704 -53.301 1.00 42.44 327 TRP A O 1
ATOM 2546 N N . LEU A 1 328 ? 24.649 13.812 -54.739 1.00 50.28 328 LEU A N 1
ATOM 2547 C CA . LEU A 1 328 ? 23.951 12.626 -55.262 1.00 50.28 328 LEU A CA 1
ATOM 2548 C C . LEU A 1 328 ? 24.905 11.628 -55.938 1.00 50.28 328 LEU A C 1
ATOM 2550 O O . LEU A 1 328 ? 24.692 10.422 -55.845 1.00 50.28 328 LEU A O 1
ATOM 2554 N N . TYR A 1 329 ? 25.978 12.114 -56.568 1.00 49.62 329 TYR A N 1
ATOM 2555 C CA . TYR A 1 329 ? 27.036 11.273 -57.135 1.00 49.62 329 TYR A CA 1
ATOM 2556 C C . TYR A 1 329 ? 27.938 10.625 -56.065 1.00 49.62 329 TYR A C 1
A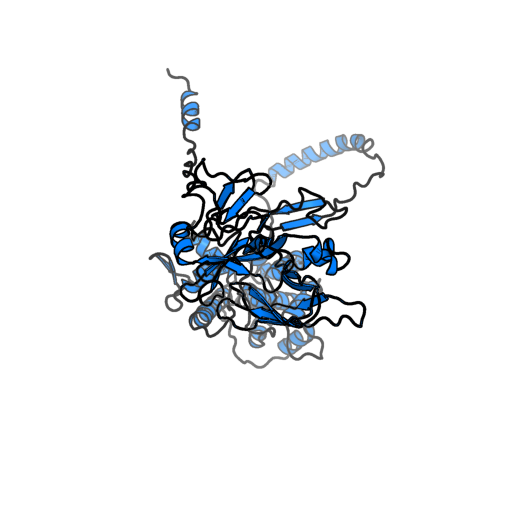TOM 2558 O O . TYR A 1 329 ? 28.445 9.525 -56.272 1.00 49.62 329 TYR A O 1
ATOM 2566 N N . THR A 1 330 ? 28.142 11.276 -54.912 1.00 49.22 330 THR A N 1
ATOM 2567 C CA . THR A 1 330 ? 29.133 10.846 -53.904 1.00 49.22 330 THR A CA 1
ATOM 2568 C C . THR A 1 330 ? 28.572 10.035 -52.736 1.00 49.22 330 THR A C 1
ATOM 2570 O O . THR A 1 330 ? 29.368 9.448 -52.003 1.00 49.22 330 THR A O 1
ATOM 2573 N N . LYS A 1 331 ? 27.244 9.932 -52.557 1.00 39.84 331 LYS A N 1
ATOM 2574 C CA . LYS A 1 331 ? 26.659 9.109 -51.481 1.00 39.84 331 LYS A CA 1
ATOM 2575 C C . LYS A 1 331 ? 25.559 8.139 -51.923 1.00 39.84 331 LYS A C 1
ATOM 2577 O O . LYS A 1 331 ? 24.440 8.149 -51.418 1.00 39.84 331 LYS A O 1
ATOM 2582 N N . LEU A 1 332 ? 25.957 7.194 -52.773 1.00 42.12 332 LEU A N 1
ATOM 2583 C CA . LEU A 1 332 ? 25.234 5.937 -53.032 1.00 42.12 332 LEU A CA 1
ATOM 2584 C C . LEU A 1 332 ? 25.337 4.919 -51.861 1.00 42.12 332 LEU A C 1
ATOM 2586 O O . LEU A 1 332 ? 24.935 3.767 -52.002 1.00 42.12 332 LEU A O 1
ATOM 2590 N N . THR A 1 333 ? 25.884 5.324 -50.706 1.00 33.88 333 THR A N 1
ATOM 2591 C CA . THR A 1 333 ? 26.164 4.477 -49.529 1.00 33.88 333 THR A CA 1
ATOM 2592 C C . THR A 1 333 ? 25.823 5.194 -48.206 1.00 33.88 333 THR A C 1
ATOM 2594 O O . THR A 1 333 ? 26.389 6.232 -47.872 1.00 33.88 333 THR A O 1
ATOM 2597 N N . SER A 1 334 ? 24.872 4.635 -47.447 1.00 34.06 334 SER A N 1
ATOM 2598 C CA . SER A 1 334 ? 24.272 5.113 -46.173 1.00 34.06 334 SER A CA 1
ATOM 2599 C C . SER A 1 334 ? 25.284 5.515 -45.072 1.00 34.06 334 SER A C 1
ATOM 2601 O O . SER A 1 334 ? 26.374 4.964 -45.020 1.00 34.06 334 SER A O 1
ATOM 2603 N N . SER A 1 335 ? 25.098 6.531 -44.207 1.00 33.91 335 SER A N 1
ATOM 2604 C CA . SER A 1 335 ? 24.045 6.790 -43.175 1.00 33.91 335 SER A CA 1
ATOM 2605 C C . SER A 1 335 ? 24.263 5.893 -41.933 1.00 33.91 335 SER A C 1
ATOM 2607 O O . SER A 1 335 ? 24.219 4.683 -42.089 1.00 33.91 335 SER A O 1
ATOM 2609 N N . THR A 1 336 ? 24.754 6.362 -40.767 1.00 30.78 336 THR A N 1
ATOM 2610 C CA . THR A 1 336 ? 24.145 7.202 -39.681 1.00 30.78 336 THR A CA 1
ATOM 2611 C C . THR A 1 336 ? 22.935 6.566 -38.966 1.00 30.78 336 THR A C 1
ATOM 2613 O O . THR A 1 336 ? 22.062 6.100 -39.685 1.00 30.78 336 THR A O 1
ATOM 2616 N N . LEU A 1 337 ? 22.700 6.611 -37.633 1.00 29.19 337 LEU A N 1
ATOM 2617 C CA . LEU A 1 337 ? 23.424 7.021 -36.387 1.00 29.19 337 LEU A CA 1
ATOM 2618 C C . LEU A 1 337 ? 22.503 6.701 -35.141 1.00 29.19 337 LEU A C 1
ATOM 2620 O O . LEU A 1 337 ? 21.290 6.680 -35.313 1.00 29.19 337 LEU A O 1
ATOM 2624 N N . ILE A 1 338 ? 23.026 6.655 -33.892 1.00 27.06 338 ILE A N 1
ATOM 2625 C CA . ILE A 1 338 ? 22.356 7.119 -32.616 1.00 27.06 338 ILE A CA 1
ATOM 2626 C C . ILE A 1 338 ? 21.326 6.197 -31.839 1.00 27.06 338 ILE A C 1
ATOM 2628 O O . ILE A 1 338 ? 21.283 4.999 -32.086 1.00 27.06 338 ILE A O 1
ATOM 2632 N N . THR A 1 339 ? 20.660 6.722 -30.771 1.00 34.41 339 THR A N 1
ATOM 2633 C CA . THR A 1 339 ? 20.513 6.279 -29.323 1.00 34.41 339 THR A CA 1
ATOM 2634 C C . THR A 1 339 ? 19.073 6.508 -28.711 1.00 34.41 339 THR A C 1
ATOM 2636 O O . THR A 1 339 ? 18.270 6.967 -29.523 1.00 34.41 339 THR A O 1
ATOM 2639 N N . PRO A 1 340 ? 18.686 6.419 -27.376 1.00 37.72 340 PRO A N 1
ATOM 2640 C CA . PRO A 1 340 ? 19.293 5.916 -26.090 1.00 37.72 340 PRO A CA 1
ATOM 2641 C C . PRO A 1 340 ? 18.359 5.244 -24.980 1.00 37.72 340 PRO A C 1
ATOM 2643 O O . PRO A 1 340 ? 17.153 5.167 -25.150 1.00 37.72 340 PRO A O 1
ATOM 2646 N N . ARG A 1 341 ? 18.947 4.915 -23.792 1.00 30.39 341 ARG A N 1
ATOM 2647 C CA . ARG A 1 341 ? 18.474 4.729 -22.362 1.00 30.39 341 ARG A CA 1
ATOM 2648 C C . ARG A 1 341 ? 17.587 3.534 -21.896 1.00 30.39 341 ARG A C 1
ATOM 2650 O O . ARG A 1 341 ? 16.549 3.298 -22.484 1.00 30.39 341 ARG A O 1
ATOM 2657 N N . ASP A 1 342 ? 17.994 2.677 -20.928 1.00 30.64 342 ASP A N 1
ATOM 2658 C CA . ASP A 1 342 ? 18.156 2.807 -19.430 1.00 30.64 342 ASP A CA 1
ATOM 2659 C C . ASP A 1 342 ? 16.778 2.760 -18.672 1.00 30.64 342 ASP A C 1
ATOM 2661 O O . ASP A 1 342 ? 15.880 3.445 -19.143 1.00 30.64 342 ASP A O 1
ATOM 2665 N N . MET A 1 343 ? 16.455 2.064 -17.541 1.00 29.16 343 MET A N 1
ATOM 2666 C CA . MET A 1 343 ? 17.112 1.136 -16.560 1.00 29.16 343 MET A CA 1
ATOM 2667 C C . MET A 1 343 ? 16.057 0.461 -15.578 1.00 29.16 343 MET A C 1
ATOM 2669 O O . MET A 1 343 ? 14.981 1.025 -15.415 1.00 29.16 343 MET A O 1
ATOM 2673 N N . ILE A 1 344 ? 16.316 -0.701 -14.905 1.00 30.45 344 ILE A N 1
ATOM 2674 C CA . ILE A 1 344 ? 15.549 -1.263 -13.721 1.00 30.45 344 ILE A CA 1
ATOM 2675 C C . ILE A 1 344 ? 16.511 -1.987 -12.712 1.00 30.45 344 ILE A C 1
ATOM 2677 O O . ILE A 1 344 ? 17.620 -2.338 -13.117 1.00 30.45 344 ILE A O 1
ATOM 2681 N N . GLY A 1 345 ? 16.152 -2.244 -11.426 1.00 26.20 345 GLY A N 1
ATOM 2682 C CA . GLY A 1 345 ? 17.077 -2.794 -10.383 1.00 26.20 345 GLY A CA 1
ATOM 2683 C C . GLY A 1 345 ? 16.644 -3.968 -9.449 1.00 26.20 345 GLY A C 1
ATOM 2684 O O . GLY A 1 345 ? 15.890 -3.776 -8.501 1.00 26.20 345 GLY A O 1
ATOM 2685 N N . VAL A 1 346 ? 17.248 -5.153 -9.637 1.00 31.48 346 VAL A N 1
ATOM 2686 C CA . VAL A 1 346 ? 17.655 -6.117 -8.582 1.00 31.48 346 VAL A CA 1
ATOM 2687 C C . VAL A 1 346 ? 19.014 -5.627 -8.070 1.00 31.48 346 VAL A C 1
ATOM 2689 O O . VAL A 1 346 ? 19.725 -4.953 -8.818 1.00 31.48 346 VAL A O 1
ATOM 2692 N N . SER A 1 347 ? 19.448 -6.004 -6.860 1.00 41.84 347 SER A N 1
ATOM 2693 C CA . SER A 1 347 ? 20.842 -5.788 -6.411 1.00 41.84 347 SER A CA 1
ATOM 2694 C C . SER A 1 347 ? 21.839 -6.726 -7.127 1.00 41.84 347 SER A C 1
ATOM 2696 O O . SER A 1 347 ? 22.601 -7.474 -6.519 1.00 41.84 347 SER A O 1
ATOM 2698 N N . MET A 1 348 ? 21.832 -6.685 -8.463 1.00 43.78 348 MET A N 1
ATOM 2699 C CA . MET A 1 348 ? 22.739 -7.390 -9.381 1.00 43.78 348 MET A CA 1
ATOM 2700 C C . MET A 1 348 ? 24.191 -6.899 -9.288 1.00 43.78 348 MET A C 1
ATOM 2702 O O . MET A 1 348 ? 25.069 -7.461 -9.932 1.00 43.78 348 MET A O 1
ATOM 2706 N N . TYR A 1 349 ? 24.424 -5.841 -8.513 1.00 43.34 349 TYR A N 1
ATOM 2707 C CA . TYR A 1 349 ? 25.700 -5.176 -8.322 1.00 43.34 349 TYR A CA 1
ATOM 2708 C C . TYR A 1 349 ? 25.806 -4.807 -6.841 1.00 43.34 349 TYR A C 1
ATOM 2710 O O . TYR A 1 349 ? 24.992 -4.034 -6.343 1.00 43.34 349 TYR A O 1
ATOM 2718 N N . GLY A 1 350 ? 26.824 -5.305 -6.132 1.00 38.09 350 GLY A N 1
ATOM 2719 C CA . GLY A 1 350 ? 27.052 -4.994 -4.708 1.00 38.09 350 GLY A CA 1
ATOM 2720 C C . GLY A 1 350 ? 27.517 -3.560 -4.425 1.00 38.09 350 GLY A C 1
ATOM 2721 O O . GLY A 1 350 ? 28.068 -3.282 -3.361 1.00 38.09 350 GLY A O 1
ATOM 2722 N N . LEU A 1 351 ? 27.352 -2.655 -5.393 1.00 41.84 351 LEU A N 1
ATOM 2723 C CA . LEU A 1 351 ? 27.845 -1.285 -5.394 1.00 41.84 351 LEU A CA 1
ATOM 2724 C C . LEU A 1 351 ? 26.814 -0.353 -6.046 1.00 41.84 351 LEU A C 1
ATOM 2726 O O . LEU A 1 351 ? 26.220 -0.727 -7.056 1.00 41.84 351 LEU A O 1
ATOM 2730 N N . PRO A 1 352 ? 26.641 0.884 -5.539 1.00 42.38 352 PRO A N 1
ATOM 2731 C CA . PRO A 1 352 ? 25.624 1.827 -6.008 1.00 42.38 352 PRO A CA 1
ATOM 2732 C C . PRO A 1 352 ? 26.054 2.533 -7.307 1.00 42.38 352 PRO A C 1
ATOM 2734 O O . PRO A 1 352 ? 26.200 3.754 -7.350 1.00 42.38 352 PRO A O 1
ATOM 2737 N N . ILE A 1 353 ? 26.334 1.761 -8.359 1.00 51.41 353 ILE A N 1
ATOM 2738 C CA . ILE A 1 353 ? 26.749 2.257 -9.674 1.00 51.41 353 ILE A CA 1
ATOM 2739 C C . ILE A 1 353 ? 25.934 1.523 -10.742 1.00 51.41 353 ILE A C 1
ATOM 2741 O O . ILE A 1 353 ? 26.379 0.547 -11.338 1.00 51.41 353 I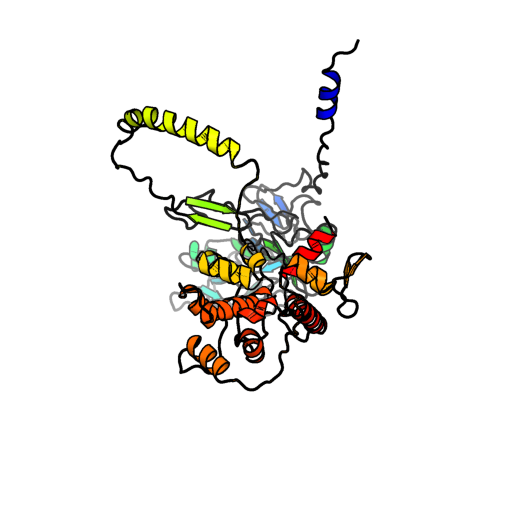LE A O 1
ATOM 2745 N N . HIS A 1 354 ? 24.722 2.027 -10.988 1.00 57.09 354 HIS A N 1
ATOM 2746 C CA . HIS A 1 354 ? 23.917 1.625 -12.141 1.00 57.09 354 HIS A CA 1
ATOM 2747 C C . HIS A 1 354 ? 24.684 1.907 -13.446 1.00 57.09 354 HIS A C 1
ATOM 2749 O O . HIS A 1 354 ? 25.351 2.946 -13.534 1.00 57.09 354 HIS A O 1
ATOM 2755 N N . PRO A 1 355 ? 24.561 1.068 -14.489 1.00 62.50 355 PRO A N 1
ATOM 2756 C CA . PRO A 1 355 ? 25.210 1.321 -15.777 1.00 62.50 355 PRO A CA 1
ATOM 2757 C C . PRO A 1 355 ? 24.749 2.583 -16.528 1.00 62.50 355 PRO A C 1
ATOM 2759 O O . PRO A 1 355 ? 25.417 2.995 -17.469 1.00 62.50 355 PRO A O 1
ATOM 2762 N N . GLU A 1 356 ? 23.728 3.299 -16.049 1.00 66.56 356 GLU A N 1
ATOM 2763 C CA . GLU A 1 356 ? 23.469 4.696 -16.442 1.00 66.56 356 GLU A CA 1
ATOM 2764 C C . GLU A 1 356 ? 24.710 5.592 -16.288 1.00 66.56 356 GLU A C 1
ATOM 2766 O O . GLU A 1 356 ? 24.915 6.516 -17.074 1.00 66.56 356 GLU A O 1
ATOM 2771 N N . ASN A 1 357 ? 25.562 5.299 -15.296 1.00 73.38 357 ASN A N 1
ATOM 2772 C CA . ASN A 1 357 ? 26.841 5.974 -15.073 1.00 73.38 357 ASN A CA 1
ATOM 2773 C C . ASN A 1 357 ? 27.852 5.678 -16.193 1.00 73.38 357 ASN A C 1
ATOM 2775 O O . ASN A 1 357 ? 28.693 6.523 -16.490 1.00 73.38 357 ASN A O 1
ATOM 2779 N N . PHE A 1 358 ? 27.774 4.506 -16.834 1.00 81.44 358 PHE A N 1
ATOM 2780 C CA . PHE A 1 358 ? 28.551 4.201 -18.037 1.00 81.44 358 PHE A CA 1
ATOM 2781 C C . PHE A 1 358 ? 28.020 5.004 -19.230 1.00 81.44 358 PHE A C 1
ATOM 2783 O O . PHE A 1 358 ? 28.791 5.722 -19.870 1.00 81.44 358 PHE A O 1
ATOM 2790 N N . THR A 1 359 ? 26.698 5.001 -19.441 1.00 80.62 359 THR A N 1
ATOM 2791 C CA . THR A 1 359 ? 26.017 5.828 -20.452 1.00 80.62 359 THR A CA 1
ATOM 2792 C C . THR A 1 359 ? 26.344 7.324 -20.285 1.00 80.62 359 THR A C 1
ATOM 2794 O O . THR A 1 359 ? 26.511 8.040 -21.272 1.00 80.62 359 THR A O 1
ATOM 2797 N N . GLU A 1 360 ? 26.474 7.818 -19.048 1.00 84.12 360 GLU A N 1
ATOM 2798 C CA . GLU A 1 360 ? 26.859 9.203 -18.748 1.00 84.12 360 GLU A CA 1
ATOM 2799 C C . GLU A 1 360 ? 28.323 9.505 -19.114 1.00 84.12 360 GLU A C 1
ATOM 2801 O O . GLU A 1 360 ? 28.583 10.518 -19.762 1.00 84.12 360 GLU A O 1
ATOM 2806 N N . ILE A 1 361 ? 29.274 8.626 -18.759 1.00 87.50 361 ILE A N 1
ATOM 2807 C CA . ILE A 1 361 ? 30.683 8.783 -19.163 1.00 87.50 361 ILE A CA 1
ATOM 2808 C C . ILE A 1 361 ? 30.802 8.786 -20.690 1.00 87.50 361 ILE A C 1
ATOM 2810 O O . ILE A 1 361 ? 31.401 9.708 -21.237 1.00 87.50 361 ILE A O 1
ATOM 2814 N N . VAL A 1 362 ? 30.187 7.819 -21.383 1.00 88.38 362 VAL A N 1
ATOM 2815 C CA . VAL A 1 362 ? 30.236 7.708 -22.853 1.00 88.38 362 VAL A CA 1
ATOM 2816 C C . VAL A 1 362 ? 29.669 8.961 -23.536 1.00 88.38 362 VAL A C 1
ATOM 2818 O O . VAL A 1 362 ? 30.248 9.446 -24.512 1.00 88.38 362 VAL A O 1
ATOM 2821 N N . LYS A 1 363 ? 28.585 9.546 -23.009 1.00 88.44 363 LYS A N 1
ATOM 2822 C CA . LYS A 1 363 ? 28.012 10.811 -23.512 1.00 88.44 363 LYS A CA 1
ATOM 2823 C C . LYS A 1 363 ? 28.941 12.021 -23.345 1.00 88.44 363 LYS A C 1
ATOM 2825 O O . LYS A 1 363 ? 28.817 12.965 -24.117 1.00 88.44 363 LYS A O 1
ATOM 2830 N N . GLY A 1 364 ? 29.867 11.995 -22.385 1.00 87.88 364 GLY A N 1
ATOM 2831 C CA . GLY A 1 364 ? 30.850 13.061 -22.158 1.00 87.88 364 GLY A CA 1
ATOM 2832 C C . GLY A 1 364 ? 32.136 12.969 -22.992 1.00 87.88 364 GLY A C 1
ATOM 2833 O O . GLY A 1 364 ? 32.943 13.895 -22.934 1.00 87.88 364 GLY A O 1
ATOM 2834 N N . LEU A 1 365 ? 32.357 11.881 -23.741 1.00 92.38 365 LEU A N 1
ATOM 2835 C CA . LEU A 1 365 ? 33.623 11.641 -24.448 1.00 92.38 365 LEU A CA 1
ATOM 2836 C C . LEU A 1 365 ? 33.795 12.500 -25.706 1.00 92.38 365 LEU A C 1
ATOM 2838 O O . LEU A 1 365 ? 32.915 12.553 -26.568 1.00 92.38 365 LEU A O 1
ATOM 2842 N N . THR A 1 366 ? 34.990 13.075 -25.854 1.00 94.12 366 THR A N 1
ATOM 2843 C CA . THR A 1 366 ? 35.444 13.753 -27.079 1.00 94.12 366 THR A CA 1
ATOM 2844 C C . THR A 1 366 ? 35.704 12.766 -28.227 1.00 94.12 366 THR A C 1
ATOM 2846 O O . THR A 1 366 ? 35.864 11.565 -28.006 1.00 94.12 366 THR A O 1
ATOM 2849 N N . THR A 1 367 ? 35.807 13.265 -29.465 1.00 92.88 367 THR A N 1
ATOM 2850 C CA . THR A 1 367 ? 36.093 12.438 -30.655 1.00 92.88 367 THR A CA 1
ATOM 2851 C C . THR A 1 367 ? 37.377 11.619 -30.496 1.00 92.88 367 THR A C 1
ATOM 2853 O O . THR A 1 367 ? 37.339 10.404 -30.640 1.00 92.88 367 THR A O 1
ATOM 2856 N N . LYS A 1 368 ? 38.479 12.248 -30.060 1.00 93.12 368 LYS A N 1
ATOM 2857 C CA . LYS A 1 368 ? 39.766 11.564 -29.829 1.00 93.12 368 LYS A CA 1
ATOM 2858 C C . LYS A 1 368 ? 39.687 10.475 -28.762 1.00 93.12 368 LYS A C 1
ATOM 2860 O O . LYS A 1 368 ? 40.281 9.415 -28.900 1.00 93.12 368 LYS A O 1
ATOM 2865 N N . GLN A 1 369 ? 38.931 10.724 -27.695 1.00 95.25 369 GLN A N 1
ATOM 2866 C CA . GLN A 1 369 ? 38.709 9.729 -26.646 1.00 95.25 369 GLN A CA 1
ATOM 2867 C C . GLN A 1 369 ? 37.930 8.512 -27.170 1.00 95.25 369 GLN A C 1
ATOM 2869 O O . GLN A 1 369 ? 38.189 7.398 -26.725 1.00 95.25 369 GLN A O 1
ATOM 2874 N N . ARG A 1 370 ? 37.014 8.706 -28.129 1.00 94.25 370 ARG A N 1
ATOM 2875 C CA . ARG A 1 370 ? 36.274 7.625 -28.803 1.00 94.25 370 ARG A CA 1
ATOM 2876 C C . ARG A 1 370 ? 37.160 6.840 -29.772 1.00 94.25 370 ARG A C 1
ATOM 2878 O O . ARG A 1 370 ? 37.189 5.618 -29.670 1.00 94.25 370 ARG A O 1
ATOM 2885 N N . GLU A 1 371 ? 37.945 7.531 -30.600 1.00 93.88 371 GLU A N 1
ATOM 2886 C CA . GLU A 1 371 ? 38.949 6.937 -31.503 1.00 93.88 371 GLU A CA 1
ATOM 2887 C C . GLU A 1 371 ? 39.873 5.965 -30.739 1.00 93.88 371 GLU A C 1
ATOM 2889 O O . GLU A 1 371 ? 39.951 4.785 -31.075 1.00 93.88 371 GLU A O 1
ATOM 2894 N N . CYS A 1 372 ? 40.462 6.396 -29.615 1.00 93.69 372 CYS A N 1
ATOM 2895 C CA . CYS A 1 372 ? 41.323 5.532 -28.797 1.00 93.69 372 CYS A CA 1
ATOM 2896 C C . CYS A 1 372 ? 40.602 4.309 -28.186 1.00 93.69 372 CYS A C 1
ATOM 2898 O O . CYS A 1 372 ? 41.226 3.276 -27.943 1.00 93.69 372 CYS A O 1
ATOM 2900 N N . ILE A 1 373 ? 39.293 4.391 -27.921 1.00 94.62 373 ILE A N 1
ATOM 2901 C CA . ILE A 1 373 ? 38.496 3.263 -27.403 1.00 94.62 373 ILE A CA 1
ATOM 2902 C C . ILE A 1 373 ? 38.187 2.247 -28.512 1.00 94.62 373 ILE A C 1
ATOM 2904 O O . ILE A 1 373 ? 38.204 1.038 -28.262 1.00 94.62 373 ILE A O 1
ATOM 2908 N N . GLU A 1 374 ? 37.958 2.718 -29.737 1.00 93.38 374 GLU A N 1
ATOM 2909 C CA . GLU A 1 374 ? 37.830 1.879 -30.933 1.00 93.38 374 GLU A CA 1
ATOM 2910 C C . GLU A 1 374 ? 39.162 1.177 -31.265 1.00 93.38 374 GLU A C 1
ATOM 2912 O O . GLU A 1 374 ? 39.174 -0.033 -31.515 1.00 93.38 374 GLU A O 1
ATOM 2917 N N . ASP A 1 375 ? 40.296 1.875 -31.139 1.00 92.44 375 ASP A N 1
ATOM 2918 C CA . ASP A 1 375 ? 41.642 1.304 -31.297 1.00 92.44 375 ASP A CA 1
ATOM 2919 C C . ASP A 1 375 ? 41.961 0.216 -30.260 1.00 92.44 375 ASP A C 1
ATOM 2921 O O . ASP A 1 375 ? 42.478 -0.847 -30.619 1.00 92.44 375 ASP A O 1
ATOM 2925 N N . MET A 1 376 ? 41.580 0.404 -28.992 1.00 93.94 376 MET A N 1
ATOM 2926 C CA . MET A 1 376 ? 41.688 -0.641 -27.958 1.00 93.94 376 MET A CA 1
ATOM 2927 C C . MET A 1 376 ? 40.758 -1.846 -28.199 1.00 93.94 376 MET A C 1
ATOM 2929 O O . MET A 1 376 ? 40.897 -2.868 -27.526 1.00 93.94 376 MET A O 1
ATOM 2933 N N . GLY A 1 377 ? 39.818 -1.753 -29.146 1.00 89.94 377 GLY A N 1
ATOM 2934 C CA . GLY A 1 377 ? 38.829 -2.788 -29.460 1.00 89.94 377 GLY A CA 1
ATOM 2935 C C . GLY A 1 377 ? 37.537 -2.711 -28.641 1.00 89.94 377 GLY A C 1
ATOM 2936 O O . GLY A 1 377 ? 36.662 -3.543 -28.827 1.00 89.94 377 GLY A O 1
ATOM 2937 N N . PHE A 1 378 ? 37.376 -1.714 -27.768 1.00 93.06 378 PHE A N 1
ATOM 2938 C CA . PHE A 1 378 ? 36.195 -1.540 -26.906 1.00 93.06 378 PHE A CA 1
ATOM 2939 C C . PHE A 1 378 ? 35.090 -0.689 -27.579 1.00 93.06 378 PHE A C 1
ATOM 2941 O O . PHE A 1 378 ? 34.084 -0.349 -26.955 1.00 93.06 378 PHE A O 1
ATOM 2948 N N . GLY A 1 379 ? 35.256 -0.363 -28.867 1.00 87.00 379 GLY A N 1
ATOM 2949 C CA . GLY A 1 379 ? 34.394 0.534 -29.646 1.00 87.00 379 GLY A CA 1
ATOM 2950 C C . GLY A 1 379 ? 32.915 0.144 -29.724 1.00 87.00 379 GLY A C 1
ATOM 2951 O O . GLY A 1 379 ? 32.056 1.022 -29.733 1.00 87.00 379 GLY A O 1
ATOM 2952 N N . VAL A 1 380 ? 32.579 -1.152 -29.703 1.00 86.44 380 VAL A N 1
ATOM 2953 C CA . VAL A 1 380 ? 31.171 -1.608 -29.713 1.00 86.44 380 VAL A CA 1
ATOM 2954 C C . VAL A 1 380 ? 30.403 -1.059 -28.503 1.00 86.44 380 VAL A C 1
ATOM 2956 O O . VAL A 1 380 ? 29.245 -0.661 -28.629 1.00 86.44 380 VAL A O 1
ATOM 2959 N N . LEU A 1 381 ? 31.076 -0.909 -27.359 1.00 85.19 381 LEU A N 1
ATOM 2960 C CA . LEU A 1 381 ? 30.487 -0.383 -26.127 1.00 85.19 381 LEU A CA 1
ATOM 2961 C C . LEU A 1 381 ? 30.168 1.119 -26.205 1.00 85.19 381 LEU A C 1
ATOM 2963 O O . LEU A 1 381 ? 29.319 1.594 -25.457 1.00 85.19 381 LEU A O 1
ATOM 2967 N N . LEU A 1 382 ? 30.772 1.871 -27.135 1.00 85.44 382 LEU A N 1
ATOM 2968 C CA . LEU A 1 382 ? 30.402 3.271 -27.401 1.00 85.44 382 LEU A CA 1
ATOM 2969 C C . LEU A 1 382 ? 29.007 3.408 -28.031 1.00 85.44 382 LEU A C 1
ATOM 2971 O O . LEU A 1 382 ? 28.450 4.507 -28.027 1.00 85.44 382 LEU A O 1
ATOM 2975 N N . ASN A 1 383 ? 28.466 2.303 -28.559 1.00 80.62 383 ASN A N 1
ATOM 2976 C CA . ASN A 1 383 ? 27.102 2.176 -29.066 1.00 80.62 383 ASN A CA 1
ATOM 2977 C C . ASN A 1 383 ? 26.153 1.505 -28.052 1.00 80.62 383 ASN A C 1
ATOM 2979 O O . ASN A 1 383 ? 24.968 1.333 -28.347 1.00 80.62 383 ASN A O 1
ATOM 2983 N N . ILE A 1 384 ? 26.624 1.168 -26.841 1.00 71.31 384 ILE A N 1
ATOM 2984 C CA . ILE A 1 384 ? 25.731 0.833 -25.726 1.00 71.31 384 ILE A CA 1
ATOM 2985 C C . ILE A 1 384 ? 25.126 2.135 -25.220 1.00 71.31 384 ILE A C 1
ATOM 2987 O O . ILE A 1 384 ? 25.697 2.892 -24.438 1.00 71.31 384 ILE A O 1
ATOM 2991 N N . ASN A 1 385 ? 23.945 2.397 -25.754 1.00 57.50 385 ASN A N 1
ATOM 2992 C CA . ASN A 1 385 ? 23.231 3.644 -25.573 1.00 57.50 385 ASN A CA 1
ATOM 2993 C C . ASN A 1 385 ? 22.102 3.538 -24.541 1.00 57.50 385 ASN A C 1
ATOM 2995 O O . ASN A 1 385 ? 21.658 4.569 -24.036 1.00 57.50 385 ASN A O 1
ATOM 2999 N N . CYS A 1 386 ? 21.633 2.311 -24.294 1.00 52.31 386 CYS A N 1
ATOM 3000 C CA . CYS A 1 386 ? 20.491 1.913 -23.478 1.00 52.31 386 CYS A CA 1
ATOM 3001 C C . CYS A 1 386 ? 20.849 0.644 -22.700 1.00 52.31 386 CYS A C 1
ATOM 3003 O O . CYS A 1 386 ? 21.236 -0.350 -23.314 1.00 52.31 386 CYS A O 1
ATOM 3005 N N . LEU A 1 387 ? 20.654 0.652 -21.381 1.00 61.53 387 LEU A N 1
ATOM 3006 C CA . LEU A 1 387 ? 20.729 -0.538 -20.532 1.00 61.53 387 LEU A CA 1
ATOM 3007 C C . LEU A 1 387 ? 19.493 -0.652 -19.621 1.00 61.53 387 LEU A C 1
ATOM 3009 O O . LEU A 1 387 ? 19.574 -0.523 -18.398 1.00 61.53 387 LEU A O 1
ATOM 3013 N N . VAL A 1 388 ? 18.327 -0.906 -20.229 1.00 54.88 388 VAL A N 1
ATOM 3014 C CA . VAL A 1 388 ? 17.140 -1.402 -19.508 1.00 54.88 388 VAL A CA 1
ATOM 3015 C C . VAL A 1 388 ? 17.418 -2.831 -19.043 1.00 54.88 388 VAL A C 1
ATOM 3017 O O . VAL A 1 388 ? 17.384 -3.769 -19.833 1.00 54.88 388 VAL A O 1
ATOM 3020 N N . PHE A 1 389 ? 17.696 -3.008 -17.753 1.00 65.50 389 PHE A N 1
ATOM 3021 C CA . PHE A 1 389 ? 17.864 -4.334 -17.163 1.00 65.50 389 PHE A CA 1
ATOM 3022 C C . PHE A 1 389 ? 16.514 -4.934 -16.790 1.00 65.50 389 PHE A C 1
ATOM 3024 O O . PHE A 1 389 ? 15.952 -4.598 -15.752 1.00 65.50 389 PHE A O 1
ATOM 3031 N N . HIS A 1 390 ? 16.009 -5.884 -17.575 1.00 67.50 390 HIS A N 1
ATOM 3032 C CA . HIS A 1 390 ? 14.825 -6.635 -17.162 1.00 67.50 390 HIS A CA 1
ATOM 3033 C C . HIS A 1 390 ? 15.163 -7.576 -15.999 1.00 67.50 390 HIS A C 1
ATOM 3035 O O . HIS A 1 390 ? 15.936 -8.517 -16.141 1.00 67.50 390 HIS A O 1
ATOM 3041 N N . LEU A 1 391 ? 14.582 -7.308 -14.831 1.00 68.88 391 LEU A N 1
ATOM 3042 C CA . LEU A 1 391 ? 14.958 -7.945 -13.564 1.00 68.88 391 LEU A CA 1
ATOM 3043 C C . LEU A 1 391 ? 14.515 -9.382 -13.435 1.00 68.88 391 LEU A C 1
ATOM 3045 O O . LEU A 1 391 ? 15.328 -10.267 -13.197 1.00 68.88 391 LEU A O 1
ATOM 3049 N N . LEU A 1 392 ? 13.217 -9.589 -13.626 1.00 72.25 392 LEU A N 1
ATOM 3050 C CA . LEU A 1 392 ? 12.586 -10.897 -13.564 1.00 72.25 392 LEU A CA 1
ATOM 3051 C C . LEU A 1 392 ? 13.195 -11.807 -14.642 1.00 72.25 392 LEU A C 1
ATOM 3053 O O . LEU A 1 392 ? 13.394 -12.992 -14.405 1.00 72.25 392 LEU A O 1
ATOM 3057 N N . LEU A 1 393 ? 13.602 -11.224 -15.779 1.00 80.00 393 LEU A N 1
ATOM 3058 C CA . LEU A 1 393 ? 14.400 -11.893 -16.804 1.00 80.00 393 LEU A CA 1
ATOM 3059 C C . LEU A 1 393 ? 15.808 -12.256 -16.301 1.00 80.00 393 LEU A C 1
ATOM 3061 O O . LEU A 1 393 ? 16.193 -13.413 -16.429 1.00 80.00 393 LEU A O 1
ATOM 3065 N N . SER A 1 394 ? 16.568 -11.324 -15.713 1.00 83.19 394 SER A N 1
ATOM 3066 C CA . SER A 1 394 ? 17.888 -11.622 -15.129 1.00 83.19 394 SER A CA 1
ATOM 3067 C C . SER A 1 394 ? 17.815 -12.724 -14.078 1.00 83.19 394 SER A C 1
ATOM 3069 O O . SER A 1 394 ? 18.582 -13.676 -14.135 1.00 83.19 394 SER A O 1
ATOM 3071 N N . GLU A 1 395 ? 16.892 -12.617 -13.125 1.00 81.25 395 GLU A N 1
ATOM 3072 C CA . GLU A 1 395 ? 16.734 -13.573 -12.033 1.00 81.25 395 GLU A CA 1
ATOM 3073 C C . GLU A 1 395 ? 16.309 -14.954 -12.552 1.00 81.25 395 GLU A C 1
ATOM 3075 O O . GLU A 1 395 ? 16.881 -15.965 -12.144 1.00 81.25 395 GLU A O 1
ATOM 3080 N N . MET A 1 396 ? 15.373 -15.001 -13.509 1.00 85.69 396 MET A N 1
ATOM 3081 C CA . MET A 1 396 ? 14.998 -16.228 -14.217 1.00 85.69 396 MET A CA 1
ATOM 3082 C C . MET A 1 396 ? 16.207 -16.844 -14.931 1.00 85.69 396 MET A C 1
ATOM 3084 O O . MET A 1 396 ? 16.473 -18.028 -14.747 1.00 85.69 396 MET A O 1
ATOM 3088 N N . LEU A 1 397 ? 16.972 -16.060 -15.700 1.00 87.31 397 LEU A N 1
ATOM 3089 C CA . LEU A 1 397 ? 18.156 -16.544 -16.417 1.00 87.31 397 LEU A CA 1
ATOM 3090 C C . LEU A 1 397 ? 19.224 -17.074 -15.453 1.00 87.31 397 LEU A C 1
ATOM 3092 O O . LEU A 1 397 ? 19.707 -18.186 -15.645 1.00 87.31 397 LEU A O 1
ATOM 3096 N N . LEU A 1 398 ? 19.540 -16.342 -14.381 1.00 88.62 398 LEU A N 1
ATOM 3097 C CA . LEU A 1 398 ? 20.489 -16.782 -13.354 1.00 88.62 398 LEU A CA 1
ATOM 3098 C C . LEU A 1 398 ? 20.047 -18.087 -12.680 1.00 88.62 398 LEU A C 1
ATOM 3100 O O . LEU A 1 398 ? 20.866 -18.986 -12.494 1.00 88.62 398 LEU A O 1
ATOM 3104 N N . LYS A 1 399 ? 18.753 -18.240 -12.374 1.00 87.00 399 LYS A N 1
ATOM 3105 C CA . LYS A 1 399 ? 18.188 -19.495 -11.849 1.00 87.00 399 LYS A CA 1
ATOM 3106 C C . LYS A 1 399 ? 18.225 -20.627 -12.889 1.00 87.00 399 LYS A C 1
ATOM 3108 O O . LYS A 1 399 ? 18.477 -21.773 -12.516 1.00 87.00 399 LYS A O 1
ATOM 3113 N N . SER A 1 400 ? 18.078 -20.322 -14.177 1.00 89.00 400 SER A N 1
ATOM 3114 C CA . SER A 1 400 ? 18.063 -21.291 -15.286 1.00 89.00 400 SER A CA 1
ATOM 3115 C C . SER A 1 400 ? 19.427 -21.718 -15.842 1.00 89.00 400 SER A C 1
ATOM 3117 O O . SER A 1 400 ? 19.486 -22.734 -16.531 1.00 89.00 400 SER A O 1
ATOM 3119 N N . ILE A 1 401 ? 20.527 -21.008 -15.574 1.00 92.81 401 ILE A N 1
ATOM 3120 C CA . ILE A 1 401 ? 21.851 -21.398 -16.097 1.00 92.81 401 ILE A CA 1
ATOM 3121 C C . ILE A 1 401 ? 22.408 -22.615 -15.348 1.00 92.81 401 ILE A C 1
ATOM 3123 O O . ILE A 1 401 ? 22.530 -22.602 -14.124 1.00 92.81 401 ILE A O 1
ATOM 3127 N N . ALA A 1 402 ? 22.808 -23.656 -16.070 1.00 90.31 402 ALA A N 1
ATOM 3128 C CA . ALA A 1 402 ? 23.622 -24.751 -15.558 1.00 90.31 402 ALA A CA 1
ATOM 3129 C C . ALA A 1 402 ? 25.116 -24.361 -15.662 1.00 90.31 402 ALA A C 1
ATOM 3131 O O . ALA A 1 402 ? 25.640 -24.274 -16.777 1.00 90.31 402 ALA A O 1
ATOM 3132 N N . PRO A 1 403 ? 25.823 -24.092 -14.542 1.00 89.31 403 PRO A N 1
ATOM 3133 C CA . PRO A 1 403 ? 27.171 -23.524 -14.599 1.00 89.31 403 PRO A CA 1
ATOM 3134 C C . PRO A 1 403 ? 28.219 -24.487 -15.173 1.00 89.31 403 PRO A C 1
ATOM 3136 O O . PRO A 1 403 ? 29.112 -24.047 -15.895 1.00 89.31 403 PRO A O 1
ATOM 3139 N N . GLU A 1 404 ? 28.083 -25.793 -14.918 1.00 88.06 404 GLU A N 1
ATOM 3140 C CA . GLU A 1 404 ? 29.065 -26.795 -15.358 1.00 88.06 404 GLU A CA 1
ATOM 3141 C C . GLU A 1 404 ? 28.968 -27.128 -16.850 1.00 88.06 404 GLU A C 1
ATOM 3143 O O . GLU A 1 404 ? 29.992 -27.316 -17.503 1.00 88.06 404 GLU A O 1
ATOM 3148 N N . THR A 1 405 ? 27.757 -27.148 -17.419 1.00 90.69 405 THR A N 1
ATOM 3149 C CA . THR A 1 405 ? 27.562 -27.328 -18.869 1.00 90.69 405 THR A CA 1
ATOM 3150 C C . THR A 1 405 ? 27.651 -26.011 -19.647 1.00 90.69 405 THR A C 1
ATOM 3152 O O . THR A 1 405 ? 27.822 -26.042 -20.864 1.00 90.69 405 THR A O 1
ATOM 3155 N N . LYS A 1 406 ? 27.603 -24.859 -18.957 1.00 93.88 406 LYS A N 1
ATOM 3156 C CA . LYS A 1 406 ? 27.549 -23.498 -19.526 1.00 93.88 406 LYS A CA 1
ATOM 3157 C C . LYS A 1 406 ? 26.293 -23.247 -20.381 1.00 93.88 406 LYS A C 1
ATOM 3159 O O . LYS A 1 406 ? 26.353 -22.542 -21.385 1.00 93.88 406 LYS A O 1
ATOM 3164 N N . GLU A 1 407 ? 25.146 -23.805 -19.994 1.00 93.00 407 GLU A N 1
ATOM 3165 C CA . GLU A 1 407 ? 23.899 -23.728 -20.778 1.00 93.00 407 GLU A CA 1
ATOM 3166 C C . GLU A 1 407 ? 22.760 -23.027 -20.025 1.00 93.00 407 GLU A C 1
ATOM 3168 O O . GLU A 1 407 ? 22.670 -23.119 -18.804 1.00 93.00 407 GLU A O 1
ATOM 3173 N N . ILE A 1 408 ? 21.852 -22.361 -20.744 1.00 92.38 408 ILE A N 1
ATOM 3174 C CA . ILE A 1 408 ? 20.586 -21.842 -20.202 1.00 92.38 408 ILE A CA 1
ATOM 3175 C C . ILE A 1 408 ? 19.505 -22.915 -20.387 1.00 92.38 408 ILE A C 1
ATOM 3177 O O . ILE A 1 408 ? 19.169 -23.251 -21.523 1.00 92.38 408 ILE A O 1
ATOM 3181 N N . VAL A 1 409 ? 18.931 -23.421 -19.291 1.00 88.56 409 VAL A N 1
ATOM 3182 C CA . VAL A 1 409 ? 17.892 -24.464 -19.311 1.00 88.56 409 VAL A CA 1
ATOM 3183 C C . VAL A 1 409 ? 16.518 -23.856 -19.014 1.00 88.56 409 VAL A C 1
ATOM 3185 O O . VAL A 1 409 ? 16.234 -23.421 -17.895 1.00 88.56 409 VAL A O 1
ATOM 3188 N N . LEU A 1 410 ? 15.641 -23.826 -20.022 1.00 83.31 410 LEU A N 1
ATOM 3189 C CA . LEU A 1 410 ? 14.307 -23.216 -19.955 1.00 83.31 410 LEU A CA 1
ATOM 3190 C C . LEU A 1 410 ? 13.263 -24.106 -20.637 1.00 83.31 410 LEU A C 1
ATOM 3192 O O . LEU A 1 410 ? 13.378 -24.424 -21.819 1.00 83.31 410 LEU A O 1
ATOM 3196 N N . HIS A 1 411 ? 12.220 -24.491 -19.895 1.00 77.00 411 HIS A N 1
ATOM 3197 C CA . HIS A 1 411 ? 11.080 -25.282 -20.391 1.00 77.00 411 HIS A CA 1
ATOM 3198 C C . HIS A 1 411 ? 11.473 -26.548 -21.191 1.00 77.00 411 HIS A C 1
ATOM 3200 O O . HIS A 1 411 ? 10.833 -26.893 -22.181 1.00 77.00 411 HIS A O 1
ATOM 3206 N N . GLY A 1 412 ? 12.548 -27.232 -20.780 1.00 74.62 412 GLY A N 1
ATOM 3207 C CA . GLY A 1 412 ? 13.053 -28.442 -21.445 1.00 74.62 412 GLY A CA 1
ATOM 3208 C C . GLY A 1 412 ? 13.930 -28.200 -22.682 1.00 74.62 412 GLY A C 1
ATOM 3209 O O . GLY A 1 412 ? 14.422 -29.163 -23.261 1.00 74.62 412 GLY A O 1
ATOM 3210 N N . LYS A 1 413 ? 14.176 -26.943 -23.074 1.00 83.12 413 LYS A N 1
ATOM 3211 C CA . LYS A 1 413 ? 15.232 -26.576 -24.030 1.00 83.12 413 LYS A CA 1
ATOM 3212 C C . LYS A 1 413 ? 16.516 -26.227 -23.274 1.00 83.12 413 LYS A C 1
ATOM 3214 O O . LYS A 1 413 ? 16.445 -25.573 -22.234 1.00 83.12 413 LYS A O 1
ATOM 3219 N N . SER A 1 414 ? 17.666 -26.613 -23.826 1.00 89.81 414 SER A N 1
ATOM 3220 C CA . SER A 1 414 ? 18.985 -26.145 -23.380 1.00 89.81 414 SER A CA 1
ATOM 3221 C C . SER A 1 414 ? 19.625 -25.285 -24.471 1.00 89.81 414 SER A C 1
ATOM 3223 O O . SER A 1 414 ? 19.544 -25.633 -25.651 1.00 89.81 414 SER A O 1
ATOM 3225 N N . ILE A 1 415 ? 20.223 -24.156 -24.088 1.00 91.81 415 ILE A N 1
ATOM 3226 C CA . ILE A 1 415 ? 20.886 -23.207 -24.994 1.00 91.81 415 ILE A CA 1
ATOM 3227 C C . ILE A 1 415 ? 22.342 -23.035 -24.526 1.00 91.81 415 ILE A C 1
ATOM 3229 O O . ILE A 1 415 ? 22.567 -22.375 -23.507 1.00 91.81 415 ILE A O 1
ATOM 3233 N N . PRO A 1 416 ? 23.339 -23.618 -25.217 1.00 92.50 416 PRO A N 1
ATOM 3234 C CA . PRO A 1 416 ? 24.736 -23.546 -24.797 1.00 92.50 416 PRO A CA 1
ATOM 3235 C C . PRO A 1 416 ? 25.355 -22.174 -25.076 1.00 92.50 416 PRO A C 1
ATOM 3237 O O . PRO A 1 416 ? 25.271 -21.665 -26.191 1.00 92.50 416 PRO A O 1
ATOM 3240 N N . MET A 1 417 ? 26.035 -21.606 -24.078 1.00 94.38 417 MET A N 1
ATOM 3241 C CA . MET A 1 417 ? 26.766 -20.341 -24.178 1.00 94.38 417 MET A CA 1
ATOM 3242 C C . MET A 1 417 ? 28.265 -20.598 -24.368 1.00 94.38 417 MET A C 1
ATOM 3244 O O . MET A 1 417 ? 28.864 -21.397 -23.642 1.00 94.38 417 MET A O 1
ATOM 3248 N N . ARG A 1 418 ? 28.904 -19.898 -25.312 1.00 92.50 418 ARG A N 1
ATOM 3249 C CA . ARG A 1 418 ? 30.348 -20.020 -25.576 1.00 92.50 418 ARG A CA 1
ATOM 3250 C C . ARG A 1 418 ? 31.058 -18.678 -25.435 1.00 92.50 418 ARG A C 1
ATOM 3252 O O . ARG A 1 418 ? 30.477 -17.613 -25.621 1.00 92.50 418 ARG A O 1
ATOM 3259 N N . GLU A 1 419 ? 32.363 -18.738 -25.192 1.00 92.19 419 GLU A N 1
ATOM 3260 C CA . GLU A 1 419 ? 33.240 -17.559 -25.109 1.00 92.19 419 GLU A CA 1
ATOM 3261 C C . GLU A 1 419 ? 33.207 -16.722 -26.401 1.00 92.19 419 GLU A C 1
ATOM 3263 O O . GLU A 1 419 ? 33.169 -15.495 -26.348 1.00 92.19 419 GLU A O 1
ATOM 3268 N N . SER A 1 420 ? 33.112 -17.384 -27.558 1.00 90.62 420 SER A N 1
ATOM 3269 C CA . SER A 1 420 ? 32.963 -16.737 -28.866 1.00 90.62 420 SER A CA 1
ATOM 3270 C C . SER A 1 420 ? 31.557 -16.192 -29.142 1.00 90.62 420 SER A C 1
ATOM 3272 O O . SER A 1 420 ? 31.367 -15.486 -30.128 1.00 90.62 420 SER A O 1
ATOM 3274 N N . ASP A 1 421 ? 30.568 -16.476 -28.294 1.00 92.00 421 ASP A N 1
ATOM 3275 C CA . ASP A 1 421 ? 29.261 -15.817 -28.345 1.00 92.00 421 ASP A CA 1
ATOM 3276 C C . ASP A 1 421 ? 29.268 -14.564 -27.462 1.00 92.00 421 ASP A C 1
ATOM 3278 O O . ASP A 1 421 ? 28.751 -13.530 -27.878 1.00 92.00 421 ASP A O 1
ATOM 3282 N N . PHE A 1 422 ? 29.966 -14.595 -26.319 1.00 92.50 422 PHE A N 1
ATOM 3283 C CA . PHE A 1 422 ? 30.265 -13.397 -25.521 1.00 92.50 422 PHE A CA 1
ATOM 3284 C C . PHE A 1 422 ? 31.055 -12.356 -26.327 1.00 92.50 422 PHE A C 1
ATOM 3286 O O . PHE A 1 422 ? 30.723 -11.170 -26.314 1.00 92.50 422 PHE A O 1
ATOM 3293 N N . GLU A 1 423 ? 32.056 -12.813 -27.083 1.00 92.06 423 GLU A N 1
ATOM 3294 C CA . GLU A 1 423 ? 32.843 -12.001 -28.018 1.00 92.06 423 GLU A CA 1
ATOM 3295 C C . GLU A 1 423 ? 31.957 -11.251 -29.026 1.00 92.06 423 GLU A C 1
ATOM 3297 O O . GLU A 1 423 ? 32.077 -10.035 -29.156 1.00 92.06 423 GLU A O 1
ATOM 3302 N N . LYS A 1 424 ? 31.010 -11.944 -29.677 1.00 89.12 424 LYS A N 1
ATOM 3303 C CA . LYS A 1 424 ? 30.088 -11.347 -30.663 1.00 89.12 424 LYS A CA 1
ATOM 3304 C C . LYS A 1 424 ? 29.040 -10.429 -30.031 1.00 89.12 424 LYS A C 1
ATOM 3306 O O . LYS A 1 424 ? 28.724 -9.393 -30.604 1.00 89.12 424 LYS A O 1
ATOM 3311 N N . VAL A 1 425 ? 28.470 -10.827 -28.890 1.00 87.94 425 VAL A N 1
ATOM 3312 C CA . VAL A 1 425 ? 27.336 -10.135 -28.249 1.00 87.94 425 VAL A CA 1
ATOM 3313 C C . VAL A 1 425 ? 27.768 -8.840 -27.561 1.00 87.94 425 VAL A C 1
ATOM 3315 O O . VAL A 1 425 ? 27.038 -7.854 -27.615 1.00 87.94 425 VAL A O 1
ATOM 3318 N N . ILE A 1 426 ? 28.945 -8.823 -26.926 1.00 87.25 426 ILE A N 1
ATOM 3319 C CA . ILE A 1 426 ? 29.470 -7.634 -26.233 1.00 87.25 426 ILE A CA 1
ATOM 3320 C C . ILE A 1 426 ? 30.482 -6.865 -27.098 1.00 87.25 426 ILE A C 1
ATOM 3322 O O . ILE A 1 426 ? 30.685 -5.670 -26.889 1.00 87.25 426 ILE A O 1
ATOM 3326 N N . GLY A 1 427 ? 31.104 -7.513 -28.088 1.00 87.44 427 GLY A N 1
ATOM 3327 C CA . GLY A 1 427 ? 32.084 -6.875 -28.966 1.00 87.44 427 GLY A CA 1
ATOM 3328 C C . GLY A 1 427 ? 33.418 -6.578 -28.279 1.00 87.44 427 GLY A C 1
ATOM 3329 O O . GLY A 1 427 ? 34.038 -5.560 -28.578 1.00 87.44 427 GLY A O 1
ATOM 3330 N N . LEU A 1 428 ? 33.845 -7.429 -27.337 1.00 91.94 428 LEU A N 1
ATOM 3331 C CA . LEU A 1 428 ? 35.171 -7.326 -26.718 1.00 91.94 428 LEU A CA 1
ATOM 3332 C C . LEU A 1 428 ? 36.243 -8.002 -27.584 1.00 91.94 428 LEU A C 1
ATOM 3334 O O . LEU A 1 428 ? 35.975 -9.055 -28.161 1.00 91.94 428 LEU A O 1
ATOM 3338 N N . PRO A 1 429 ? 37.486 -7.490 -27.595 1.00 92.06 429 PRO A N 1
ATOM 3339 C CA . PRO A 1 429 ? 38.605 -8.197 -28.203 1.00 92.06 429 PRO A CA 1
ATOM 3340 C C . PRO A 1 429 ? 38.884 -9.532 -27.493 1.00 92.06 429 PRO A C 1
ATOM 3342 O O . PRO A 1 429 ? 38.847 -9.634 -26.261 1.00 92.06 429 PRO A O 1
ATOM 3345 N N . ASN A 1 430 ? 39.211 -10.554 -28.285 1.00 92.50 430 ASN A N 1
ATOM 3346 C CA . ASN A 1 430 ? 39.578 -11.883 -27.806 1.00 92.50 430 ASN A CA 1
ATOM 3347 C C . ASN A 1 430 ? 40.898 -12.344 -28.446 1.00 92.50 430 ASN A C 1
ATOM 3349 O O . ASN A 1 430 ? 40.948 -13.264 -29.259 1.00 92.50 430 ASN A O 1
ATOM 3353 N N . GLY A 1 431 ? 41.976 -11.614 -28.147 1.00 88.69 431 GLY A N 1
ATOM 3354 C CA . GLY A 1 431 ? 43.283 -11.815 -28.775 1.00 88.69 431 GLY A CA 1
ATOM 3355 C C . GLY A 1 431 ? 44.034 -13.073 -28.314 1.00 88.69 431 GLY A C 1
ATOM 3356 O O . GLY A 1 431 ? 43.484 -13.994 -27.717 1.00 88.69 431 GLY A O 1
ATOM 3357 N N . ASN A 1 432 ? 45.338 -13.126 -28.584 1.00 88.19 432 ASN A N 1
ATOM 3358 C CA . ASN A 1 432 ? 46.171 -14.285 -28.250 1.00 88.19 432 ASN A CA 1
ATOM 3359 C C . ASN A 1 432 ? 46.735 -14.267 -26.814 1.00 88.19 432 ASN A C 1
ATOM 3361 O O . ASN A 1 432 ? 47.143 -15.318 -26.322 1.00 88.19 432 ASN A O 1
ATOM 3365 N N . GLN A 1 433 ? 46.744 -13.121 -26.125 1.00 89.12 433 GLN A N 1
ATOM 3366 C CA . GLN A 1 433 ? 47.306 -12.986 -24.776 1.00 89.12 433 GLN A CA 1
ATOM 3367 C C . GLN A 1 433 ? 46.273 -13.263 -23.677 1.00 89.12 433 GLN A C 1
ATOM 3369 O O . GLN A 1 433 ? 45.153 -12.760 -23.710 1.00 89.12 433 GLN A O 1
ATOM 3374 N N . GLU A 1 434 ? 46.656 -14.009 -22.645 1.00 86.06 434 GLU A N 1
ATOM 3375 C CA . GLU A 1 434 ? 45.785 -14.274 -21.494 1.00 86.06 434 GLU A CA 1
ATOM 3376 C C . GLU A 1 434 ? 45.720 -13.072 -20.537 1.00 86.06 434 GLU A C 1
ATOM 3378 O O . GLU A 1 434 ? 46.709 -12.365 -20.332 1.00 86.06 434 GLU A O 1
ATOM 3383 N N . VAL A 1 435 ? 44.548 -12.850 -19.936 1.00 86.31 435 VAL A N 1
ATOM 3384 C CA . VAL A 1 435 ? 44.352 -11.897 -18.834 1.00 86.31 435 VAL A CA 1
ATOM 3385 C C . VAL A 1 435 ? 44.519 -12.678 -17.533 1.00 86.31 435 VAL A C 1
ATOM 3387 O O . VAL A 1 435 ? 43.647 -13.470 -17.183 1.00 86.31 435 VAL A O 1
ATOM 3390 N N . LYS A 1 436 ? 45.648 -12.498 -16.838 1.00 77.12 436 LYS A N 1
ATOM 3391 C CA . LYS A 1 436 ? 45.937 -13.202 -15.577 1.00 77.12 436 LYS A CA 1
ATOM 3392 C C . LYS A 1 436 ? 45.897 -12.249 -14.393 1.00 77.12 436 LYS A C 1
ATOM 3394 O O . LYS A 1 436 ? 46.678 -11.301 -14.338 1.00 77.12 436 LYS A O 1
ATOM 3399 N N . CYS A 1 437 ? 45.010 -12.516 -13.444 1.00 65.00 437 CYS A N 1
ATOM 3400 C CA . CYS A 1 437 ? 44.905 -11.767 -12.193 1.00 65.00 437 CYS A CA 1
ATOM 3401 C C . CYS A 1 437 ? 45.799 -12.386 -11.104 1.00 65.00 437 CYS A C 1
ATOM 3403 O O . CYS A 1 437 ? 45.357 -12.634 -9.987 1.00 65.00 437 CYS A O 1
ATOM 3405 N N . ASP A 1 438 ? 47.059 -12.652 -11.453 1.00 56.53 438 ASP A N 1
ATOM 3406 C CA . ASP A 1 438 ? 48.063 -13.149 -10.513 1.00 56.53 438 ASP A CA 1
ATOM 3407 C C . ASP A 1 438 ? 48.569 -12.006 -9.613 1.00 56.53 438 ASP A C 1
ATOM 3409 O O . ASP A 1 438 ? 48.632 -10.844 -10.027 1.00 56.53 438 ASP A O 1
ATOM 3413 N N . MET A 1 439 ? 48.989 -12.341 -8.389 1.00 49.66 439 MET A N 1
ATOM 3414 C CA . MET A 1 439 ? 49.543 -11.405 -7.395 1.00 49.66 439 MET A CA 1
ATOM 3415 C C . MET A 1 439 ? 50.986 -10.980 -7.735 1.00 49.66 439 MET A C 1
ATOM 3417 O O . MET A 1 439 ? 51.918 -11.203 -6.965 1.00 49.66 439 MET A O 1
ATOM 3421 N N . GLY A 1 440 ? 51.178 -10.384 -8.913 1.00 53.50 440 GLY A N 1
ATOM 3422 C CA . GLY A 1 440 ? 52.449 -9.796 -9.334 1.00 53.50 440 GLY A CA 1
ATOM 3423 C C . GLY A 1 440 ? 52.759 -8.486 -8.604 1.00 53.50 440 GLY A C 1
ATOM 3424 O O . GLY A 1 440 ? 51.858 -7.704 -8.288 1.00 53.50 440 GLY A O 1
ATOM 3425 N N . GLU A 1 441 ? 54.044 -8.226 -8.359 1.00 55.34 441 GLU A N 1
ATOM 3426 C CA . GLU A 1 441 ? 54.493 -6.961 -7.773 1.00 55.34 441 GLU A CA 1
ATOM 3427 C C . GLU A 1 441 ? 54.148 -5.763 -8.671 1.00 55.34 441 GLU A C 1
ATOM 3429 O O . GLU A 1 441 ? 54.156 -5.839 -9.903 1.00 55.34 441 GLU A O 1
ATOM 3434 N N . PHE A 1 442 ? 53.848 -4.626 -8.042 1.00 60.31 442 PHE A N 1
ATOM 3435 C CA . PHE A 1 442 ? 53.574 -3.384 -8.755 1.00 60.31 442 PHE A CA 1
ATOM 3436 C C . PHE A 1 442 ? 54.879 -2.774 -9.267 1.00 60.31 442 PHE A C 1
ATOM 3438 O O . PHE A 1 442 ? 55.625 -2.167 -8.500 1.00 60.31 442 PHE A O 1
ATOM 3445 N N . ASP A 1 443 ? 55.120 -2.893 -10.573 1.00 64.62 443 ASP A N 1
ATOM 3446 C CA . ASP A 1 443 ? 56.208 -2.170 -11.228 1.00 64.62 443 ASP A CA 1
ATOM 3447 C C . ASP A 1 443 ? 56.036 -0.641 -11.119 1.00 64.62 443 ASP A C 1
ATOM 3449 O O . ASP A 1 443 ? 54.953 -0.115 -10.831 1.00 64.62 443 ASP A O 1
ATOM 3453 N N . GLU A 1 444 ? 57.129 0.096 -11.337 1.00 65.50 444 GLU A N 1
ATOM 3454 C CA . GLU A 1 444 ? 57.160 1.556 -11.184 1.00 65.50 444 GLU A CA 1
ATOM 3455 C C . GLU A 1 444 ? 56.104 2.257 -12.060 1.00 65.50 444 GLU A C 1
ATOM 3457 O O . GLU A 1 444 ? 55.497 3.246 -11.638 1.00 65.50 444 GLU A O 1
ATOM 3462 N N . THR A 1 445 ? 55.803 1.701 -13.238 1.00 64.38 445 THR A N 1
ATOM 3463 C CA . THR A 1 445 ? 54.739 2.176 -14.132 1.00 64.38 445 THR A CA 1
ATOM 3464 C C . THR A 1 445 ? 53.361 2.018 -13.489 1.00 64.38 445 THR A C 1
ATOM 3466 O O . THR A 1 445 ? 52.593 2.979 -13.458 1.00 64.38 445 THR A O 1
ATOM 3469 N N . CYS A 1 446 ? 53.052 0.860 -12.900 1.00 67.38 446 CYS A N 1
ATOM 3470 C CA . CYS A 1 446 ? 51.798 0.621 -12.182 1.00 67.38 446 CYS A CA 1
ATOM 3471 C C . CYS A 1 446 ? 51.659 1.533 -10.948 1.00 67.38 446 CYS A C 1
ATOM 3473 O O . CYS A 1 446 ? 50.580 2.082 -10.703 1.00 67.38 446 CYS A O 1
ATOM 3475 N N . ILE A 1 447 ? 52.748 1.769 -10.203 1.00 72.38 447 ILE A N 1
ATOM 3476 C CA . ILE A 1 447 ? 52.782 2.725 -9.080 1.00 72.38 447 ILE A CA 1
ATOM 3477 C C . ILE A 1 447 ? 52.523 4.156 -9.580 1.00 72.38 447 ILE A C 1
ATOM 3479 O O . ILE A 1 447 ? 51.708 4.883 -9.001 1.00 72.38 447 ILE A O 1
ATOM 3483 N N . ARG A 1 448 ? 53.171 4.567 -10.676 1.00 72.75 448 ARG A N 1
ATOM 3484 C CA . ARG A 1 448 ? 52.984 5.881 -11.306 1.00 72.75 448 ARG A CA 1
ATOM 3485 C C . ARG A 1 448 ? 51.548 6.074 -11.796 1.00 72.75 448 ARG A C 1
ATOM 3487 O O . ARG A 1 448 ? 50.953 7.102 -11.479 1.00 72.75 448 ARG A O 1
ATOM 3494 N N . MET A 1 449 ? 50.959 5.085 -12.473 1.00 69.62 449 MET A N 1
ATOM 3495 C CA . MET A 1 449 ? 49.557 5.124 -12.912 1.00 69.62 449 MET A CA 1
ATOM 3496 C C . MET A 1 449 ? 48.609 5.276 -11.717 1.00 69.62 449 MET A C 1
ATOM 3498 O O . MET A 1 449 ? 47.778 6.184 -11.691 1.00 69.62 449 MET A O 1
ATOM 3502 N N . LYS A 1 450 ? 48.787 4.452 -10.675 1.00 75.25 450 LYS A N 1
ATOM 3503 C CA . LYS A 1 450 ? 48.002 4.516 -9.432 1.00 75.25 450 LYS A CA 1
ATOM 3504 C C . LYS A 1 450 ? 48.069 5.913 -8.795 1.00 75.25 450 LYS A C 1
ATOM 3506 O O . LYS A 1 450 ? 47.037 6.466 -8.420 1.00 75.25 450 LYS A O 1
ATOM 3511 N N . ASN A 1 451 ? 49.248 6.534 -8.762 1.00 74.38 451 ASN A N 1
ATOM 3512 C CA . ASN A 1 451 ? 49.447 7.889 -8.231 1.00 74.38 451 ASN A CA 1
ATOM 3513 C C . ASN A 1 451 ? 48.854 9.021 -9.099 1.00 74.38 451 ASN A C 1
ATOM 3515 O O . ASN A 1 451 ? 48.620 10.111 -8.582 1.00 74.38 451 ASN A O 1
ATOM 3519 N N . LEU A 1 452 ? 48.578 8.795 -10.388 1.00 74.50 452 LEU A N 1
ATOM 3520 C CA . LEU A 1 452 ? 47.877 9.762 -11.252 1.00 74.50 452 LEU A CA 1
ATOM 3521 C C . LEU A 1 452 ? 46.345 9.691 -11.091 1.00 74.50 452 LEU A C 1
ATOM 3523 O O . LEU A 1 452 ? 45.640 10.679 -11.343 1.00 74.50 452 LEU A O 1
ATOM 3527 N N . LEU A 1 453 ? 45.826 8.542 -10.647 1.00 71.50 453 LEU A N 1
ATOM 3528 C CA . LEU A 1 453 ? 44.395 8.285 -10.450 1.00 71.50 453 LEU A CA 1
ATOM 3529 C C . LEU A 1 453 ? 43.898 8.597 -9.028 1.00 71.50 453 LEU A C 1
ATOM 3531 O O . LEU A 1 453 ? 42.706 8.851 -8.848 1.00 71.50 453 LEU A O 1
ATOM 3535 N N . ILE A 1 454 ? 44.783 8.637 -8.024 1.00 69.88 454 ILE A N 1
ATOM 3536 C CA . ILE A 1 454 ? 44.435 8.923 -6.623 1.00 69.88 454 ILE A CA 1
ATOM 3537 C C . ILE A 1 454 ? 45.198 10.145 -6.088 1.00 69.88 454 ILE A C 1
ATOM 3539 O O . ILE A 1 454 ? 46.369 10.349 -6.390 1.00 69.88 454 ILE A O 1
ATOM 3543 N N . LYS A 1 455 ? 44.576 10.931 -5.197 1.00 61.84 455 LYS A N 1
ATOM 3544 C CA . LYS A 1 455 ? 45.327 11.842 -4.312 1.00 61.84 455 LYS A CA 1
ATOM 3545 C C . LYS A 1 455 ? 46.190 11.026 -3.333 1.00 61.84 455 LYS A C 1
ATOM 3547 O O . LYS A 1 455 ? 45.693 10.060 -2.761 1.00 61.84 455 LYS A O 1
ATOM 3552 N N . ARG A 1 456 ? 47.424 11.482 -3.071 1.00 55.00 456 ARG A N 1
ATOM 3553 C CA . ARG A 1 456 ? 48.481 10.840 -2.242 1.00 55.00 456 ARG A CA 1
ATOM 3554 C C . ARG A 1 456 ? 48.080 10.269 -0.862 1.00 55.00 456 ARG A C 1
ATOM 3556 O O . ARG A 1 456 ? 48.879 9.550 -0.281 1.00 55.00 456 ARG A O 1
ATOM 3563 N N . SER A 1 457 ? 46.901 10.581 -0.322 1.00 47.97 457 SER A N 1
ATOM 3564 C CA . SER A 1 457 ? 46.431 10.158 1.009 1.00 47.97 457 SER A CA 1
ATOM 3565 C C . SER A 1 457 ? 45.481 8.946 1.023 1.00 47.97 457 SER A C 1
ATOM 3567 O O . SER A 1 457 ? 44.870 8.668 2.054 1.00 47.97 457 SER A O 1
ATOM 3569 N N . LYS A 1 458 ? 45.302 8.229 -0.096 1.00 57.97 458 LYS A N 1
ATOM 3570 C CA . LYS A 1 458 ? 44.427 7.042 -0.181 1.00 57.97 458 LYS A CA 1
ATOM 3571 C C . LYS A 1 458 ? 45.145 5.847 -0.817 1.00 57.97 458 LYS A C 1
ATOM 3573 O O . LYS A 1 458 ? 45.607 5.932 -1.950 1.00 57.97 458 LYS A O 1
ATOM 3578 N N . ASN A 1 459 ? 45.137 4.702 -0.133 1.00 61.16 459 ASN A N 1
ATOM 3579 C CA . ASN A 1 459 ? 45.900 3.509 -0.542 1.00 61.16 459 ASN A CA 1
ATOM 3580 C C . ASN A 1 459 ? 45.232 2.658 -1.647 1.00 61.16 459 ASN A C 1
ATOM 3582 O O . ASN A 1 459 ? 45.892 1.798 -2.237 1.00 61.16 459 ASN A O 1
ATOM 3586 N N . ALA A 1 460 ? 43.943 2.879 -1.932 1.00 67.69 460 ALA A N 1
ATOM 3587 C CA . ALA A 1 460 ? 43.145 2.094 -2.878 1.00 67.69 460 ALA A CA 1
ATOM 3588 C C . ALA A 1 460 ? 42.317 2.987 -3.818 1.00 67.69 460 ALA A C 1
ATOM 3590 O O . ALA A 1 460 ? 41.826 4.046 -3.416 1.00 67.69 460 ALA A O 1
ATOM 3591 N N . ILE A 1 461 ? 42.132 2.529 -5.059 1.00 74.00 461 ILE A N 1
ATOM 3592 C CA . ILE A 1 461 ? 41.265 3.173 -6.053 1.00 74.00 461 ILE A CA 1
ATOM 3593 C C . ILE A 1 461 ? 39.832 2.722 -5.793 1.00 74.00 461 ILE A C 1
ATOM 3595 O O . ILE A 1 461 ? 39.564 1.522 -5.764 1.00 74.00 461 ILE A O 1
ATOM 3599 N N . THR A 1 462 ? 38.913 3.676 -5.626 1.00 80.19 462 THR A N 1
ATOM 3600 C CA . THR A 1 462 ? 37.476 3.375 -5.601 1.00 80.19 462 THR A CA 1
ATOM 3601 C C . THR A 1 462 ? 36.842 3.669 -6.950 1.00 80.19 462 THR A C 1
ATOM 3603 O O . THR A 1 462 ? 37.183 4.666 -7.591 1.00 80.19 462 THR A O 1
ATOM 3606 N N . LEU A 1 463 ? 35.867 2.856 -7.351 1.00 80.00 463 LEU A N 1
ATOM 3607 C CA . LEU A 1 463 ? 35.151 3.022 -8.622 1.00 80.00 463 LEU A CA 1
ATOM 3608 C C . LEU A 1 463 ? 34.471 4.405 -8.735 1.00 80.00 463 LEU A C 1
ATOM 3610 O O . LEU A 1 463 ? 34.516 5.058 -9.775 1.00 80.00 463 LEU A O 1
ATOM 3614 N N . SER A 1 464 ? 33.983 4.930 -7.607 1.00 81.56 464 SER A N 1
ATOM 3615 C CA . SER A 1 464 ? 33.458 6.296 -7.460 1.00 81.56 464 SER A CA 1
ATOM 3616 C C . SER A 1 464 ? 34.507 7.414 -7.583 1.00 81.56 464 SER A C 1
ATOM 3618 O O . SER A 1 464 ? 34.164 8.541 -7.941 1.00 81.56 464 SER A O 1
ATOM 3620 N N . SER A 1 465 ? 35.784 7.135 -7.296 1.00 79.88 465 SER A N 1
ATOM 3621 C CA . SER A 1 465 ? 36.888 8.082 -7.517 1.00 79.88 465 SER A CA 1
ATOM 3622 C C . SER A 1 465 ? 37.321 8.071 -8.986 1.00 79.88 465 SER A C 1
ATOM 3624 O O . SER A 1 465 ? 37.553 9.135 -9.557 1.00 79.88 465 SER A O 1
ATOM 3626 N N . LEU A 1 466 ? 37.355 6.886 -9.608 1.00 84.25 466 LEU A N 1
ATOM 3627 C CA . LEU A 1 466 ? 37.663 6.697 -11.027 1.00 84.25 466 LEU A CA 1
ATOM 3628 C C . LEU A 1 466 ? 36.634 7.394 -11.929 1.00 84.25 466 LEU A C 1
ATOM 3630 O O . LEU A 1 466 ? 37.007 8.196 -12.779 1.00 84.25 466 LEU A O 1
ATOM 3634 N N . MET A 1 467 ? 35.340 7.183 -11.668 1.00 86.69 467 MET A N 1
ATOM 3635 C CA . MET A 1 467 ? 34.235 7.857 -12.360 1.00 86.69 467 MET A CA 1
ATOM 3636 C C . MET A 1 467 ? 34.357 9.391 -12.291 1.00 86.69 467 MET A C 1
ATOM 3638 O O . MET A 1 467 ? 34.226 10.077 -13.303 1.00 86.69 467 MET A O 1
ATOM 3642 N N . LYS A 1 468 ? 34.663 9.947 -11.108 1.00 86.06 468 LYS A N 1
ATOM 3643 C CA . LYS A 1 468 ? 34.872 11.397 -10.935 1.00 86.06 468 LYS A CA 1
ATOM 3644 C C . LYS A 1 468 ? 36.101 11.912 -11.687 1.00 86.06 468 LYS A C 1
ATOM 3646 O O . LYS A 1 468 ? 36.056 13.029 -12.189 1.00 86.06 468 LYS A O 1
ATOM 3651 N N . LYS A 1 469 ? 37.175 11.119 -11.785 1.00 85.25 469 LYS A N 1
ATOM 3652 C CA . LYS A 1 469 ? 38.366 11.462 -12.576 1.00 85.25 469 LYS A CA 1
ATOM 3653 C C . LYS A 1 469 ? 38.038 11.470 -14.075 1.00 85.25 469 LYS A C 1
ATOM 3655 O O . LYS A 1 469 ? 38.331 12.470 -14.724 1.00 85.25 469 LYS A O 1
ATOM 3660 N N . LEU A 1 470 ? 37.377 10.430 -14.595 1.00 89.19 470 LEU A N 1
ATOM 3661 C CA . LEU A 1 470 ? 36.984 10.320 -16.009 1.00 89.19 470 LEU A CA 1
ATOM 3662 C C . LEU A 1 470 ? 36.161 11.529 -16.481 1.00 89.19 470 LEU A C 1
ATOM 3664 O O . LEU A 1 470 ? 36.516 12.133 -17.486 1.00 89.19 470 LEU A O 1
ATOM 3668 N N . LYS A 1 471 ? 35.164 11.981 -15.701 1.00 89.69 471 LYS A N 1
ATOM 3669 C CA . LYS A 1 471 ? 34.377 13.203 -15.999 1.00 89.69 471 LYS A CA 1
ATOM 3670 C C . LYS A 1 471 ? 35.196 14.501 -16.113 1.00 89.69 471 LYS A C 1
ATOM 3672 O O . LYS A 1 471 ? 34.664 15.517 -16.546 1.00 89.69 471 LYS A O 1
ATOM 3677 N N . THR A 1 472 ? 36.460 14.499 -15.685 1.00 88.50 472 THR A N 1
ATOM 3678 C CA . THR A 1 472 ? 37.361 15.667 -15.736 1.00 88.50 472 THR A CA 1
ATOM 3679 C C . THR A 1 472 ? 38.497 15.533 -16.752 1.00 88.50 472 THR A C 1
ATOM 3681 O O . THR A 1 472 ? 39.229 16.499 -16.962 1.00 88.50 472 THR A O 1
ATOM 3684 N N . MET A 1 473 ? 38.654 14.370 -17.392 1.00 88.31 473 MET A N 1
ATOM 3685 C CA . MET A 1 473 ? 39.666 14.143 -18.426 1.00 88.31 473 MET A CA 1
ATOM 3686 C C . MET A 1 473 ? 39.183 14.701 -19.768 1.00 88.31 473 MET A C 1
ATOM 3688 O O . MET A 1 473 ? 38.146 14.280 -20.277 1.00 88.31 473 MET A O 1
ATOM 3692 N N . LYS A 1 474 ? 39.944 15.627 -20.359 1.00 85.75 474 LYS A N 1
ATOM 3693 C CA . LYS A 1 474 ? 39.689 16.144 -21.718 1.00 85.75 474 LYS A CA 1
ATOM 3694 C C . LYS A 1 474 ? 40.584 15.492 -22.770 1.00 85.75 474 LYS A C 1
ATOM 3696 O O . LYS A 1 474 ? 40.213 15.425 -23.938 1.00 85.75 474 LYS A O 1
ATOM 3701 N N . ASP A 1 475 ? 41.746 15.023 -22.339 1.00 88.75 475 ASP A N 1
ATOM 3702 C CA . ASP A 1 475 ? 42.758 14.388 -23.169 1.00 88.75 475 ASP A CA 1
ATOM 3703 C C . ASP A 1 475 ? 42.455 12.895 -23.385 1.00 88.75 475 ASP A C 1
ATOM 3705 O O . ASP A 1 475 ? 41.699 12.274 -22.630 1.00 88.75 475 ASP A O 1
ATOM 3709 N N . ALA A 1 476 ? 43.047 12.330 -24.436 1.00 89.75 476 ALA A N 1
ATOM 3710 C CA . ALA A 1 476 ? 42.947 10.919 -24.815 1.00 89.75 476 ALA A CA 1
ATOM 3711 C C . ALA A 1 476 ? 44.307 10.221 -24.613 1.00 89.75 476 ALA A C 1
ATOM 3713 O O . ALA A 1 476 ? 44.877 9.657 -25.540 1.00 89.75 476 ALA A O 1
ATOM 3714 N N . ASP A 1 477 ? 44.879 10.364 -23.416 1.00 89.00 477 ASP A N 1
ATOM 3715 C CA . ASP A 1 477 ? 46.195 9.827 -23.063 1.00 89.00 477 ASP A CA 1
ATOM 3716 C C . ASP A 1 477 ? 46.118 8.398 -22.486 1.00 89.00 477 ASP A C 1
ATOM 3718 O O . ASP A 1 477 ? 45.039 7.837 -22.280 1.00 89.00 477 ASP A O 1
ATOM 3722 N N . ASP A 1 478 ? 47.275 7.802 -22.180 1.00 88.62 478 ASP A N 1
ATOM 3723 C CA . ASP A 1 478 ? 47.352 6.475 -21.551 1.00 88.62 478 ASP A CA 1
ATOM 3724 C C . ASP A 1 478 ? 46.592 6.416 -20.212 1.00 88.62 478 ASP A C 1
ATOM 3726 O O . ASP A 1 478 ? 46.038 5.377 -19.841 1.00 88.62 478 ASP A O 1
ATOM 3730 N N . VAL A 1 479 ? 46.531 7.537 -19.480 1.00 87.19 479 VAL A N 1
ATOM 3731 C CA . VAL A 1 479 ? 45.810 7.646 -18.206 1.00 87.19 479 VAL A CA 1
ATOM 3732 C C . VAL A 1 479 ? 44.302 7.560 -18.440 1.00 87.19 479 VAL A C 1
ATOM 3734 O O . VAL A 1 479 ? 43.625 6.835 -17.706 1.00 87.19 479 VAL A O 1
ATOM 3737 N N . PHE A 1 480 ? 43.776 8.234 -19.465 1.00 92.25 480 PHE A N 1
ATOM 3738 C CA . PHE A 1 480 ? 42.399 8.087 -19.927 1.00 92.25 480 PHE A CA 1
ATOM 3739 C C . PHE A 1 480 ? 42.110 6.662 -20.412 1.00 92.25 480 PHE A C 1
ATOM 3741 O O . PHE A 1 480 ? 41.151 6.054 -19.937 1.00 92.25 480 PHE A O 1
ATOM 3748 N N . MET A 1 481 ? 42.951 6.104 -21.289 1.00 92.12 481 MET A N 1
ATOM 3749 C CA . MET A 1 481 ? 42.745 4.776 -21.880 1.00 92.12 481 MET A CA 1
ATOM 3750 C C . MET A 1 481 ? 42.638 3.674 -20.817 1.00 92.12 481 MET A C 1
ATOM 3752 O O . MET A 1 481 ? 41.637 2.952 -20.777 1.00 92.12 481 MET A O 1
ATOM 3756 N N . ILE A 1 482 ? 43.598 3.603 -19.884 1.00 89.31 482 ILE A N 1
ATOM 3757 C CA . ILE A 1 482 ? 43.533 2.658 -18.757 1.00 89.31 482 ILE A CA 1
ATOM 3758 C C . ILE A 1 482 ? 42.307 2.938 -17.885 1.00 89.31 482 ILE A C 1
ATOM 3760 O O . ILE A 1 482 ? 41.607 2.002 -17.501 1.00 89.31 482 ILE A O 1
ATOM 3764 N N . SER A 1 483 ? 42.007 4.209 -17.589 1.00 89.44 483 SER A N 1
ATOM 3765 C CA . SER A 1 483 ? 40.860 4.558 -16.743 1.00 89.44 483 SER A CA 1
ATOM 3766 C C . SER A 1 483 ? 39.532 4.111 -17.339 1.00 89.44 483 SER A C 1
ATOM 3768 O O . SER A 1 483 ? 38.682 3.620 -16.598 1.00 89.44 483 SER A O 1
ATOM 3770 N N . PHE A 1 484 ? 39.349 4.267 -18.652 1.00 91.56 484 PHE A N 1
ATOM 3771 C CA . PHE A 1 484 ? 38.121 3.885 -19.337 1.00 91.56 484 PHE A CA 1
ATOM 3772 C C . PHE A 1 484 ? 37.930 2.368 -19.338 1.00 91.56 484 PHE A C 1
ATOM 3774 O O . PHE A 1 484 ? 36.869 1.895 -18.933 1.00 91.56 484 PHE A O 1
ATOM 3781 N N . VAL A 1 485 ? 38.948 1.593 -19.728 1.00 91.69 485 VAL A N 1
ATOM 3782 C CA . VAL A 1 485 ? 38.849 0.122 -19.770 1.00 91.69 485 VAL A CA 1
ATOM 3783 C C . VAL A 1 485 ? 38.629 -0.447 -18.366 1.00 91.69 485 VAL A C 1
ATOM 3785 O O . VAL A 1 485 ? 37.737 -1.269 -18.166 1.00 91.69 485 VAL A O 1
ATOM 3788 N N . LEU A 1 486 ? 39.350 0.062 -17.366 1.00 88.06 486 LEU A N 1
ATOM 3789 C CA . LEU A 1 486 ? 39.182 -0.326 -15.965 1.00 88.06 486 LEU A CA 1
ATOM 3790 C C . LEU A 1 486 ? 37.775 -0.007 -15.427 1.00 88.06 486 LEU A C 1
ATOM 3792 O O . LEU A 1 486 ? 37.151 -0.843 -14.775 1.00 88.06 486 LEU A O 1
ATOM 3796 N N . PHE A 1 487 ? 37.256 1.192 -15.715 1.00 88.12 487 PHE A N 1
ATOM 3797 C CA . PHE A 1 487 ? 35.899 1.595 -15.341 1.00 88.12 487 PHE A CA 1
ATOM 3798 C C . PHE A 1 487 ? 34.848 0.720 -16.028 1.00 88.12 487 PHE A C 1
ATOM 3800 O O . PHE A 1 487 ? 33.914 0.266 -15.373 1.00 88.12 487 PHE A O 1
ATOM 3807 N N . THR A 1 488 ? 35.028 0.429 -17.317 1.00 89.25 488 THR A N 1
ATOM 3808 C CA . THR A 1 488 ? 34.153 -0.448 -18.106 1.00 89.25 488 THR A CA 1
ATOM 3809 C C . THR A 1 488 ? 34.087 -1.849 -17.505 1.00 89.25 488 THR A C 1
ATOM 3811 O O . THR A 1 488 ? 32.999 -2.365 -17.254 1.00 89.25 488 THR A O 1
ATOM 3814 N N . ILE A 1 489 ? 35.244 -2.449 -17.205 1.00 88.00 489 ILE A N 1
ATOM 3815 C CA . ILE A 1 489 ? 35.310 -3.783 -16.603 1.00 88.00 489 ILE A CA 1
ATOM 3816 C C . ILE A 1 489 ? 34.598 -3.778 -15.248 1.00 88.00 489 ILE A C 1
ATOM 3818 O O . ILE A 1 489 ? 33.665 -4.553 -15.060 1.00 88.00 489 ILE A O 1
ATOM 3822 N N . CYS A 1 490 ? 34.946 -2.859 -14.344 1.00 83.69 490 CYS A N 1
ATOM 3823 C CA . CYS A 1 490 ? 34.387 -2.838 -12.991 1.00 83.69 490 CYS A CA 1
ATOM 3824 C C . CYS A 1 490 ? 32.938 -2.317 -12.877 1.00 83.69 490 CYS A C 1
ATOM 3826 O O . CYS A 1 490 ? 32.376 -2.400 -11.787 1.00 83.69 490 CYS A O 1
ATOM 3828 N N . THR A 1 491 ? 32.324 -1.783 -13.943 1.00 80.81 491 THR A N 1
ATOM 3829 C CA . THR A 1 491 ? 30.900 -1.371 -13.947 1.00 80.81 491 THR A CA 1
ATOM 3830 C C . THR A 1 491 ? 29.985 -2.301 -14.737 1.00 80.81 491 THR A C 1
ATOM 3832 O O . THR A 1 491 ? 28.849 -2.510 -14.322 1.00 80.81 491 THR A O 1
ATOM 3835 N N . LEU A 1 492 ? 30.447 -2.848 -15.865 1.00 82.62 492 LEU A N 1
ATOM 3836 C CA . LEU A 1 492 ? 29.575 -3.485 -16.858 1.00 82.62 492 LEU A CA 1
ATOM 3837 C C . LEU A 1 492 ? 29.878 -4.974 -17.086 1.00 82.62 492 LEU A C 1
ATOM 3839 O O . LEU A 1 492 ? 28.965 -5.742 -17.395 1.00 82.62 492 LEU A O 1
ATOM 3843 N N . LEU A 1 493 ? 31.146 -5.382 -16.956 1.00 87.50 493 LEU A N 1
ATOM 3844 C CA . LEU A 1 493 ? 31.623 -6.694 -17.416 1.00 87.50 493 LEU A CA 1
ATOM 3845 C C . LEU A 1 493 ? 31.939 -7.645 -16.251 1.00 87.50 493 LEU A C 1
ATOM 3847 O O . LEU A 1 493 ? 31.404 -8.749 -16.189 1.00 87.50 493 LEU A O 1
ATOM 3851 N N . CYS A 1 494 ? 32.789 -7.198 -15.325 1.00 86.88 494 CYS A N 1
ATOM 3852 C CA . CYS A 1 494 ? 33.252 -7.929 -14.143 1.00 86.88 494 CYS A CA 1
ATOM 3853 C C . CYS A 1 494 ? 33.117 -7.028 -12.893 1.00 86.88 494 CYS A C 1
ATOM 3855 O O . CYS A 1 494 ? 34.113 -6.470 -12.420 1.00 86.88 494 CYS A O 1
ATOM 3857 N N . PRO A 1 495 ? 31.887 -6.795 -12.394 1.00 82.62 495 PRO A N 1
ATOM 3858 C CA . PRO A 1 495 ? 31.643 -5.924 -11.247 1.00 82.62 495 PRO A CA 1
ATOM 3859 C C . PRO A 1 495 ? 32.162 -6.557 -9.938 1.00 82.62 495 PRO A C 1
ATOM 3861 O O . PRO A 1 495 ? 31.693 -7.632 -9.568 1.00 82.62 495 PRO A O 1
ATOM 3864 N N . PRO A 1 496 ? 33.096 -5.913 -9.212 1.00 73.12 496 PRO A N 1
ATOM 3865 C CA . PRO A 1 496 ? 33.726 -6.504 -8.033 1.00 73.12 496 PRO A CA 1
ATOM 3866 C C . PRO A 1 496 ? 32.821 -6.488 -6.791 1.00 73.12 496 PRO A C 1
ATOM 3868 O O . PRO A 1 496 ? 32.026 -5.569 -6.593 1.00 73.12 496 PRO A O 1
ATOM 3871 N N . GLU A 1 497 ? 33.041 -7.443 -5.880 1.00 68.25 497 GLU A N 1
ATOM 3872 C CA . GLU A 1 497 ? 32.364 -7.538 -4.569 1.00 68.25 497 GLU A CA 1
ATOM 3873 C C . GLU A 1 497 ? 32.539 -6.297 -3.679 1.00 68.25 497 GLU A C 1
ATOM 3875 O O . GLU A 1 497 ? 31.732 -6.043 -2.786 1.00 68.25 497 GLU A O 1
ATOM 3880 N N . SER A 1 498 ? 33.614 -5.531 -3.886 1.00 70.94 498 SER A N 1
ATOM 3881 C CA . SER A 1 498 ? 33.987 -4.398 -3.040 1.00 70.94 498 SER A CA 1
ATOM 3882 C C . SER A 1 498 ? 34.209 -3.129 -3.855 1.00 70.94 498 SER A C 1
ATOM 3884 O O . SER A 1 498 ? 34.647 -3.167 -5.001 1.00 70.94 498 SER A O 1
ATOM 3886 N N . SER A 1 499 ? 34.010 -1.969 -3.223 1.00 66.69 499 SER A N 1
ATOM 3887 C CA . SER A 1 499 ? 34.191 -0.660 -3.868 1.00 66.69 499 SER A CA 1
ATOM 3888 C C . SER A 1 499 ? 35.642 -0.342 -4.247 1.00 66.69 499 SER A C 1
ATOM 3890 O O . SER A 1 499 ? 35.879 0.658 -4.932 1.00 66.69 499 SER A O 1
ATOM 3892 N N . LYS A 1 500 ? 36.598 -1.167 -3.795 1.00 70.38 500 LYS A N 1
ATOM 3893 C CA . LYS A 1 500 ? 38.016 -1.132 -4.160 1.00 70.38 500 LYS A CA 1
ATOM 3894 C C . LYS A 1 500 ? 38.213 -1.931 -5.446 1.00 70.38 500 LYS A C 1
ATOM 3896 O O . LYS A 1 500 ? 37.835 -3.096 -5.508 1.00 70.38 500 LYS A O 1
ATOM 3901 N N . ILE A 1 501 ? 38.850 -1.315 -6.432 1.00 72.38 501 ILE A N 1
ATOM 3902 C CA . ILE A 1 501 ? 39.246 -1.997 -7.666 1.00 72.38 501 ILE A CA 1
ATOM 3903 C C . ILE A 1 501 ? 40.440 -2.914 -7.374 1.00 72.38 501 ILE A C 1
ATOM 3905 O O . ILE A 1 501 ? 41.359 -2.511 -6.654 1.00 72.38 501 ILE A O 1
ATOM 3909 N N . ASP A 1 502 ? 40.421 -4.128 -7.930 1.00 68.00 502 ASP A N 1
ATOM 3910 C CA . ASP A 1 502 ? 41.513 -5.088 -7.781 1.00 68.00 502 ASP A CA 1
ATOM 3911 C C . ASP A 1 502 ? 42.816 -4.554 -8.401 1.00 68.00 502 ASP A C 1
ATOM 3913 O O . ASP A 1 502 ? 42.851 -3.961 -9.482 1.00 68.00 502 ASP A O 1
ATOM 3917 N N . GLN A 1 503 ? 43.909 -4.770 -7.680 1.00 67.69 503 GLN A N 1
ATOM 3918 C CA . GLN A 1 503 ? 45.251 -4.389 -8.079 1.00 67.69 503 GLN A CA 1
ATOM 3919 C C . GLN A 1 503 ? 45.811 -5.343 -9.146 1.00 67.69 503 GLN A C 1
ATOM 3921 O O . GLN A 1 503 ? 46.563 -4.888 -10.007 1.00 67.69 503 GLN A O 1
ATOM 3926 N N . ALA A 1 504 ? 45.386 -6.611 -9.182 1.00 70.81 504 ALA A N 1
ATOM 3927 C CA . ALA A 1 504 ? 45.815 -7.558 -10.215 1.00 70.81 504 ALA A CA 1
ATOM 3928 C C . ALA A 1 504 ? 45.266 -7.223 -11.620 1.00 70.81 504 ALA A C 1
ATOM 3930 O O . ALA A 1 504 ? 45.850 -7.617 -12.627 1.00 70.81 504 ALA A O 1
ATOM 3931 N N . LEU A 1 505 ? 44.186 -6.436 -11.722 1.00 77.25 505 LEU A N 1
ATOM 3932 C CA . LEU A 1 505 ? 43.666 -5.953 -13.008 1.00 77.25 505 LEU A CA 1
ATOM 3933 C C . LEU A 1 505 ? 44.523 -4.817 -13.608 1.00 77.25 505 LEU A C 1
ATOM 3935 O O . LEU A 1 505 ? 44.585 -4.662 -14.826 1.00 77.25 505 LEU A O 1
ATOM 3939 N N . PHE A 1 506 ? 45.236 -4.043 -12.779 1.00 76.69 506 PHE A N 1
ATOM 3940 C CA . PHE A 1 506 ? 46.086 -2.937 -13.246 1.00 76.69 506 PHE A CA 1
ATOM 3941 C C . PHE A 1 506 ? 47.309 -3.403 -14.036 1.00 76.69 506 PHE A C 1
ATOM 3943 O O . PHE A 1 506 ? 47.650 -2.800 -15.055 1.00 76.69 506 PHE A O 1
ATOM 3950 N N . THR A 1 507 ? 47.949 -4.488 -13.598 1.00 76.38 507 THR A N 1
ATOM 3951 C CA . THR A 1 507 ? 49.139 -5.048 -14.260 1.00 76.38 507 THR A CA 1
ATOM 3952 C C . THR A 1 507 ? 48.827 -5.519 -15.686 1.00 76.38 507 THR A C 1
ATOM 3954 O O . THR A 1 507 ? 49.703 -5.493 -16.551 1.00 76.38 507 THR A O 1
ATOM 3957 N N . GLN A 1 508 ? 47.563 -5.867 -15.960 1.00 84.06 508 GLN A N 1
ATOM 3958 C CA . GLN A 1 508 ? 47.060 -6.263 -17.277 1.00 84.06 508 GLN A CA 1
ATOM 3959 C C . GLN A 1 508 ? 46.711 -5.088 -18.202 1.00 84.06 508 GLN A C 1
ATOM 3961 O O . GLN A 1 508 ? 46.579 -5.300 -19.407 1.00 84.06 508 GLN A O 1
ATOM 3966 N N . LEU A 1 509 ? 46.594 -3.864 -17.677 1.00 86.12 509 LEU A N 1
ATOM 3967 C CA . LEU A 1 509 ? 46.258 -2.665 -18.456 1.00 86.12 509 LEU A CA 1
ATOM 3968 C C . LEU A 1 509 ? 47.455 -1.737 -18.712 1.00 86.12 509 LEU A C 1
ATOM 3970 O O . LEU A 1 509 ? 47.329 -0.824 -19.519 1.00 86.12 509 LEU A O 1
ATOM 3974 N N . LYS A 1 510 ? 48.610 -1.967 -18.065 1.00 78.44 510 LYS A N 1
ATOM 3975 C CA . LYS A 1 510 ? 49.761 -1.038 -18.003 1.00 78.44 510 LYS A CA 1
ATOM 3976 C C . LYS A 1 510 ? 50.348 -0.540 -19.335 1.00 78.44 510 LYS A C 1
ATOM 3978 O O . LYS A 1 510 ? 51.107 0.423 -19.320 1.00 78.44 510 LYS A O 1
ATOM 3983 N N . ASP A 1 511 ? 50.022 -1.181 -20.455 1.00 85.06 511 ASP A N 1
ATOM 3984 C CA . ASP A 1 511 ? 50.296 -0.679 -21.803 1.00 85.06 511 ASP A CA 1
ATOM 3985 C C . ASP A 1 511 ? 48.993 -0.715 -22.626 1.00 85.06 511 ASP A C 1
ATOM 3987 O O . ASP A 1 511 ? 48.553 -1.809 -23.009 1.00 85.06 511 ASP A O 1
ATOM 3991 N N . PRO A 1 512 ? 48.374 0.446 -22.924 1.00 87.06 512 PRO A N 1
ATOM 3992 C CA . PRO A 1 512 ? 47.136 0.520 -23.699 1.00 87.06 512 PRO A CA 1
ATOM 3993 C C . PRO A 1 512 ? 47.199 -0.187 -25.057 1.00 87.06 512 PRO A C 1
ATOM 3995 O O . PRO A 1 512 ? 46.212 -0.772 -25.500 1.00 87.06 512 PRO A O 1
ATOM 3998 N N . ARG A 1 513 ? 48.376 -0.217 -25.694 1.00 88.75 513 ARG A N 1
ATOM 3999 C CA . ARG A 1 513 ? 48.579 -0.814 -27.025 1.00 88.75 513 ARG A CA 1
ATOM 4000 C C . ARG A 1 513 ? 48.429 -2.336 -27.002 1.00 88.75 513 ARG A C 1
ATOM 4002 O O . ARG A 1 513 ? 48.113 -2.941 -28.021 1.00 88.75 513 ARG A O 1
ATOM 4009 N N . LEU A 1 514 ? 48.617 -2.966 -25.839 1.00 89.75 514 LEU A N 1
ATOM 4010 C CA . LEU A 1 514 ? 48.449 -4.410 -25.656 1.00 89.75 514 LEU A CA 1
ATOM 4011 C C . LEU A 1 514 ? 47.016 -4.813 -25.274 1.00 89.75 514 LEU A C 1
ATOM 4013 O O . LEU A 1 514 ? 46.704 -6.004 -25.297 1.00 89.75 514 LEU A O 1
ATOM 4017 N N . ILE A 1 515 ? 46.128 -3.860 -24.957 1.00 91.94 515 ILE A N 1
ATOM 4018 C CA . ILE A 1 515 ? 44.755 -4.152 -24.511 1.00 91.94 515 ILE A CA 1
ATOM 4019 C C . ILE A 1 515 ? 43.974 -4.918 -25.589 1.00 91.94 515 ILE A C 1
ATOM 4021 O O . ILE A 1 515 ? 43.361 -5.937 -25.270 1.00 91.94 515 ILE A O 1
ATOM 4025 N N . ARG A 1 516 ? 44.074 -4.515 -26.864 1.00 93.19 516 ARG A N 1
ATOM 4026 C CA . ARG A 1 516 ? 43.395 -5.175 -28.000 1.00 93.19 516 ARG A CA 1
ATOM 4027 C C . ARG A 1 516 ? 43.857 -6.622 -28.240 1.00 93.19 516 ARG A C 1
ATOM 4029 O O . ARG A 1 516 ? 43.134 -7.412 -28.838 1.00 93.19 516 ARG A O 1
ATOM 4036 N N . HIS A 1 517 ? 45.056 -6.990 -27.784 1.00 92.88 517 HIS A N 1
ATOM 4037 C CA . HIS A 1 517 ? 45.648 -8.315 -28.012 1.00 92.88 517 HIS A CA 1
ATOM 4038 C C . HIS A 1 517 ? 45.329 -9.338 -26.912 1.00 92.88 517 HIS A C 1
ATOM 4040 O O . HIS A 1 517 ? 45.779 -10.484 -26.989 1.00 92.88 517 HIS A O 1
ATOM 4046 N N . LYS A 1 518 ? 44.542 -8.956 -25.902 1.00 92.81 518 LYS A N 1
ATOM 4047 C CA . LYS A 1 518 ? 44.173 -9.808 -24.766 1.00 92.81 518 LYS A CA 1
ATOM 4048 C C . LYS A 1 518 ? 42.811 -10.485 -24.946 1.00 92.81 518 LYS A C 1
ATOM 4050 O O . LYS A 1 518 ? 41.937 -9.985 -25.649 1.00 92.81 518 LYS A O 1
ATOM 4055 N N . LYS A 1 519 ? 42.642 -11.631 -24.283 1.00 93.56 519 LYS A N 1
ATOM 4056 C CA . LYS A 1 519 ? 41.425 -12.459 -24.231 1.00 93.56 519 LYS A CA 1
ATOM 4057 C C . LYS A 1 519 ? 40.347 -11.868 -23.309 1.00 93.56 519 LYS A C 1
ATOM 4059 O O . LYS A 1 519 ? 39.939 -12.505 -22.336 1.00 93.56 519 LYS A O 1
ATOM 4064 N N . TRP A 1 520 ? 39.908 -10.633 -23.560 1.00 93.56 520 TRP A N 1
ATOM 4065 C CA . TRP A 1 520 ? 38.931 -9.970 -22.687 1.00 93.56 520 TRP A CA 1
ATOM 4066 C C . TRP A 1 520 ? 37.546 -10.624 -22.752 1.00 93.56 520 TRP A C 1
ATOM 4068 O O . TRP A 1 520 ? 36.900 -10.734 -21.711 1.00 93.56 520 TRP A O 1
ATOM 4078 N N . ALA A 1 521 ? 37.115 -11.121 -23.918 1.00 93.31 521 ALA A N 1
ATOM 4079 C CA . ALA A 1 521 ? 35.855 -11.863 -24.036 1.00 93.31 521 ALA A CA 1
ATOM 4080 C C . ALA A 1 521 ? 35.862 -13.163 -23.207 1.00 93.31 521 ALA A C 1
ATOM 4082 O O . ALA A 1 521 ? 34.994 -13.335 -22.351 1.00 93.31 521 ALA A O 1
ATOM 4083 N N . THR A 1 522 ? 36.872 -14.031 -23.375 1.00 93.75 522 THR A N 1
ATOM 4084 C CA . THR A 1 522 ? 37.037 -15.240 -22.543 1.00 93.75 522 THR A CA 1
ATOM 4085 C C . THR A 1 522 ? 37.138 -14.900 -21.052 1.00 93.75 522 THR A C 1
ATOM 4087 O O . THR A 1 522 ? 36.469 -15.538 -20.244 1.00 93.75 522 THR A O 1
ATOM 4090 N N . TYR A 1 523 ? 37.911 -13.877 -20.665 1.00 92.50 523 TYR A N 1
ATOM 4091 C CA . TYR A 1 523 ? 38.036 -13.457 -19.262 1.00 92.50 523 TYR A CA 1
ATOM 4092 C C . TYR A 1 523 ? 36.682 -13.057 -18.650 1.00 92.50 523 TYR A C 1
ATOM 4094 O O . TYR A 1 523 ? 36.302 -13.579 -17.602 1.00 92.50 523 TYR A O 1
ATOM 4102 N N . CYS A 1 524 ? 35.919 -12.192 -19.326 1.00 92.75 524 CYS A N 1
ATOM 4103 C CA . CYS A 1 524 ? 34.621 -11.732 -18.826 1.00 92.75 524 CYS A CA 1
ATOM 4104 C C . CYS A 1 524 ? 33.564 -12.848 -18.819 1.00 92.75 524 CYS A C 1
ATOM 4106 O O . CYS A 1 524 ? 32.738 -12.902 -17.909 1.00 92.75 524 CYS A O 1
ATOM 4108 N N . PHE A 1 525 ? 33.609 -13.769 -19.788 1.00 94.50 525 PHE A N 1
ATOM 4109 C CA . PHE A 1 525 ? 32.744 -14.948 -19.810 1.00 94.50 525 PHE A CA 1
ATOM 4110 C C . PHE A 1 525 ? 33.050 -15.915 -18.655 1.00 94.50 525 PHE A C 1
ATOM 4112 O O . PHE A 1 525 ? 32.134 -16.384 -17.984 1.00 94.50 525 PHE A O 1
ATOM 4119 N N . LEU A 1 526 ? 34.327 -16.201 -18.377 1.00 92.00 526 LEU A N 1
ATOM 4120 C CA . LEU A 1 526 ? 34.705 -17.072 -17.260 1.00 92.00 526 LEU A CA 1
ATOM 4121 C C . LEU A 1 526 ? 34.358 -16.439 -15.903 1.00 92.00 526 LEU A C 1
ATOM 4123 O O . LEU A 1 526 ? 33.845 -17.141 -15.033 1.00 92.00 526 LEU A O 1
ATOM 4127 N N . TYR A 1 527 ? 34.548 -15.123 -15.752 1.00 90.81 527 TYR A N 1
ATOM 4128 C CA . TYR A 1 527 ? 34.116 -14.376 -14.565 1.00 90.81 527 TYR A CA 1
ATOM 4129 C C . TYR A 1 527 ? 32.593 -14.444 -14.363 1.00 90.81 527 TYR A C 1
ATOM 4131 O O . TYR A 1 527 ? 32.126 -14.731 -13.264 1.00 90.81 527 TYR A O 1
ATOM 4139 N N . LEU A 1 528 ? 31.808 -14.270 -15.435 1.00 91.94 528 LEU A N 1
ATOM 4140 C CA . LEU A 1 528 ? 30.352 -14.434 -15.405 1.00 91.94 528 LEU A CA 1
ATOM 4141 C C . LEU A 1 528 ? 29.938 -15.836 -14.920 1.00 91.94 528 LEU A C 1
ATOM 4143 O O . LEU A 1 528 ? 29.049 -15.947 -14.077 1.00 91.94 528 LEU A O 1
ATOM 4147 N N . MET A 1 529 ? 30.570 -16.900 -15.426 1.00 93.12 529 MET A N 1
ATOM 4148 C CA . MET A 1 529 ? 30.230 -18.274 -15.031 1.00 93.12 529 MET A CA 1
ATOM 4149 C C . MET A 1 529 ? 30.612 -18.589 -13.574 1.00 93.12 529 MET A C 1
ATOM 4151 O O . MET A 1 529 ? 29.892 -19.330 -12.906 1.00 93.12 529 MET A O 1
ATOM 4155 N N . ASP A 1 530 ? 31.700 -18.010 -13.057 1.00 89.31 530 ASP A N 1
ATOM 4156 C CA . ASP A 1 530 ? 32.061 -18.070 -11.631 1.00 89.31 530 ASP A CA 1
ATOM 4157 C C . ASP A 1 530 ? 31.038 -17.329 -10.748 1.00 89.31 530 ASP A C 1
ATOM 4159 O O . ASP A 1 530 ? 30.569 -17.865 -9.742 1.00 89.31 530 ASP A O 1
ATOM 4163 N N . GLY A 1 531 ? 30.589 -16.146 -11.178 1.00 88.06 531 GLY A N 1
ATOM 4164 C CA . GLY A 1 531 ? 29.503 -15.411 -10.526 1.00 88.06 531 GLY A CA 1
ATOM 4165 C C . GLY A 1 531 ? 28.178 -16.177 -10.483 1.00 88.06 531 GLY A C 1
ATOM 4166 O O . GLY A 1 531 ? 27.474 -16.119 -9.476 1.00 88.06 531 GLY A O 1
ATOM 4167 N N . VAL A 1 532 ? 27.845 -16.940 -11.534 1.00 89.75 532 VAL A N 1
ATOM 4168 C CA . VAL A 1 532 ? 26.656 -17.816 -11.550 1.00 89.75 532 VAL A CA 1
ATOM 4169 C C . VAL A 1 532 ? 26.770 -18.949 -10.527 1.00 89.75 532 VAL A C 1
ATOM 4171 O O . VAL A 1 532 ? 25.775 -19.231 -9.861 1.00 89.75 532 VAL A O 1
ATOM 4174 N N . ARG A 1 533 ? 27.952 -19.560 -10.340 1.00 89.50 533 ARG A N 1
ATOM 4175 C CA . ARG A 1 533 ? 28.169 -20.554 -9.268 1.00 89.50 533 ARG A CA 1
ATOM 4176 C C . ARG A 1 533 ? 27.939 -19.932 -7.892 1.00 89.50 533 ARG A C 1
ATOM 4178 O O . ARG A 1 533 ? 27.003 -20.313 -7.200 1.00 89.50 533 ARG A O 1
ATOM 4185 N N . LYS A 1 534 ? 28.686 -18.871 -7.562 1.00 85.31 534 LYS A N 1
ATOM 4186 C CA . LYS A 1 534 ? 28.596 -18.150 -6.275 1.00 85.31 534 LYS A CA 1
ATOM 4187 C C . LYS A 1 534 ? 27.188 -17.647 -5.934 1.00 85.31 534 LYS A C 1
ATOM 4189 O O . LYS A 1 534 ? 26.849 -17.534 -4.759 1.00 85.31 534 LYS A O 1
ATOM 4194 N N . PHE A 1 535 ? 26.386 -17.317 -6.945 1.00 83.50 535 PHE A N 1
ATOM 4195 C CA . PHE A 1 535 ? 24.984 -16.932 -6.781 1.00 83.50 535 PHE A CA 1
ATOM 4196 C C . PHE A 1 535 ? 24.069 -18.135 -6.503 1.00 83.50 535 PHE A C 1
ATOM 4198 O O . PHE A 1 535 ? 23.167 -18.032 -5.677 1.00 83.50 535 PHE A O 1
ATOM 4205 N N . LYS A 1 536 ? 24.301 -19.277 -7.162 1.00 82.56 536 LYS A N 1
ATOM 4206 C CA . LYS A 1 536 ? 23.526 -20.513 -6.960 1.00 82.56 536 LYS A CA 1
ATOM 4207 C C . LYS A 1 536 ? 23.860 -21.251 -5.668 1.00 82.56 536 LYS A C 1
ATOM 4209 O O . LYS A 1 536 ? 22.968 -21.856 -5.088 1.00 82.56 536 LYS A O 1
ATOM 4214 N N . ASP A 1 537 ? 25.100 -21.148 -5.206 1.00 81.12 537 ASP A N 1
ATOM 4215 C CA . ASP A 1 537 ? 25.565 -21.723 -3.941 1.00 81.12 537 ASP A CA 1
ATOM 4216 C C . ASP A 1 537 ? 25.191 -20.841 -2.719 1.00 81.12 537 ASP A C 1
ATOM 4218 O O . ASP A 1 537 ? 25.672 -21.073 -1.613 1.00 81.12 537 ASP A O 1
ATOM 4222 N N . GLU A 1 538 ? 24.391 -19.781 -2.924 1.00 71.38 538 GLU A N 1
ATOM 4223 C CA . GLU A 1 538 ? 24.009 -18.731 -1.954 1.00 71.38 538 GLU A CA 1
ATOM 4224 C C . GLU A 1 538 ? 25.186 -17.988 -1.270 1.00 71.38 538 GLU A C 1
ATOM 4226 O O . GLU A 1 538 ? 24.987 -17.173 -0.366 1.00 71.38 538 GLU A O 1
ATOM 4231 N N . VAL A 1 539 ? 26.419 -18.192 -1.751 1.00 61.03 539 VAL A N 1
ATOM 4232 C CA . VAL A 1 539 ? 27.666 -17.630 -1.197 1.00 61.03 539 VAL A CA 1
ATOM 4233 C C . VAL A 1 539 ? 27.698 -16.097 -1.257 1.00 61.03 539 VAL A C 1
ATOM 4235 O O . VAL A 1 539 ? 28.295 -15.461 -0.387 1.00 61.03 539 VAL A O 1
ATOM 4238 N N . SER A 1 540 ? 27.046 -15.481 -2.250 1.00 59.53 540 SER A N 1
ATOM 4239 C CA . SER A 1 540 ? 26.948 -14.021 -2.369 1.00 59.53 540 SER A CA 1
ATOM 4240 C C . SER A 1 540 ? 25.515 -13.536 -2.581 1.00 59.53 540 SER A C 1
ATOM 4242 O O . SER A 1 540 ? 24.847 -13.912 -3.541 1.00 59.53 540 SER A O 1
ATOM 4244 N N . ARG A 1 541 ? 25.087 -12.578 -1.744 1.00 60.50 541 ARG A N 1
ATOM 4245 C CA . ARG A 1 541 ? 23.819 -11.834 -1.906 1.00 60.50 541 ARG A CA 1
ATOM 4246 C C . ARG A 1 541 ? 23.793 -10.908 -3.128 1.00 60.50 541 ARG A C 1
ATOM 4248 O O . ARG A 1 541 ? 22.722 -10.450 -3.508 1.00 60.50 541 ARG A O 1
ATOM 4255 N N . ASN A 1 542 ? 24.954 -10.592 -3.700 1.00 70.06 542 ASN A N 1
ATOM 4256 C CA . ASN A 1 542 ? 25.088 -9.735 -4.876 1.00 70.06 542 ASN A CA 1
ATOM 4257 C C . ASN A 1 542 ? 25.651 -10.544 -6.046 1.00 70.06 542 ASN A C 1
ATOM 4259 O O . ASN A 1 542 ? 26.631 -11.276 -5.878 1.00 70.06 542 ASN A O 1
ATOM 4263 N N . PHE A 1 543 ? 25.069 -10.382 -7.232 1.00 79.88 543 PHE A N 1
ATOM 4264 C CA . PHE A 1 543 ? 25.598 -11.027 -8.431 1.00 79.88 543 PHE A CA 1
ATOM 4265 C C . PHE A 1 543 ? 26.941 -10.405 -8.874 1.00 79.88 543 PHE A C 1
ATOM 4267 O O . PHE A 1 543 ? 27.239 -9.251 -8.566 1.00 79.88 543 PHE A O 1
ATOM 4274 N N . GLN A 1 544 ? 27.756 -11.188 -9.587 1.00 80.06 544 GLN A N 1
ATOM 4275 C CA . GLN A 1 544 ? 29.085 -10.808 -10.076 1.00 80.06 544 GLN A CA 1
ATOM 4276 C C . GLN A 1 544 ? 29.250 -11.214 -11.547 1.00 80.06 544 GLN A C 1
ATOM 4278 O O . GLN A 1 544 ? 29.728 -12.300 -11.851 1.00 80.06 544 GLN A O 1
ATOM 4283 N N . GLY A 1 545 ? 28.860 -10.356 -12.489 1.00 83.88 545 GLY A N 1
ATOM 4284 C CA . GLY A 1 545 ? 29.118 -10.628 -13.904 1.00 83.88 545 GLY A CA 1
ATOM 4285 C C . GLY A 1 545 ? 28.334 -9.763 -14.880 1.00 83.88 545 GLY A C 1
ATOM 4286 O O . GLY A 1 545 ? 27.516 -8.924 -14.500 1.00 83.88 545 GLY A O 1
ATOM 4287 N N . CYS A 1 546 ? 28.584 -9.993 -16.166 1.00 88.06 546 CYS A N 1
ATOM 4288 C CA . CYS A 1 546 ? 27.971 -9.254 -17.261 1.00 88.06 546 CYS A CA 1
ATOM 4289 C C . CYS A 1 546 ? 26.521 -9.705 -17.521 1.00 88.06 546 CYS A C 1
ATOM 4291 O O . CYS A 1 546 ? 26.242 -10.478 -18.437 1.00 88.06 546 CYS A O 1
ATOM 4293 N N . ILE A 1 547 ? 25.570 -9.182 -16.744 1.00 85.44 547 ILE A N 1
ATOM 4294 C CA . ILE A 1 547 ? 24.133 -9.337 -17.028 1.00 85.44 547 ILE A CA 1
ATOM 4295 C C . ILE A 1 547 ? 23.713 -8.843 -18.434 1.00 85.44 547 ILE A C 1
ATOM 4297 O O . ILE A 1 547 ? 22.852 -9.503 -19.022 1.00 85.44 547 ILE A O 1
ATOM 4301 N N . PRO A 1 548 ? 24.292 -7.769 -19.031 1.00 84.44 548 PRO A N 1
ATOM 4302 C CA . PRO A 1 548 ? 23.968 -7.384 -20.409 1.00 84.44 548 PRO A CA 1
ATOM 4303 C C . PRO A 1 548 ? 24.125 -8.537 -21.406 1.00 84.44 548 PRO A C 1
ATOM 4305 O O . PRO A 1 548 ? 23.254 -8.731 -22.252 1.00 84.44 548 PRO A O 1
ATOM 4308 N N . PHE A 1 549 ? 25.182 -9.347 -21.264 1.00 88.75 549 PHE A N 1
ATOM 4309 C CA . PHE A 1 549 ? 25.392 -10.521 -22.110 1.00 88.75 549 PHE A CA 1
ATOM 4310 C C . PHE A 1 549 ? 24.232 -11.510 -21.986 1.00 88.75 549 PHE A C 1
ATOM 4312 O O . PHE A 1 549 ? 23.681 -11.907 -23.007 1.00 88.75 549 PHE A O 1
ATOM 4319 N N . LEU A 1 550 ? 23.823 -11.863 -20.761 1.00 88.56 550 LEU A N 1
ATOM 4320 C CA . LEU A 1 550 ? 22.750 -12.837 -20.542 1.00 88.56 550 LEU A CA 1
ATOM 4321 C C . LEU A 1 550 ? 21.428 -12.403 -21.188 1.00 88.56 550 LEU A C 1
ATOM 4323 O O . LEU A 1 550 ? 20.779 -13.220 -21.836 1.00 88.56 550 LEU A O 1
ATOM 4327 N N . GLN A 1 551 ? 21.042 -11.130 -21.047 1.00 85.94 551 GLN A N 1
ATOM 4328 C CA . GLN A 1 551 ? 19.787 -10.633 -21.623 1.00 85.94 551 GLN A CA 1
ATOM 4329 C C . GLN A 1 551 ? 19.842 -10.567 -23.157 1.00 85.94 551 GLN A C 1
ATOM 4331 O O . GLN A 1 551 ? 18.916 -11.043 -23.812 1.00 85.94 551 GLN A O 1
ATOM 4336 N N . ILE A 1 552 ? 20.925 -10.033 -23.736 1.00 84.62 552 ILE A N 1
ATOM 4337 C CA . ILE A 1 552 ? 21.060 -9.884 -25.195 1.00 84.62 552 ILE A CA 1
ATOM 4338 C C . ILE A 1 552 ? 21.215 -11.256 -25.873 1.00 84.62 552 ILE A C 1
ATOM 4340 O O . ILE A 1 552 ? 20.552 -11.518 -26.877 1.00 84.62 552 ILE A O 1
ATOM 4344 N N . PHE A 1 553 ? 22.036 -12.152 -25.311 1.00 88.75 553 PHE A N 1
ATOM 4345 C CA . PHE A 1 553 ? 22.218 -13.514 -25.822 1.00 88.75 553 PHE A CA 1
ATOM 4346 C C . PHE A 1 553 ? 20.911 -14.311 -25.770 1.00 88.75 553 PHE A C 1
ATOM 4348 O O . PHE A 1 553 ? 20.528 -14.913 -26.770 1.00 88.75 553 PHE A O 1
ATOM 4355 N N . TYR A 1 554 ? 20.191 -14.274 -24.641 1.00 86.88 554 TYR A N 1
ATOM 4356 C CA . TYR A 1 554 ? 18.894 -14.940 -24.532 1.00 86.88 554 TYR A CA 1
ATOM 4357 C C . TYR A 1 554 ? 17.896 -14.408 -25.565 1.00 86.88 554 TYR A C 1
ATOM 4359 O O . TYR A 1 554 ? 17.270 -15.207 -26.259 1.00 86.88 554 TYR A O 1
ATOM 4367 N N . TRP A 1 555 ? 17.783 -13.081 -25.709 1.00 84.31 555 TRP A N 1
ATOM 4368 C CA . TRP A 1 555 ? 16.867 -12.468 -26.673 1.00 84.31 555 TRP A CA 1
ATOM 4369 C C . TRP A 1 555 ? 17.162 -12.923 -28.109 1.00 84.31 555 TRP A C 1
ATOM 4371 O O . TRP A 1 555 ? 16.261 -13.392 -28.799 1.00 84.31 555 TRP A O 1
ATOM 4381 N N . GLY A 1 556 ? 18.436 -12.895 -28.519 1.00 81.44 556 GLY A N 1
ATOM 4382 C CA . GLY A 1 556 ? 18.886 -13.372 -29.833 1.00 81.44 556 GLY A CA 1
ATOM 4383 C C . GLY A 1 556 ? 18.805 -14.891 -30.052 1.00 81.44 556 GLY A C 1
ATOM 4384 O O . GLY A 1 556 ? 19.120 -15.357 -31.143 1.00 81.44 556 GLY A O 1
ATOM 4385 N N . CYS A 1 557 ? 18.409 -15.672 -29.042 1.00 79.50 557 CYS A N 1
ATOM 4386 C CA . CYS A 1 557 ? 18.126 -17.109 -29.152 1.00 79.50 557 CYS A CA 1
ATOM 4387 C C . CYS A 1 557 ? 16.623 -17.447 -29.124 1.00 79.50 557 CYS A C 1
ATOM 4389 O O . CYS A 1 557 ? 16.270 -18.616 -29.298 1.00 79.50 557 CYS A O 1
ATOM 4391 N N . ILE A 1 558 ? 15.743 -16.465 -28.888 1.00 74.06 558 ILE A N 1
ATOM 4392 C CA . ILE A 1 558 ? 14.277 -16.644 -28.893 1.00 74.06 558 ILE A CA 1
ATOM 4393 C C . ILE A 1 558 ? 13.556 -15.869 -30.007 1.00 74.06 558 ILE A C 1
ATOM 4395 O O . ILE A 1 558 ? 12.364 -16.105 -30.209 1.00 74.06 558 ILE A O 1
ATOM 4399 N N . SER A 1 559 ? 14.262 -14.967 -30.698 1.00 53.12 559 SER A N 1
ATOM 4400 C CA . SER A 1 559 ? 13.818 -14.240 -31.898 1.00 53.12 559 SER A CA 1
ATOM 4401 C C . SER A 1 559 ? 14.081 -15.022 -33.183 1.00 53.12 559 SER A C 1
ATOM 4403 O O . SER A 1 559 ? 13.120 -15.196 -33.959 1.00 53.12 559 SER A O 1
#

InterPro domains:
  IPR018097 EGF-like calcium-binding, conserved site [PS01187] (266-292)
  IPR025287 Wall-associated receptor kinase, galacturonan-binding domain [PF13947] (31-85)